Protein AF-A0A9E7HH62-F1 (afdb_monomer)

Structure (mmCIF, N/CA/C/O backbone):
data_AF-A0A9E7HH62-F1
#
_entry.id   AF-A0A9E7HH62-F1
#
loop_
_atom_site.group_PDB
_atom_site.id
_atom_site.type_symbol
_atom_site.label_atom_id
_atom_site.label_alt_id
_atom_site.label_comp_id
_atom_site.label_asym_id
_atom_site.label_entity_id
_atom_site.label_seq_id
_atom_site.pdbx_PDB_ins_code
_atom_site.Cartn_x
_atom_site.Cartn_y
_atom_site.Cartn_z
_atom_site.occupancy
_atom_site.B_iso_or_equiv
_atom_site.auth_seq_id
_atom_site.auth_comp_id
_atom_site.auth_asym_id
_atom_site.auth_atom_id
_atom_site.pdbx_PDB_model_num
ATOM 1 N N . MET A 1 1 ? 59.404 -15.801 27.222 1.00 37.69 1 MET A N 1
ATOM 2 C CA . MET A 1 1 ? 58.828 -15.739 28.586 1.00 37.69 1 MET A CA 1
ATOM 3 C C . MET A 1 1 ? 57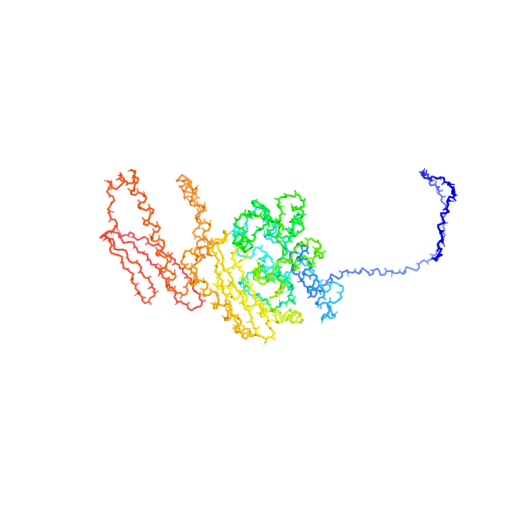.518 -16.522 28.550 1.00 37.69 1 MET A C 1
ATOM 5 O O . MET A 1 1 ? 56.653 -16.125 27.791 1.00 37.69 1 MET A O 1
ATOM 9 N N . ARG A 1 2 ? 57.553 -17.815 28.932 1.00 31.27 2 ARG A N 1
ATOM 10 C CA . ARG A 1 2 ? 56.889 -18.422 30.124 1.00 31.27 2 ARG A CA 1
ATOM 11 C C . ARG A 1 2 ? 55.372 -18.143 30.160 1.00 31.27 2 ARG A C 1
ATOM 13 O O . ARG A 1 2 ? 55.029 -16.974 30.182 1.00 31.27 2 ARG A O 1
ATOM 20 N N . THR A 1 3 ? 54.412 -19.075 30.198 1.00 31.67 3 THR A N 1
ATOM 21 C CA . THR A 1 3 ? 54.285 -20.548 30.411 1.00 31.67 3 THR A CA 1
ATOM 22 C C . THR A 1 3 ? 52.789 -20.877 30.119 1.00 31.67 3 THR A C 1
ATOM 24 O O . THR A 1 3 ? 51.959 -20.009 30.364 1.00 31.67 3 THR A O 1
ATOM 27 N N . ALA A 1 4 ? 52.386 -21.952 29.413 1.00 31.84 4 ALA A N 1
ATOM 28 C CA . ALA A 1 4 ? 51.993 -23.290 29.934 1.00 31.84 4 ALA A CA 1
ATOM 29 C C . ALA A 1 4 ? 51.036 -23.237 31.164 1.00 31.84 4 ALA A C 1
ATOM 31 O O . ALA A 1 4 ? 51.335 -22.480 32.076 1.00 31.84 4 ALA A O 1
ATOM 32 N N . THR A 1 5 ? 49.919 -23.971 31.339 1.00 33.66 5 THR A N 1
ATOM 33 C CA . THR A 1 5 ? 49.370 -25.234 30.781 1.00 33.66 5 THR A CA 1
ATOM 34 C C . THR A 1 5 ? 47.993 -25.558 31.440 1.00 33.66 5 THR A C 1
ATOM 36 O O . THR A 1 5 ? 47.662 -24.975 32.467 1.00 33.66 5 THR A O 1
ATOM 39 N N . HIS A 1 6 ? 47.287 -26.574 30.901 1.00 31.62 6 HIS A N 1
ATOM 40 C CA . HIS A 1 6 ? 46.388 -27.563 31.562 1.00 31.62 6 HIS A CA 1
ATOM 41 C C . HIS A 1 6 ? 44.848 -27.514 31.377 1.00 31.62 6 HIS A C 1
ATOM 43 O O . HIS A 1 6 ? 44.115 -26.841 32.089 1.00 31.62 6 HIS A O 1
ATOM 49 N N . HIS A 1 7 ? 44.377 -28.405 30.492 1.00 35.94 7 HIS A N 1
ATOM 50 C CA . HIS A 1 7 ? 43.210 -29.301 30.660 1.00 35.94 7 HIS A CA 1
ATOM 51 C C . HIS A 1 7 ? 43.545 -30.415 31.695 1.00 35.94 7 HIS A C 1
ATOM 53 O O . HIS A 1 7 ? 44.746 -30.675 31.848 1.00 35.94 7 HIS A O 1
ATOM 59 N N . PRO A 1 8 ? 42.586 -31.113 32.371 1.00 42.47 8 PRO A N 1
ATOM 60 C CA . PRO A 1 8 ? 41.749 -32.131 31.701 1.00 42.47 8 PRO A CA 1
ATOM 61 C C . PRO A 1 8 ? 40.367 -32.499 32.314 1.00 42.47 8 PRO A C 1
ATOM 63 O O . PRO A 1 8 ? 39.925 -32.006 33.345 1.00 42.47 8 PRO A O 1
ATOM 66 N N . LEU A 1 9 ? 39.721 -33.403 31.569 1.00 30.77 9 LEU A N 1
ATOM 67 C CA . LEU A 1 9 ? 38.531 -34.232 31.789 1.00 30.77 9 LEU A CA 1
ATOM 68 C C . LEU A 1 9 ? 38.428 -34.929 33.163 1.00 30.77 9 LEU A C 1
ATOM 70 O O . LEU A 1 9 ? 39.434 -35.387 33.699 1.00 30.77 9 LEU A O 1
ATOM 74 N N . ILE A 1 10 ? 37.187 -35.168 33.617 1.00 32.06 10 ILE A N 1
ATOM 75 C CA . ILE A 1 10 ? 36.815 -36.293 34.496 1.00 32.06 10 ILE A CA 1
ATOM 76 C C . ILE A 1 10 ? 35.624 -37.042 33.883 1.00 32.06 10 ILE A C 1
ATOM 78 O O . ILE A 1 10 ? 34.670 -36.452 33.378 1.00 32.06 10 ILE A O 1
ATOM 82 N N . THR A 1 11 ? 35.737 -38.363 33.930 1.00 28.80 11 THR A N 1
ATOM 83 C CA . THR A 1 11 ? 34.884 -39.418 33.390 1.00 28.80 11 THR A CA 1
ATOM 84 C C . THR A 1 11 ? 34.122 -40.166 34.503 1.00 28.80 11 THR A C 1
ATOM 86 O O . THR A 1 11 ? 34.724 -40.491 35.519 1.00 28.80 11 THR A O 1
ATOM 89 N N . ALA A 1 12 ? 32.859 -40.543 34.209 1.00 29.23 12 ALA A N 1
ATOM 90 C CA . ALA A 1 12 ? 32.172 -41.824 34.541 1.00 29.23 12 ALA A CA 1
ATOM 91 C C . ALA A 1 12 ? 31.815 -42.182 36.025 1.00 29.23 12 ALA A C 1
ATOM 93 O O . ALA A 1 12 ? 32.375 -41.582 36.934 1.00 29.23 12 ALA A O 1
ATOM 94 N N . PRO A 1 13 ? 31.040 -43.266 36.331 1.00 44.50 13 PRO A N 1
ATOM 95 C CA . PRO A 1 13 ? 29.797 -43.842 35.739 1.00 44.50 13 PRO A CA 1
ATOM 96 C C . PRO A 1 13 ? 28.746 -44.380 36.785 1.00 44.50 13 PRO A C 1
ATOM 98 O O . PRO A 1 13 ? 28.962 -44.285 37.988 1.00 44.50 13 PRO A O 1
ATOM 101 N N . CYS A 1 14 ? 27.689 -45.070 36.289 1.00 27.64 14 CYS A N 1
ATOM 102 C CA . CYS A 1 14 ? 26.850 -46.121 36.944 1.00 27.64 14 CYS A CA 1
ATOM 103 C C . CYS A 1 14 ? 25.764 -45.674 37.966 1.00 27.64 14 CYS A C 1
ATOM 105 O O . CYS A 1 14 ? 25.983 -44.749 38.725 1.00 27.64 14 CYS A O 1
ATOM 107 N N . ASN A 1 15 ? 24.568 -46.276 38.116 1.00 31.27 15 ASN A N 1
ATOM 108 C CA . ASN A 1 15 ? 23.971 -47.527 37.620 1.00 31.27 15 ASN A CA 1
ATOM 109 C C . ASN A 1 15 ? 22.418 -47.517 37.770 1.00 31.27 15 ASN A C 1
ATOM 111 O O . ASN A 1 15 ? 21.898 -47.041 38.771 1.00 31.27 15 ASN A O 1
ATOM 115 N N . LEU A 1 16 ? 21.724 -48.094 36.779 1.00 30.20 16 LEU A N 1
ATOM 116 C CA . LEU A 1 16 ? 20.619 -49.082 36.840 1.00 30.20 16 LEU A CA 1
ATOM 117 C C . LEU A 1 16 ? 19.604 -49.096 38.017 1.00 30.20 16 LEU A C 1
ATOM 119 O O . LEU A 1 16 ? 19.947 -49.504 39.121 1.00 30.20 16 LEU A O 1
ATOM 123 N N . TRP A 1 17 ? 18.306 -48.929 37.699 1.00 31.48 17 TRP A N 1
ATOM 124 C CA . TRP A 1 17 ? 17.251 -49.891 38.097 1.00 31.48 17 TRP A CA 1
ATOM 125 C C . TRP A 1 17 ? 16.020 -49.834 37.153 1.00 31.48 17 TRP A C 1
ATOM 127 O O . TRP A 1 17 ? 15.557 -48.73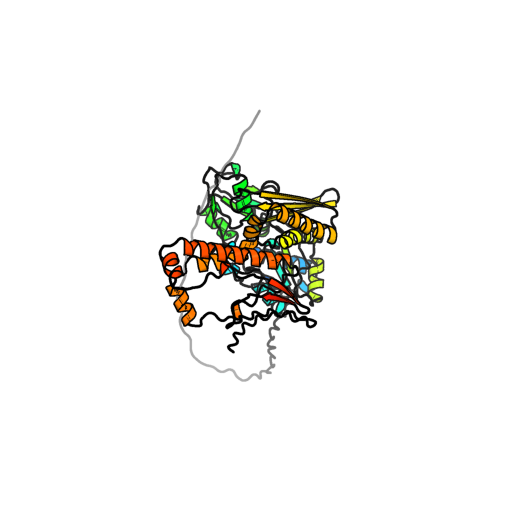5 36.838 1.00 31.48 17 TRP A O 1
ATOM 137 N N . PRO A 1 18 ? 15.484 -50.980 36.677 1.00 43.00 18 PRO A N 1
ATOM 138 C CA . PRO A 1 18 ? 14.358 -51.043 35.732 1.00 43.00 18 PRO A CA 1
ATOM 139 C C . PRO A 1 18 ? 12.974 -51.265 36.382 1.00 43.00 18 PRO A C 1
ATOM 141 O O . PRO A 1 18 ? 12.884 -52.028 37.334 1.00 43.00 18 PRO A O 1
ATOM 144 N N . GLY A 1 19 ? 11.928 -50.678 35.762 1.00 31.45 19 GLY A N 1
ATOM 145 C CA . GLY A 1 19 ? 10.508 -51.118 35.628 1.00 31.45 19 GLY A CA 1
ATOM 146 C C . GLY A 1 19 ? 9.694 -51.577 36.864 1.00 31.45 19 GLY A C 1
ATOM 147 O O . GLY A 1 19 ? 10.252 -51.693 37.944 1.00 31.45 19 GLY A O 1
ATOM 148 N N . PRO A 1 20 ? 8.379 -51.901 36.749 1.00 41.47 20 PRO A N 1
ATOM 149 C CA . PRO A 1 20 ? 7.507 -51.918 35.562 1.00 41.47 20 PRO A CA 1
ATOM 150 C C . PRO A 1 20 ? 6.090 -51.279 35.758 1.00 41.47 20 PRO A C 1
ATOM 152 O O . PRO A 1 20 ? 5.644 -50.984 36.862 1.00 41.47 20 PRO A O 1
ATOM 155 N N . ARG A 1 21 ? 5.341 -51.116 34.656 1.00 33.38 21 ARG A N 1
ATOM 156 C CA . ARG A 1 21 ? 3.852 -51.165 34.583 1.00 33.38 21 ARG A CA 1
ATOM 157 C C . ARG A 1 21 ? 3.467 -52.499 33.899 1.00 33.38 21 ARG A C 1
ATOM 159 O O . ARG A 1 21 ? 4.374 -53.096 33.319 1.00 33.38 21 ARG A O 1
ATOM 166 N N . PRO A 1 22 ? 2.184 -52.884 33.715 1.00 54.38 22 PRO A N 1
ATOM 167 C CA . PRO A 1 22 ? 0.919 -52.623 34.433 1.00 54.38 22 PRO A CA 1
ATOM 168 C C . PRO A 1 22 ? 0.221 -53.953 34.849 1.00 54.38 22 PRO A C 1
ATOM 170 O O . PRO A 1 22 ? 0.699 -55.018 34.480 1.00 54.38 22 PRO A O 1
ATOM 173 N N . THR A 1 23 ? -0.929 -53.929 35.547 1.00 31.91 23 THR A N 1
ATOM 174 C CA . THR A 1 23 ? -2.056 -54.884 35.330 1.00 31.91 23 THR A CA 1
ATOM 175 C C . THR A 1 23 ? -3.314 -54.566 36.164 1.00 31.91 23 THR A C 1
ATOM 177 O O . THR A 1 23 ? -3.246 -54.164 37.318 1.00 31.91 23 THR A O 1
ATOM 180 N N . SER A 1 24 ? -4.442 -54.732 35.469 1.00 32.62 24 SER A N 1
ATOM 181 C CA . SER A 1 24 ? -5.850 -55.027 35.807 1.00 32.62 24 SER A CA 1
ATOM 182 C C . SER A 1 24 ? -6.363 -55.255 37.248 1.00 32.62 24 SER A C 1
ATOM 184 O O . SER A 1 24 ? -5.720 -55.874 38.084 1.00 32.62 24 SER A O 1
ATOM 186 N N . SER A 1 25 ? -7.636 -54.851 37.409 1.00 34.97 25 SER A N 1
ATOM 187 C CA . SER A 1 25 ? -8.651 -55.045 38.473 1.00 34.97 25 SER A CA 1
ATOM 188 C C . SER A 1 25 ? -8.751 -56.455 39.099 1.00 34.97 25 SER A C 1
ATOM 190 O O . SER A 1 25 ? -8.323 -57.414 38.458 1.00 34.97 25 SER A O 1
ATOM 192 N N . PRO A 1 26 ? -9.396 -56.630 40.286 1.00 43.88 26 PRO A N 1
ATOM 193 C CA . PRO A 1 26 ? -10.859 -56.871 40.315 1.00 43.88 26 PRO A CA 1
ATOM 194 C C . PRO A 1 26 ? -11.655 -56.434 41.587 1.00 43.88 26 PRO A C 1
ATOM 196 O O . PRO A 1 26 ? -11.140 -56.369 42.693 1.00 43.88 26 PRO A O 1
ATOM 199 N N . VAL A 1 27 ? -12.955 -56.180 41.361 1.00 34.62 27 VAL A N 1
ATOM 200 C CA . VAL A 1 27 ? -14.178 -56.637 42.080 1.00 34.62 27 VAL A CA 1
ATOM 201 C C . VAL A 1 27 ? -14.345 -56.484 43.620 1.00 34.62 27 VAL A C 1
ATOM 203 O O . VAL A 1 27 ? -13.630 -57.061 44.426 1.00 34.62 27 VAL A O 1
ATOM 206 N N . LEU A 1 28 ? -15.434 -55.764 43.949 1.00 36.72 28 LEU A N 1
ATOM 207 C CA . LEU A 1 28 ? -16.327 -55.678 45.131 1.00 36.72 28 LEU A CA 1
ATOM 208 C C . LEU A 1 28 ? -16.175 -56.662 46.316 1.00 36.72 28 LEU A C 1
ATOM 210 O O . LEU A 1 28 ? -16.082 -57.870 46.109 1.00 36.72 28 LEU A O 1
ATOM 214 N N . PRO A 1 29 ? -16.531 -56.188 47.531 1.00 36.00 29 PRO A N 1
ATOM 215 C CA . PRO A 1 29 ? -17.323 -56.978 48.463 1.00 36.00 29 PRO A CA 1
ATOM 216 C C . PRO A 1 29 ? -18.706 -56.368 48.735 1.00 36.00 29 PRO A C 1
ATOM 218 O O . PRO A 1 29 ? -18.908 -55.166 48.909 1.00 36.00 29 PRO A O 1
ATOM 221 N N . SER A 1 30 ? -19.669 -57.277 48.781 1.00 36.09 30 SER A N 1
ATOM 222 C CA . SER A 1 30 ? -21.062 -57.115 49.163 1.00 36.09 30 SER A CA 1
ATOM 223 C C . SER A 1 30 ? -21.256 -56.734 50.635 1.00 36.09 30 SER A C 1
ATOM 225 O O . SER A 1 30 ? -20.647 -57.328 51.517 1.00 36.09 30 SER A O 1
ATOM 227 N N . GLY A 1 31 ? -22.275 -55.911 50.894 1.00 33.19 31 GLY A N 1
ATOM 228 C CA . GLY A 1 31 ? -23.327 -56.329 51.825 1.00 33.19 31 GLY A CA 1
ATOM 229 C C . GLY A 1 31 ? -23.253 -55.879 53.288 1.00 33.19 31 GLY A C 1
ATOM 230 O O . GLY A 1 31 ? -22.804 -56.605 54.163 1.00 33.19 31 GLY A O 1
ATOM 231 N N . SER A 1 32 ? -23.991 -54.797 53.550 1.00 37.34 32 SER A N 1
ATOM 232 C CA . SER A 1 32 ? -24.900 -54.612 54.696 1.00 37.34 32 SER A CA 1
ATOM 233 C C . SER A 1 32 ? -24.329 -54.296 56.091 1.00 37.34 32 SER A C 1
ATOM 235 O O . SER A 1 32 ? -23.827 -55.156 56.804 1.00 37.34 32 SER A O 1
ATOM 237 N N . ARG A 1 33 ? -24.614 -53.074 56.566 1.00 34.00 33 ARG A N 1
ATOM 238 C CA . ARG A 1 33 ? -25.453 -52.818 57.759 1.00 34.00 33 ARG A CA 1
ATOM 239 C C . ARG A 1 33 ? -25.761 -51.318 57.888 1.00 34.00 33 ARG A C 1
ATOM 241 O O . ARG A 1 33 ? -24.897 -50.469 57.717 1.00 34.00 33 ARG A O 1
ATOM 248 N N . ARG A 1 34 ? -27.040 -51.019 58.139 1.00 45.47 34 ARG A N 1
ATOM 249 C CA . ARG A 1 34 ? -27.646 -49.676 58.244 1.00 45.47 34 ARG A CA 1
ATOM 250 C C . ARG A 1 34 ? -27.060 -48.849 59.402 1.00 45.47 34 ARG A C 1
ATOM 252 O O . ARG A 1 34 ? -26.975 -49.399 60.501 1.00 45.47 34 ARG A O 1
ATOM 259 N N . PRO A 1 35 ? -26.874 -47.524 59.251 1.00 37.94 35 PRO A N 1
ATOM 260 C CA . PRO A 1 35 ? -26.879 -46.606 60.380 1.00 37.94 35 PRO A CA 1
ATOM 261 C C . PRO A 1 35 ? -28.232 -45.893 60.537 1.00 37.94 35 PRO A C 1
ATOM 263 O O . PRO A 1 35 ? -28.995 -45.687 59.591 1.00 37.94 35 PRO A O 1
ATOM 266 N N . ARG A 1 36 ? -28.532 -45.571 61.797 1.00 39.84 36 ARG A N 1
ATOM 267 C CA . ARG A 1 36 ? -29.724 -44.866 62.274 1.00 39.84 36 ARG A CA 1
ATOM 268 C C . ARG A 1 36 ? -29.667 -43.366 61.960 1.00 39.84 36 ARG A C 1
ATOM 270 O O . ARG A 1 36 ? -28.605 -42.778 61.810 1.00 39.84 36 ARG A O 1
ATOM 277 N N . ARG A 1 37 ? -30.876 -42.799 61.921 1.00 44.44 37 ARG A N 1
ATOM 278 C CA . ARG A 1 37 ? -31.271 -41.399 61.718 1.00 44.44 37 ARG A CA 1
ATOM 279 C C . ARG A 1 37 ? -30.392 -40.383 62.464 1.00 44.44 37 ARG A C 1
ATOM 281 O O . ARG A 1 37 ? -30.353 -40.395 63.689 1.00 44.44 37 ARG A O 1
ATOM 288 N N . GLY A 1 38 ? -29.829 -39.442 61.708 1.00 36.56 38 GLY A N 1
ATOM 289 C CA . GLY A 1 38 ? -29.442 -38.108 62.163 1.00 36.56 38 GLY A CA 1
ATOM 290 C C . GLY A 1 38 ? -30.105 -37.085 61.241 1.00 36.56 38 GLY A C 1
ATOM 291 O O . GLY A 1 38 ? -30.023 -37.218 60.022 1.00 36.56 38 GLY A O 1
ATOM 292 N N . ALA A 1 39 ? -30.837 -36.131 61.815 1.00 46.59 39 ALA A N 1
ATOM 293 C CA . ALA A 1 39 ? -31.530 -35.081 61.080 1.00 46.59 39 ALA A CA 1
ATOM 294 C C . ALA A 1 39 ? -30.510 -34.178 60.368 1.00 46.59 39 ALA A C 1
ATOM 296 O O . ALA A 1 39 ? -29.745 -33.473 61.024 1.00 46.59 39 ALA A O 1
ATOM 297 N N . LEU A 1 40 ? -30.493 -34.209 59.032 1.00 34.28 40 LEU A N 1
ATOM 298 C CA . LEU A 1 40 ? -29.715 -33.273 58.228 1.00 34.28 40 LEU A CA 1
ATOM 299 C C . LEU A 1 40 ? -30.588 -32.054 57.924 1.00 34.28 40 LEU A C 1
ATOM 301 O O . LEU A 1 40 ? -31.584 -32.146 57.208 1.00 34.28 40 LEU A O 1
ATOM 305 N N . VAL A 1 41 ? -30.197 -30.910 58.475 1.00 39.62 41 VAL A N 1
ATOM 306 C CA . VAL A 1 41 ? -30.658 -29.594 58.035 1.00 39.62 41 VAL A CA 1
ATOM 307 C C . VAL A 1 41 ? -30.245 -29.439 56.572 1.00 39.62 41 VAL A C 1
ATOM 309 O O . VAL A 1 41 ? -29.058 -29.327 56.264 1.00 39.62 41 VAL A O 1
ATOM 312 N N . VAL A 1 42 ? -31.215 -29.466 55.659 1.00 35.53 42 VAL A N 1
ATOM 313 C CA . VAL A 1 42 ? -30.977 -29.192 54.240 1.00 35.53 42 VAL A CA 1
ATOM 314 C C . VAL A 1 42 ? -30.725 -27.693 54.106 1.00 35.53 42 VAL A C 1
ATOM 316 O O . VAL A 1 42 ? -31.654 -26.893 54.023 1.00 35.53 42 VAL A O 1
ATOM 319 N N . ARG A 1 43 ? -29.452 -27.290 54.114 1.00 41.22 43 ARG A N 1
ATOM 320 C CA . ARG A 1 43 ? -29.062 -26.000 53.543 1.00 41.22 43 ARG A CA 1
ATOM 321 C C . ARG A 1 43 ? -29.319 -26.094 52.044 1.00 41.22 43 ARG A C 1
ATOM 323 O O . ARG A 1 43 ? -28.623 -26.828 51.348 1.00 41.22 43 ARG A O 1
ATOM 330 N N . ALA A 1 44 ? -30.330 -25.372 51.571 1.00 38.59 44 ALA A N 1
ATOM 331 C CA . ALA A 1 44 ? -30.516 -25.114 50.154 1.00 38.59 44 ALA A CA 1
ATOM 332 C C . ALA A 1 44 ? -29.264 -24.387 49.642 1.00 38.59 44 ALA A C 1
ATOM 334 O O . ALA A 1 44 ? -29.069 -23.198 49.896 1.00 38.59 44 ALA A O 1
ATOM 335 N N . ALA A 1 45 ? -28.374 -25.126 48.985 1.00 39.44 45 ALA A N 1
ATOM 336 C CA . ALA A 1 45 ? -27.320 -24.540 48.185 1.00 39.44 45 ALA A CA 1
ATOM 337 C C . ALA A 1 45 ? -27.998 -23.954 46.946 1.00 39.44 45 ALA A C 1
ATOM 339 O O . ALA A 1 45 ? -28.384 -24.681 46.033 1.00 39.44 45 ALA A O 1
ATOM 340 N N . VAL A 1 46 ? -28.201 -22.639 46.956 1.00 35.28 46 VAL A N 1
ATOM 341 C CA . VAL A 1 46 ? -28.514 -21.891 45.742 1.00 35.28 46 VAL A CA 1
ATOM 342 C C . VAL A 1 46 ? -27.271 -21.989 44.866 1.00 35.28 46 VAL A C 1
ATOM 344 O O . VAL A 1 46 ? -26.276 -21.303 45.097 1.00 35.28 46 VAL A O 1
ATOM 347 N N . VAL A 1 47 ? -27.300 -22.907 43.903 1.00 40.31 47 VAL A N 1
ATOM 348 C CA . VAL A 1 47 ? -26.363 -22.897 42.786 1.00 40.31 47 VAL A CA 1
ATOM 349 C C . VAL A 1 47 ? -26.756 -21.686 41.955 1.00 40.31 47 VAL A C 1
ATOM 351 O O . VAL A 1 47 ? -27.756 -21.702 41.244 1.00 40.31 47 VAL A O 1
ATOM 354 N N . VAL A 1 48 ? -26.012 -20.597 42.124 1.00 40.84 48 VAL A N 1
ATOM 355 C CA . VAL A 1 48 ? -26.058 -19.482 41.186 1.00 40.84 48 VAL A CA 1
ATOM 356 C C . VAL A 1 48 ? -25.410 -20.011 39.913 1.00 40.84 48 VAL A C 1
ATOM 358 O O . VAL A 1 48 ? -24.185 -20.080 39.824 1.00 40.84 48 VAL A O 1
ATOM 361 N N . GLU A 1 49 ? -26.223 -20.449 38.953 1.00 44.97 49 GLU A N 1
ATOM 362 C CA . GLU A 1 49 ? -25.774 -20.546 37.569 1.00 44.97 49 GLU A CA 1
ATOM 363 C C . GLU A 1 49 ? -25.321 -19.141 37.174 1.00 44.97 49 GLU A C 1
ATOM 365 O O . GLU A 1 49 ? -26.126 -18.228 36.986 1.00 44.97 49 GLU A O 1
ATOM 370 N N . GLN A 1 50 ? -24.005 -18.931 37.145 1.00 42.06 50 GLN A N 1
ATOM 371 C CA . GLN A 1 50 ? -23.439 -17.770 36.488 1.00 42.06 50 GLN A CA 1
ATOM 372 C C . GLN A 1 50 ? -23.769 -17.924 35.008 1.00 42.06 50 GLN A C 1
ATOM 374 O O . GLN A 1 50 ? -23.060 -18.612 34.275 1.00 42.06 50 GLN A O 1
ATOM 379 N N . GLU A 1 51 ? -24.861 -17.295 34.575 1.00 41.69 51 GLU A N 1
ATOM 380 C CA . GLU A 1 51 ? -25.040 -16.935 33.178 1.00 41.69 51 GLU A CA 1
ATOM 381 C C . GLU A 1 51 ? -23.738 -16.267 32.739 1.00 41.69 51 GLU A C 1
ATOM 383 O O . GLU A 1 51 ? -23.374 -15.189 33.225 1.00 41.69 51 GLU A O 1
ATOM 388 N N . ALA A 1 52 ? -22.988 -16.943 31.872 1.00 43.25 52 ALA A N 1
ATOM 389 C CA . ALA A 1 52 ? -21.847 -16.356 31.206 1.00 43.25 52 ALA A CA 1
ATOM 390 C C . ALA A 1 52 ? -22.392 -15.204 30.359 1.00 43.25 52 ALA A C 1
ATOM 392 O O . ALA A 1 52 ? -22.796 -15.402 29.216 1.00 43.25 52 ALA A O 1
ATOM 393 N N . LYS A 1 53 ? -22.473 -14.003 30.947 1.00 47.91 53 LYS A N 1
ATOM 394 C CA . LYS A 1 53 ? -22.742 -12.768 30.217 1.00 47.91 53 LYS A CA 1
ATOM 395 C C . LYS A 1 53 ? -21.739 -12.737 29.080 1.00 47.91 53 LYS A C 1
ATOM 397 O O . LYS A 1 53 ? -20.547 -12.560 29.324 1.00 47.91 53 LYS A O 1
ATOM 402 N N . THR A 1 54 ? -22.217 -12.938 27.857 1.00 52.28 54 THR A N 1
ATOM 403 C CA . THR A 1 54 ? -21.421 -12.762 26.650 1.00 52.28 54 THR A CA 1
ATOM 404 C C . THR A 1 54 ? -20.889 -11.337 26.709 1.00 52.28 54 THR A C 1
ATOM 406 O O . THR A 1 54 ? -21.653 -10.382 26.565 1.00 52.28 54 THR A O 1
ATOM 409 N N . LYS A 1 55 ? -19.611 -11.179 27.066 1.00 64.62 55 LYS A N 1
ATOM 410 C CA . LYS A 1 55 ? -18.987 -9.867 27.224 1.00 64.62 55 LYS A CA 1
ATOM 411 C C . LYS A 1 55 ? -19.038 -9.208 25.847 1.00 64.62 55 LYS A C 1
ATOM 413 O O . LYS A 1 55 ? -18.404 -9.684 24.913 1.00 64.62 55 LYS A O 1
ATOM 418 N N . ILE A 1 56 ? -19.879 -8.186 25.698 1.00 79.19 56 ILE A N 1
ATOM 419 C CA . ILE A 1 56 ? -20.006 -7.444 24.442 1.00 79.19 56 ILE A CA 1
ATOM 420 C C . ILE A 1 56 ? -18.699 -6.671 24.265 1.00 79.19 56 ILE A C 1
ATOM 422 O O . ILE A 1 56 ? -18.365 -5.833 25.103 1.00 79.19 56 ILE A O 1
ATOM 426 N N . SER A 1 57 ? -17.958 -6.967 23.198 1.00 85.75 57 SER A N 1
ATOM 427 C CA . SER A 1 57 ? -16.742 -6.235 22.844 1.00 85.75 57 SER A CA 1
ATOM 428 C C . SER A 1 57 ? -17.066 -4.762 22.597 1.00 85.75 57 SER A C 1
ATOM 430 O O . SER A 1 57 ? -18.034 -4.446 21.902 1.00 85.75 57 SER A O 1
ATOM 432 N N . LEU A 1 58 ? -16.240 -3.859 23.121 1.00 92.06 58 LEU A N 1
ATOM 433 C CA . LEU A 1 58 ? -16.367 -2.416 22.910 1.00 92.06 58 LEU A CA 1
ATOM 434 C C . LEU A 1 58 ? -15.968 -2.000 21.490 1.00 92.06 58 LEU A C 1
ATOM 436 O O . LEU A 1 58 ? -16.520 -1.021 20.981 1.00 92.06 58 LEU A O 1
ATOM 440 N N . VAL A 1 59 ? -15.027 -2.729 20.877 1.00 97.75 59 VAL A N 1
ATOM 441 C CA . VAL A 1 59 ? -14.535 -2.505 19.511 1.00 97.75 59 VAL A CA 1
ATOM 442 C C . VAL A 1 59 ? -14.344 -3.840 18.791 1.00 97.75 59 VAL A C 1
ATOM 444 O O . VAL A 1 59 ? -13.600 -4.699 19.257 1.00 97.75 59 VAL A O 1
ATOM 447 N N . ARG A 1 60 ? -14.955 -3.999 17.615 1.00 98.56 60 ARG A N 1
ATOM 448 C CA . ARG A 1 60 ? -14.716 -5.130 16.703 1.00 98.56 60 ARG A CA 1
ATOM 449 C C . ARG A 1 60 ? -13.855 -4.686 15.526 1.00 98.56 60 ARG A C 1
ATOM 451 O O . ARG A 1 60 ? -14.275 -3.846 14.729 1.00 98.56 60 ARG A O 1
ATOM 458 N N . ILE A 1 61 ? -12.664 -5.259 15.398 1.00 98.75 61 ILE A N 1
ATOM 459 C CA . ILE A 1 61 ? -11.698 -4.955 14.339 1.00 98.75 61 ILE A CA 1
ATOM 460 C C . ILE A 1 61 ? -11.848 -5.967 13.207 1.00 98.75 61 ILE A C 1
ATOM 462 O O . ILE A 1 61 ? -11.467 -7.127 13.346 1.00 98.75 61 ILE A O 1
ATOM 466 N N . GLY A 1 62 ? -12.354 -5.527 12.059 1.00 98.56 62 GLY A N 1
ATOM 467 C CA . GLY A 1 62 ? -12.363 -6.326 10.840 1.00 98.56 62 GLY A CA 1
ATOM 468 C C . GLY A 1 62 ? -11.001 -6.362 10.164 1.00 98.56 62 GLY A C 1
ATOM 469 O O . GLY A 1 62 ? -10.382 -5.323 9.924 1.00 98.56 62 GLY A O 1
ATOM 470 N N . THR A 1 63 ? -10.544 -7.561 9.814 1.00 98.38 63 THR A N 1
ATOM 471 C CA . THR A 1 63 ? -9.281 -7.765 9.095 1.00 98.38 63 THR A CA 1
ATOM 472 C C . THR A 1 63 ? -9.331 -9.013 8.217 1.00 98.38 63 THR A C 1
ATOM 474 O O . THR A 1 63 ? -10.177 -9.892 8.387 1.00 98.38 63 THR A O 1
ATOM 477 N N . ARG A 1 64 ? -8.395 -9.126 7.273 1.00 96.56 64 ARG A N 1
ATOM 478 C CA . ARG A 1 64 ? -8.176 -10.373 6.525 1.00 96.56 64 ARG A CA 1
ATOM 479 C C . ARG A 1 64 ? -7.506 -11.425 7.411 1.00 96.56 64 ARG A C 1
ATOM 481 O O . ARG A 1 64 ? -6.748 -11.107 8.317 1.00 96.56 64 ARG A O 1
ATOM 488 N N . GLY A 1 65 ? -7.687 -12.700 7.066 1.00 94.56 65 GLY A N 1
ATOM 489 C CA . GLY A 1 65 ? -7.116 -13.829 7.818 1.00 94.56 65 GLY A CA 1
ATOM 490 C C . GLY A 1 65 ? -5.650 -14.166 7.517 1.00 94.56 65 GLY A C 1
ATOM 491 O O . GLY A 1 65 ? -5.138 -15.162 8.018 1.00 94.56 65 GLY A O 1
ATOM 492 N N . SER A 1 66 ? -4.963 -13.401 6.662 1.00 94.75 66 SER A N 1
ATOM 493 C CA . SER A 1 66 ? -3.544 -13.660 6.379 1.00 94.75 66 SER A CA 1
ATOM 494 C C . SER A 1 66 ? -2.664 -13.266 7.576 1.00 94.75 66 SER A C 1
ATOM 496 O O . SER A 1 66 ? -2.983 -12.267 8.222 1.00 94.75 66 SER A O 1
ATOM 498 N N . PRO A 1 67 ? -1.521 -13.936 7.822 1.00 97.00 67 PRO A N 1
ATOM 499 C CA . PRO A 1 67 ? -0.644 -13.598 8.947 1.00 97.00 67 PRO A CA 1
ATOM 500 C C . PRO A 1 67 ? -0.245 -12.118 9.007 1.00 97.00 67 PRO A C 1
ATOM 502 O O . PRO A 1 67 ? -0.236 -11.526 10.079 1.00 97.00 67 PRO A O 1
ATOM 505 N N . LEU A 1 68 ? 0.020 -11.490 7.854 1.00 97.56 68 LEU A N 1
ATOM 506 C CA . LEU A 1 68 ? 0.359 -10.065 7.805 1.00 97.56 68 LEU A CA 1
ATOM 507 C C . LEU A 1 68 ? -0.829 -9.177 8.194 1.00 97.56 68 LEU A C 1
ATOM 509 O O . LEU A 1 68 ? -0.651 -8.214 8.927 1.00 97.56 68 LEU A O 1
ATOM 513 N N . ALA A 1 69 ? -2.034 -9.493 7.722 1.00 97.38 69 ALA A N 1
ATOM 514 C CA . ALA A 1 69 ? -3.230 -8.720 8.057 1.00 97.38 69 ALA A CA 1
ATOM 515 C C . ALA A 1 69 ? -3.601 -8.848 9.546 1.00 97.38 69 ALA A C 1
ATOM 517 O O . ALA A 1 69 ? -4.013 -7.869 10.166 1.00 97.38 69 ALA A O 1
ATOM 518 N N . LEU A 1 70 ? -3.379 -10.026 10.138 1.00 98.44 70 LEU A N 1
ATOM 519 C CA . LEU A 1 70 ? -3.505 -10.228 11.581 1.00 98.44 70 LEU A CA 1
ATOM 520 C C . LEU A 1 70 ? -2.450 -9.434 12.355 1.00 98.44 70 LEU A C 1
ATOM 522 O O . LEU A 1 70 ? -2.804 -8.757 13.311 1.00 98.44 70 LEU A O 1
ATOM 526 N N . ALA A 1 71 ? -1.188 -9.430 11.913 1.00 98.62 71 ALA A N 1
ATOM 527 C CA . ALA A 1 71 ? -0.147 -8.607 12.532 1.00 98.62 71 ALA A CA 1
ATOM 528 C C . ALA A 1 71 ? -0.515 -7.111 12.529 1.00 98.62 71 ALA A C 1
ATOM 530 O O . ALA A 1 71 ? -0.324 -6.429 13.527 1.00 98.62 71 ALA A O 1
ATOM 531 N N . GLN A 1 72 ? -1.117 -6.609 11.444 1.00 98.75 72 GLN A N 1
ATOM 532 C CA . GLN A 1 72 ? -1.601 -5.223 11.357 1.00 98.75 72 GLN A CA 1
ATOM 533 C C . GLN A 1 72 ? -2.790 -4.950 12.291 1.00 98.75 72 GLN A C 1
ATOM 535 O O . GLN A 1 72 ? -2.876 -3.878 12.894 1.00 98.75 72 GLN A O 1
ATOM 540 N N . ALA A 1 73 ? -3.705 -5.914 12.427 1.00 98.69 73 ALA A N 1
ATOM 541 C CA . ALA A 1 73 ? -4.831 -5.812 13.350 1.00 98.69 73 ALA A CA 1
ATOM 542 C C . ALA A 1 73 ? -4.366 -5.832 14.814 1.00 98.69 73 ALA A C 1
ATOM 544 O O . ALA A 1 73 ? -4.859 -5.039 15.611 1.00 98.69 73 ALA A O 1
ATOM 545 N N . TYR A 1 74 ? -3.375 -6.662 15.151 1.00 98.62 74 TYR A N 1
ATOM 546 C CA . TYR A 1 74 ? -2.756 -6.674 16.475 1.00 98.62 74 TYR A CA 1
ATOM 547 C C . TYR A 1 74 ? -1.969 -5.392 16.758 1.00 98.62 74 TYR A C 1
ATOM 549 O O . TYR A 1 74 ? -2.162 -4.806 17.813 1.00 98.62 74 TYR A O 1
ATOM 557 N N . GLU A 1 75 ? -1.196 -4.875 15.797 1.00 98.69 75 GLU A N 1
ATOM 558 C CA . GLU A 1 75 ? -0.530 -3.567 15.927 1.00 98.69 75 GLU A CA 1
ATOM 559 C C . GLU A 1 75 ? -1.544 -2.444 16.224 1.00 98.69 75 GLU A C 1
ATOM 561 O O . GLU A 1 75 ? -1.305 -1.578 17.065 1.00 98.69 75 GLU A O 1
ATOM 566 N N . THR A 1 76 ? -2.708 -2.484 15.568 1.00 98.69 76 THR A N 1
ATOM 567 C CA . THR A 1 76 ? -3.811 -1.542 15.813 1.00 98.69 76 THR A CA 1
ATOM 568 C C . THR A 1 76 ? -4.427 -1.728 17.201 1.00 98.69 76 THR A C 1
ATOM 570 O O . THR A 1 76 ? -4.597 -0.751 17.931 1.00 98.69 76 THR A O 1
ATOM 573 N N . ARG A 1 77 ? -4.738 -2.974 17.582 1.00 98.50 77 ARG A N 1
ATOM 574 C CA . ARG A 1 77 ? -5.284 -3.333 18.898 1.00 98.50 77 ARG A CA 1
ATOM 575 C C . ARG A 1 77 ? -4.371 -2.845 20.018 1.00 98.50 77 ARG A C 1
ATOM 577 O O . ARG A 1 77 ? -4.839 -2.172 20.926 1.00 98.50 77 ARG A O 1
ATOM 584 N N . ASP A 1 78 ? -3.082 -3.147 19.934 1.00 98.31 78 ASP A N 1
ATOM 585 C CA . ASP A 1 78 ? -2.122 -2.843 20.994 1.00 98.31 78 ASP A CA 1
ATOM 586 C C . ASP A 1 78 ? -1.996 -1.324 21.199 1.00 98.31 78 ASP A C 1
ATOM 588 O O . ASP A 1 78 ? -1.947 -0.845 22.330 1.00 98.31 78 ASP A O 1
ATOM 592 N N . LYS A 1 79 ? -2.047 -0.538 20.113 1.00 98.38 79 LYS A N 1
ATOM 593 C CA . LYS A 1 79 ? -2.085 0.932 20.188 1.00 98.38 79 LYS A CA 1
ATOM 594 C C . LYS A 1 79 ? -3.391 1.472 20.777 1.00 98.38 79 LYS A C 1
ATOM 596 O O . LYS A 1 79 ? -3.346 2.458 21.513 1.00 98.38 79 LYS A O 1
ATOM 601 N N . LEU A 1 80 ? -4.534 0.851 20.470 1.00 98.38 80 LEU A N 1
ATOM 602 C CA . LEU A 1 80 ? -5.821 1.204 21.080 1.00 98.38 80 LEU A CA 1
ATOM 603 C C . LEU A 1 80 ? -5.804 0.937 22.588 1.00 98.38 80 LEU A C 1
ATOM 605 O O . LEU A 1 80 ? -6.134 1.837 23.350 1.00 98.38 80 LEU A O 1
ATOM 609 N N . MET A 1 81 ? -5.349 -0.246 23.012 1.00 97.75 81 MET A N 1
ATOM 610 C CA . MET A 1 81 ? -5.218 -0.613 24.430 1.00 97.75 81 MET A CA 1
ATOM 611 C C . MET A 1 81 ? -4.274 0.329 25.184 1.00 97.75 81 MET A C 1
ATOM 613 O O . MET A 1 81 ? -4.535 0.686 26.327 1.00 97.75 81 MET A O 1
ATOM 617 N N . ALA A 1 82 ? -3.183 0.754 24.541 1.00 97.69 82 ALA A N 1
ATOM 618 C CA . ALA A 1 82 ? -2.241 1.699 25.134 1.00 97.69 82 ALA A CA 1
ATOM 619 C C . ALA A 1 82 ? -2.799 3.130 25.242 1.00 97.69 82 ALA A C 1
ATOM 621 O O . ALA A 1 82 ? -2.365 3.883 26.110 1.00 97.69 82 ALA A O 1
ATOM 622 N N . SER A 1 83 ? -3.732 3.515 24.364 1.00 97.25 83 SER A N 1
ATOM 623 C CA . SER A 1 83 ? -4.311 4.868 24.336 1.00 97.25 83 SER A CA 1
ATOM 624 C C . SER A 1 83 ? -5.575 5.004 25.189 1.00 97.25 83 SER A C 1
ATOM 626 O O . SER A 1 83 ? -5.872 6.103 25.648 1.00 97.25 83 SER A O 1
ATOM 628 N N . HIS A 1 84 ? -6.314 3.909 25.393 1.00 96.81 84 HIS A N 1
ATOM 629 C CA . HIS A 1 84 ? -7.636 3.897 26.026 1.00 96.81 84 HIS A CA 1
ATOM 630 C C . HIS A 1 84 ? -7.712 2.739 27.023 1.00 96.81 84 HIS A C 1
ATOM 632 O O . HIS A 1 84 ? -7.774 1.571 26.632 1.00 96.81 84 HIS A O 1
ATOM 638 N N . SER A 1 85 ? -7.669 3.050 28.320 1.00 95.62 85 SER A N 1
ATOM 639 C CA . SER A 1 85 ? -7.518 2.043 29.378 1.00 95.62 85 SER A CA 1
ATOM 640 C C . SER A 1 85 ? -8.698 1.076 29.465 1.00 95.62 85 SER A C 1
ATOM 642 O O . SER A 1 85 ? -8.503 -0.093 29.783 1.00 95.62 85 SER A O 1
ATOM 644 N N . GLU A 1 86 ? -9.909 1.508 29.114 1.00 94.88 86 GLU A N 1
ATOM 645 C CA . GLU A 1 86 ? -11.088 0.644 29.070 1.00 94.88 86 GLU A CA 1
ATOM 646 C C . GLU A 1 86 ? -11.019 -0.416 27.960 1.00 94.88 86 GLU A C 1
ATOM 648 O O . GLU A 1 86 ? -11.709 -1.434 28.035 1.00 94.88 86 GLU A O 1
ATOM 653 N N . LEU A 1 87 ? -10.183 -0.198 26.937 1.00 96.44 87 LEU A N 1
ATOM 654 C CA . LEU A 1 87 ? -9.952 -1.163 25.864 1.00 96.44 87 LEU A CA 1
ATOM 655 C C . LEU A 1 87 ? -8.890 -2.210 26.225 1.00 96.44 87 LEU A C 1
ATOM 657 O O . LEU A 1 87 ? -8.759 -3.196 25.503 1.00 96.44 87 LEU A O 1
ATOM 661 N N . ALA A 1 88 ? -8.148 -2.021 27.324 1.00 94.81 88 ALA A N 1
ATOM 662 C CA . ALA A 1 88 ? -7.144 -2.973 27.800 1.00 94.81 88 ALA A CA 1
ATOM 663 C C . ALA A 1 88 ? -7.752 -4.189 28.527 1.00 94.81 88 ALA A C 1
ATOM 665 O O . ALA A 1 88 ? -7.074 -5.199 28.709 1.00 94.81 88 ALA A O 1
ATOM 666 N N . GLU A 1 89 ? -9.022 -4.104 28.927 1.00 94.25 89 GLU A N 1
ATOM 667 C CA . GLU A 1 89 ? -9.751 -5.192 29.573 1.00 94.25 89 GLU A CA 1
ATOM 668 C C . GLU A 1 89 ? -9.932 -6.398 28.637 1.00 94.25 89 GLU A C 1
ATOM 670 O O . GLU A 1 89 ? -10.300 -6.256 27.470 1.00 94.25 89 GLU A O 1
ATOM 675 N N . GLU A 1 90 ? -9.758 -7.612 29.167 1.00 91.38 90 GLU A N 1
ATOM 676 C CA . GLU A 1 90 ? -9.874 -8.854 28.387 1.00 91.38 90 GLU A CA 1
ATOM 677 C C . GLU A 1 90 ? -11.238 -8.939 27.677 1.00 91.38 90 GLU A C 1
ATOM 679 O O . GLU A 1 90 ? -12.285 -8.846 28.320 1.00 91.38 90 GLU A O 1
ATOM 684 N N . GLY A 1 91 ? -11.257 -9.102 26.353 1.00 92.56 91 GLY A N 1
ATOM 685 C CA . GLY A 1 91 ? -12.489 -9.134 25.553 1.00 92.56 91 GLY A CA 1
ATOM 686 C C . GLY A 1 91 ? -13.115 -7.767 25.232 1.00 92.56 91 GLY A C 1
ATOM 687 O O . GLY A 1 91 ? -14.190 -7.726 24.636 1.00 92.56 91 GLY A O 1
ATOM 688 N N . ALA A 1 92 ? -12.480 -6.641 25.586 1.00 95.75 92 ALA A N 1
ATOM 689 C CA . ALA A 1 92 ? -12.931 -5.313 25.157 1.00 95.75 92 ALA A CA 1
ATOM 690 C C . ALA A 1 92 ? -12.723 -5.075 23.651 1.00 95.75 92 ALA A C 1
ATOM 692 O O . ALA A 1 92 ? -13.521 -4.371 23.029 1.00 95.75 92 ALA A O 1
ATOM 693 N N . ILE A 1 93 ? -11.697 -5.686 23.054 1.00 97.94 93 ILE A N 1
ATOM 694 C CA . ILE A 1 93 ? -11.459 -5.675 21.608 1.00 97.94 93 ILE A CA 1
ATOM 695 C C . ILE A 1 93 ? -11.607 -7.093 21.054 1.00 97.94 93 ILE A C 1
ATOM 697 O O . ILE A 1 93 ? -10.963 -8.018 21.546 1.00 97.94 93 ILE A O 1
ATOM 701 N N . ASP A 1 94 ? -12.398 -7.243 19.993 1.00 97.81 94 ASP A N 1
ATOM 702 C CA . ASP A 1 94 ? -12.539 -8.489 19.235 1.00 97.81 94 ASP A CA 1
ATOM 703 C C . ASP A 1 94 ? -11.919 -8.355 17.833 1.00 97.81 94 ASP A C 1
ATOM 705 O O . ASP A 1 94 ? -12.071 -7.324 17.173 1.00 97.81 94 ASP A O 1
ATOM 709 N N . ILE A 1 95 ? -11.214 -9.390 17.366 1.00 98.25 95 ILE A N 1
ATOM 710 C CA . ILE A 1 95 ? -10.623 -9.439 16.020 1.00 98.25 95 ILE A CA 1
ATOM 711 C C . ILE A 1 95 ? -11.501 -10.316 15.131 1.00 98.25 95 ILE A C 1
ATOM 713 O O . ILE A 1 95 ? -11.484 -11.544 15.209 1.00 98.25 95 ILE A O 1
ATOM 717 N N . VAL A 1 96 ? -12.217 -9.680 14.210 1.00 98.25 96 VAL A N 1
ATOM 718 C CA . VAL A 1 96 ? -13.150 -10.343 13.302 1.00 98.25 96 VAL A CA 1
ATOM 719 C C . VAL A 1 96 ? -12.458 -10.622 11.970 1.00 98.25 96 VAL A C 1
ATOM 721 O O . VAL A 1 96 ? -12.243 -9.731 11.144 1.00 98.25 96 VAL A O 1
ATOM 724 N N . ILE A 1 97 ? -12.111 -11.890 11.744 1.00 97.94 97 ILE A N 1
ATOM 725 C CA . ILE A 1 97 ? -11.509 -12.338 10.485 1.00 97.94 97 ILE A CA 1
ATOM 726 C C . ILE A 1 97 ? -12.577 -12.423 9.394 1.00 97.94 97 ILE A C 1
ATOM 728 O O . ILE A 1 97 ? -13.553 -13.164 9.507 1.00 97.94 97 ILE A O 1
ATOM 732 N N . ILE A 1 98 ? -12.343 -11.724 8.286 1.00 96.12 98 ILE A N 1
ATOM 733 C CA . ILE A 1 98 ? -13.227 -11.693 7.122 1.00 96.12 98 ILE A CA 1
ATOM 734 C C . ILE A 1 98 ? -12.472 -12.244 5.913 1.00 96.12 98 ILE A C 1
ATOM 736 O O . ILE A 1 98 ? -11.388 -11.779 5.553 1.00 96.12 98 ILE A O 1
ATOM 740 N N . LYS A 1 99 ? -13.046 -13.268 5.275 1.00 91.62 99 LYS A N 1
ATOM 741 C CA . LYS A 1 99 ? -12.477 -13.893 4.078 1.00 91.62 99 LYS A CA 1
ATOM 742 C C . LYS A 1 99 ? -12.916 -13.128 2.833 1.00 91.62 99 LYS A C 1
ATOM 744 O O . LYS A 1 99 ? -14.102 -13.120 2.511 1.00 91.62 99 LYS A O 1
ATOM 749 N N . THR A 1 100 ? -11.960 -12.549 2.114 1.00 86.69 100 THR A N 1
ATOM 750 C CA . THR A 1 100 ? -12.242 -11.718 0.932 1.00 86.69 100 THR A CA 1
ATOM 751 C C . THR A 1 100 ? -12.233 -12.532 -0.358 1.00 86.69 100 THR A C 1
ATOM 753 O O . THR A 1 100 ? -11.678 -13.636 -0.408 1.00 86.69 100 THR A O 1
ATOM 756 N N . THR A 1 101 ? -12.826 -12.006 -1.430 1.00 79.69 101 THR A N 1
ATOM 757 C CA . THR A 1 101 ? -12.754 -12.637 -2.761 1.00 79.69 101 THR A CA 1
ATOM 758 C C . THR A 1 101 ? -11.304 -12.802 -3.231 1.00 79.69 101 THR A C 1
ATOM 760 O O . THR A 1 101 ? -10.949 -13.854 -3.767 1.00 79.69 101 THR A O 1
ATOM 763 N N . GLY A 1 102 ? -10.430 -11.832 -2.945 1.00 75.31 102 GLY A N 1
ATOM 764 C CA . GLY A 1 102 ? -9.000 -11.918 -3.252 1.00 75.31 102 GLY A CA 1
ATOM 765 C C . GLY A 1 102 ? -8.255 -13.041 -2.516 1.00 75.31 102 GLY A C 1
ATOM 766 O O . GLY A 1 102 ? -7.206 -13.477 -2.982 1.00 75.31 102 GLY A O 1
ATOM 767 N N . ASP A 1 103 ? -8.796 -13.546 -1.402 1.00 77.31 103 ASP A N 1
ATOM 768 C CA . ASP A 1 103 ? -8.256 -14.721 -0.701 1.00 77.31 103 ASP A CA 1
ATOM 769 C C . ASP A 1 103 ? -8.751 -16.048 -1.299 1.00 77.31 103 ASP A C 1
ATOM 771 O O . ASP A 1 103 ? -8.153 -17.096 -1.056 1.00 77.31 103 ASP A O 1
ATOM 775 N N . LYS A 1 104 ? -9.863 -16.025 -2.047 1.00 75.62 104 LYS A N 1
ATOM 776 C CA . LYS A 1 104 ? -10.471 -17.213 -2.669 1.00 75.62 104 LYS A CA 1
ATOM 777 C C . LYS A 1 104 ? -9.901 -17.490 -4.062 1.00 75.62 104 LYS A C 1
ATOM 779 O O . LYS A 1 104 ? -9.747 -18.653 -4.417 1.00 75.62 104 LYS A O 1
ATOM 784 N N . VAL A 1 105 ? -9.586 -16.444 -4.829 1.00 71.62 105 VAL A N 1
ATOM 785 C CA . VAL A 1 105 ? -9.138 -16.547 -6.229 1.00 71.62 105 VAL A CA 1
ATOM 786 C C . VAL A 1 105 ? -7.625 -16.331 -6.315 1.00 71.62 105 VAL A C 1
ATOM 788 O O . VAL A 1 105 ? -7.140 -15.199 -6.363 1.00 71.62 105 VAL A O 1
ATOM 791 N N . LEU A 1 106 ? -6.862 -17.427 -6.300 1.00 69.38 106 LEU A N 1
ATOM 792 C CA . LEU A 1 106 ? -5.388 -17.411 -6.322 1.00 69.38 106 LEU A CA 1
ATOM 793 C C . LEU A 1 106 ? -4.785 -17.910 -7.645 1.00 69.38 106 LEU A C 1
ATOM 795 O O . LEU A 1 106 ? -3.585 -17.746 -7.867 1.00 69.38 106 LEU A O 1
ATOM 799 N N . ASP A 1 107 ? -5.608 -18.498 -8.506 1.00 64.88 107 ASP A N 1
ATOM 800 C CA . ASP A 1 107 ? -5.262 -19.214 -9.735 1.00 64.88 107 ASP A CA 1
ATOM 801 C C . ASP A 1 107 ? -5.189 -18.322 -10.988 1.00 64.88 107 ASP A C 1
ATOM 803 O O . ASP A 1 107 ? -4.695 -18.763 -12.022 1.00 64.88 107 ASP A O 1
ATOM 807 N N . GLN A 1 108 ? -5.603 -17.053 -10.900 1.00 63.41 108 GLN A N 1
ATOM 808 C CA . GLN A 1 108 ? -5.588 -16.100 -12.021 1.00 63.41 108 GLN A CA 1
ATOM 809 C C . GLN A 1 108 ? -4.809 -14.812 -11.691 1.00 63.41 108 GLN A C 1
ATOM 811 O O . GLN A 1 108 ? -4.770 -14.415 -10.520 1.00 63.41 108 GLN A O 1
ATOM 816 N N . PRO A 1 109 ? -4.174 -14.131 -12.673 1.00 63.59 109 PRO A N 1
ATOM 817 C CA . PRO A 1 109 ? -3.534 -12.822 -12.491 1.00 63.59 109 PRO A CA 1
ATOM 818 C C . PRO A 1 109 ? -4.489 -11.725 -11.983 1.00 63.59 109 PRO A C 1
ATOM 820 O O . PRO A 1 109 ? -5.680 -11.730 -12.239 1.00 63.59 109 PRO A O 1
ATOM 823 N N . LEU A 1 110 ? -3.960 -10.734 -11.255 1.00 63.28 110 LEU A N 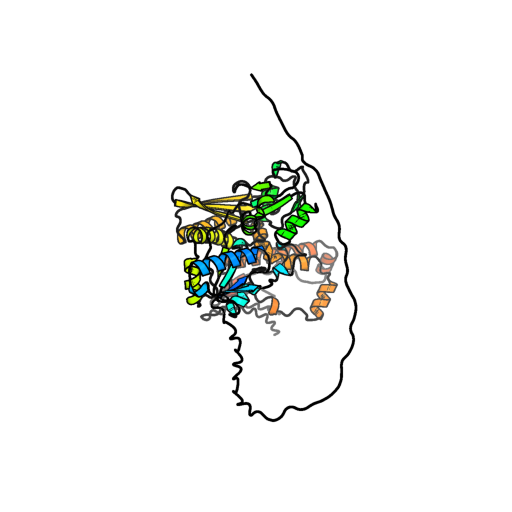1
ATOM 824 C CA . LEU A 1 110 ? -4.748 -9.704 -10.543 1.00 63.28 110 LEU A CA 1
ATOM 825 C C . LEU A 1 110 ? -5.371 -8.773 -11.572 1.00 63.28 110 LEU A C 1
ATOM 827 O O . LEU A 1 110 ? -6.505 -8.357 -11.384 1.00 63.28 110 LEU A O 1
ATOM 831 N N . ALA A 1 111 ? -4.620 -8.479 -12.638 1.00 61.00 111 ALA A N 1
ATOM 832 C CA . ALA A 1 111 ? -5.082 -7.735 -13.802 1.00 61.00 111 ALA A CA 1
ATOM 833 C C . ALA A 1 111 ? -6.342 -8.357 -14.427 1.00 61.00 111 ALA A C 1
ATOM 835 O O . ALA A 1 111 ? -7.217 -7.614 -14.862 1.00 61.00 111 ALA A O 1
ATOM 836 N N . ASP A 1 112 ? -6.463 -9.686 -14.372 1.00 57.12 112 ASP A N 1
ATOM 837 C CA . ASP A 1 112 ? -7.520 -10.442 -15.050 1.00 57.12 112 ASP A CA 1
ATOM 838 C C . ASP A 1 112 ? -8.761 -10.638 -14.163 1.00 57.12 112 ASP A C 1
ATOM 840 O O . ASP A 1 112 ? -9.869 -10.840 -14.659 1.00 57.12 112 ASP A O 1
ATOM 844 N N . ILE A 1 113 ? -8.610 -10.523 -12.839 1.00 60.75 113 ILE A N 1
ATOM 845 C CA . ILE A 1 113 ? -9.734 -10.580 -11.900 1.00 60.75 113 ILE A CA 1
ATOM 846 C C . ILE A 1 113 ? -10.468 -9.232 -11.945 1.00 60.75 113 ILE A C 1
ATOM 848 O O . ILE A 1 113 ? -9.984 -8.230 -11.416 1.00 60.75 113 ILE A O 1
ATOM 852 N N . GLY A 1 114 ? -11.638 -9.194 -12.588 1.00 54.94 114 GLY A N 1
ATOM 853 C CA . GLY A 1 114 ? -12.507 -8.014 -12.659 1.00 54.94 114 GLY A CA 1
ATOM 854 C C . GLY A 1 114 ? -13.019 -7.538 -11.288 1.00 54.94 114 GLY A C 1
ATOM 855 O O . GLY A 1 114 ? -13.131 -8.314 -10.344 1.00 54.94 114 GLY A O 1
ATOM 856 N N . GLY A 1 115 ? -13.361 -6.247 -11.190 1.00 58.25 115 GLY A N 1
ATOM 857 C CA . GLY A 1 115 ? -13.877 -5.615 -9.964 1.00 58.25 115 GLY A CA 1
ATOM 858 C C . GLY A 1 115 ? -12.834 -4.800 -9.185 1.00 58.25 115 GLY A C 1
ATOM 859 O O . GLY A 1 115 ? -11.665 -5.170 -9.090 1.00 58.25 115 GLY A O 1
ATOM 860 N N . LYS A 1 116 ? -13.247 -3.644 -8.645 1.00 60.56 116 LYS A N 1
ATOM 861 C CA . LYS A 1 116 ? -12.436 -2.825 -7.723 1.00 60.56 116 LYS A CA 1
ATOM 862 C C . LYS A 1 116 ? -12.642 -3.341 -6.287 1.00 60.56 116 LYS A C 1
ATOM 864 O O . LYS A 1 116 ? -13.750 -3.737 -5.944 1.00 60.56 116 LYS A O 1
ATOM 869 N N . GLY A 1 117 ? -11.590 -3.333 -5.460 1.00 68.06 117 GLY A N 1
ATOM 870 C CA . GLY A 1 117 ? -11.694 -3.670 -4.029 1.00 68.06 117 GLY A CA 1
ATOM 871 C C . GLY A 1 117 ? -11.663 -5.163 -3.677 1.00 68.06 117 GLY A C 1
ATOM 872 O O . GLY A 1 117 ? -12.289 -5.562 -2.704 1.00 68.06 117 GLY A O 1
ATOM 873 N N . LEU A 1 118 ? -10.918 -5.996 -4.419 1.00 76.69 118 LEU A N 1
ATOM 874 C CA . LEU A 1 118 ? -10.848 -7.458 -4.195 1.00 76.69 118 LEU A CA 1
ATOM 875 C C . LEU A 1 118 ? -10.477 -7.889 -2.766 1.00 76.69 118 LEU A C 1
ATOM 877 O O . LEU A 1 118 ? -10.802 -9.005 -2.368 1.00 76.69 118 LEU A O 1
ATOM 881 N N . PHE A 1 119 ? -9.778 -7.028 -2.026 1.00 81.00 119 PHE A N 1
ATOM 882 C CA . PHE A 1 119 ? -9.335 -7.280 -0.653 1.00 81.00 119 PHE A CA 1
ATOM 883 C C . PHE A 1 119 ? -10.071 -6.434 0.395 1.00 81.00 119 PHE A C 1
ATOM 885 O O . PHE A 1 119 ? -9.759 -6.563 1.578 1.00 81.00 119 PHE A O 1
ATOM 892 N N . THR A 1 120 ? -10.994 -5.556 -0.010 1.00 88.50 120 THR A N 1
ATOM 893 C CA . THR A 1 120 ? -11.702 -4.650 0.914 1.00 88.50 120 THR A CA 1
ATOM 894 C C . THR A 1 120 ? -13.207 -4.848 0.900 1.00 88.50 120 THR A C 1
ATOM 896 O O . THR A 1 120 ? -13.814 -4.708 1.951 1.00 88.50 120 THR A O 1
ATOM 899 N N . LYS A 1 121 ? -13.805 -5.264 -0.224 1.00 90.44 121 LYS A N 1
ATOM 900 C CA . LYS A 1 121 ? -15.261 -5.298 -0.413 1.00 90.44 121 LYS A CA 1
ATOM 901 C C . LYS A 1 121 ? -16.021 -5.971 0.737 1.00 90.44 121 LYS A C 1
ATOM 903 O O . LYS A 1 121 ? -16.911 -5.355 1.308 1.00 90.44 121 LYS A O 1
ATOM 908 N N . GLU A 1 122 ? -15.671 -7.203 1.104 1.00 94.25 122 GLU A N 1
ATOM 909 C CA . GLU A 1 122 ? -16.389 -7.931 2.163 1.00 94.25 122 GLU A CA 1
ATOM 910 C C . GLU A 1 122 ? -16.179 -7.320 3.561 1.00 94.25 122 GLU A C 1
ATOM 912 O O . GLU A 1 122 ? -17.006 -7.507 4.457 1.00 94.25 122 GLU A O 1
ATOM 917 N N . ILE A 1 123 ? -15.071 -6.600 3.758 1.00 96.44 123 ILE A N 1
ATOM 918 C CA . ILE A 1 123 ? -14.774 -5.868 4.994 1.00 96.44 123 ILE A CA 1
ATOM 919 C C . ILE A 1 123 ? -15.581 -4.567 5.029 1.00 96.44 123 ILE A C 1
ATOM 921 O O . ILE A 1 123 ? -16.182 -4.254 6.052 1.00 96.44 123 ILE A O 1
ATOM 925 N N . ASP A 1 124 ? -15.661 -3.860 3.904 1.00 94.56 124 ASP A N 1
ATOM 926 C CA . ASP A 1 124 ? -16.468 -2.653 3.751 1.00 94.56 124 ASP A CA 1
ATOM 927 C C . ASP A 1 124 ? -17.960 -2.957 3.991 1.00 94.56 124 ASP A C 1
ATOM 929 O O . ASP A 1 124 ? -18.637 -2.239 4.727 1.00 94.56 124 ASP A O 1
ATOM 933 N N . GLU A 1 125 ? -18.466 -4.068 3.443 1.00 95.62 125 GLU A N 1
ATOM 934 C CA . GLU A 1 125 ? -19.823 -4.572 3.701 1.00 95.62 125 GLU A CA 1
ATOM 935 C C . GLU A 1 125 ? -20.030 -4.882 5.191 1.00 95.62 125 GLU A C 1
ATOM 937 O O . GLU A 1 125 ? -21.027 -4.468 5.778 1.00 95.62 125 GLU A O 1
ATOM 942 N N . ALA A 1 126 ? -19.062 -5.536 5.843 1.00 97.69 126 ALA A N 1
ATOM 943 C CA . ALA A 1 126 ? -19.135 -5.818 7.278 1.00 97.69 126 ALA A CA 1
ATOM 944 C C . ALA A 1 126 ? -19.176 -4.554 8.138 1.00 97.69 126 ALA A C 1
ATOM 946 O O . ALA A 1 126 ? -19.858 -4.526 9.166 1.00 97.69 126 ALA A O 1
ATOM 947 N N . LEU A 1 127 ? -18.438 -3.522 7.728 1.00 97.81 127 LEU A N 1
ATOM 948 C CA . LEU A 1 127 ? -18.397 -2.239 8.411 1.00 97.81 127 LEU A CA 1
ATOM 949 C C . LEU A 1 127 ? -19.735 -1.507 8.281 1.00 97.81 127 LEU A C 1
ATOM 951 O O . LEU A 1 127 ? -20.253 -0.995 9.275 1.00 97.81 127 LEU A O 1
ATOM 955 N N . LEU A 1 128 ? -20.320 -1.497 7.083 1.0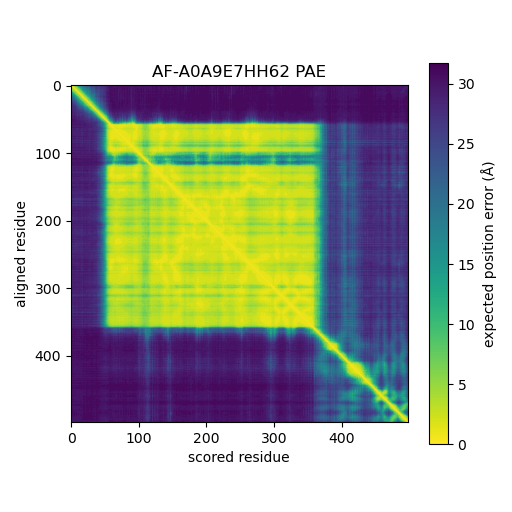0 97.19 128 LEU A N 1
ATOM 956 C CA . LEU A 1 128 ? -21.617 -0.871 6.812 1.00 97.19 128 LEU A CA 1
ATOM 957 C C . LEU A 1 128 ? -22.784 -1.608 7.484 1.00 97.19 128 LEU A C 1
ATOM 959 O O . LEU A 1 128 ? -23.707 -0.967 7.977 1.00 97.19 128 LEU A O 1
ATOM 963 N N . GLU A 1 129 ? -22.723 -2.937 7.561 1.00 97.44 129 GLU A N 1
ATOM 964 C CA . GLU A 1 129 ? -23.725 -3.781 8.231 1.00 97.44 129 GLU A CA 1
ATOM 965 C C . GLU A 1 129 ? -23.588 -3.792 9.762 1.00 97.44 129 GLU A C 1
ATOM 967 O O . GLU A 1 129 ? -24.376 -4.437 10.452 1.00 97.44 129 GLU A O 1
ATOM 972 N N . GLY A 1 130 ? -22.576 -3.119 10.321 1.00 96.81 130 GLY A N 1
ATOM 973 C CA . GLY A 1 130 ? -22.349 -3.093 11.765 1.00 96.81 130 GLY A CA 1
ATOM 974 C C . GLY A 1 130 ? -21.870 -4.426 12.345 1.00 96.81 130 GLY A C 1
ATOM 975 O O . GLY A 1 130 ? -21.989 -4.641 13.553 1.00 96.81 130 GLY A O 1
ATOM 976 N N . ARG A 1 131 ? -21.323 -5.330 11.519 1.00 97.62 131 ARG A N 1
ATOM 977 C CA . ARG A 1 131 ? -20.679 -6.580 11.970 1.00 97.62 131 ARG A CA 1
ATOM 978 C C . ARG A 1 131 ? -19.297 -6.334 12.575 1.00 97.62 131 ARG A C 1
ATOM 980 O O . ARG A 1 131 ? -18.878 -7.089 13.446 1.00 97.62 131 ARG A O 1
ATOM 987 N N . ILE A 1 132 ? -18.628 -5.276 12.133 1.00 98.56 132 ILE A N 1
ATOM 988 C CA . ILE A 1 132 ? -17.379 -4.747 12.695 1.00 98.56 132 ILE A CA 1
ATOM 989 C C . ILE A 1 132 ? -17.537 -3.249 12.950 1.00 98.56 132 ILE A C 1
ATOM 991 O O . ILE A 1 132 ? -18.439 -2.622 12.395 1.00 98.56 132 ILE A O 1
ATOM 995 N N . ASP A 1 133 ? -16.665 -2.668 13.764 1.00 98.62 133 ASP A N 1
ATOM 996 C CA . ASP A 1 133 ? -16.707 -1.245 14.120 1.00 98.62 133 ASP A CA 1
ATOM 997 C C . ASP A 1 133 ? -15.608 -0.442 13.426 1.00 98.62 133 ASP A C 1
ATOM 999 O O . ASP A 1 133 ? -15.846 0.679 12.974 1.00 98.62 133 ASP A O 1
ATOM 1003 N N . ILE A 1 134 ? -14.433 -1.054 13.262 1.00 98.75 134 ILE A N 1
ATOM 1004 C CA . ILE A 1 134 ? -13.334 -0.515 12.463 1.00 98.75 134 ILE A CA 1
ATOM 1005 C C . ILE A 1 134 ? -12.773 -1.587 11.530 1.00 98.75 134 ILE A C 1
ATOM 1007 O O . ILE A 1 134 ? -12.845 -2.779 11.823 1.00 98.75 134 ILE A O 1
ATOM 1011 N N . ALA A 1 135 ? -12.189 -1.163 10.416 1.00 98.62 135 ALA A N 1
ATOM 1012 C CA . ALA A 1 135 ? -11.556 -2.030 9.433 1.00 98.62 135 ALA A CA 1
ATOM 1013 C C . ALA A 1 135 ? -10.079 -1.662 9.261 1.00 98.62 135 ALA A C 1
ATOM 1015 O O . ALA A 1 135 ? -9.750 -0.494 9.052 1.00 98.62 135 ALA A O 1
ATOM 1016 N N . VAL A 1 136 ? -9.188 -2.651 9.354 1.00 98.69 136 VAL A N 1
ATOM 1017 C CA . VAL A 1 136 ? -7.732 -2.453 9.270 1.00 98.69 136 VAL A CA 1
ATOM 1018 C C . VAL A 1 136 ? -7.206 -2.969 7.938 1.00 98.69 136 VAL A C 1
ATOM 1020 O O . VAL A 1 136 ? -7.408 -4.129 7.571 1.00 98.69 136 VAL A O 1
ATOM 1023 N N . HIS A 1 137 ? -6.476 -2.112 7.224 1.00 97.81 137 HIS A N 1
ATOM 1024 C CA . HIS A 1 137 ? -5.971 -2.408 5.889 1.00 97.81 137 HIS A CA 1
ATOM 1025 C C . HIS A 1 137 ? -4.503 -2.019 5.714 1.00 97.81 137 HIS A C 1
ATOM 1027 O O . HIS A 1 137 ? -4.027 -1.012 6.234 1.00 97.81 137 HIS A O 1
ATOM 1033 N N . SER A 1 138 ? -3.800 -2.759 4.857 1.00 97.69 138 SER A N 1
ATOM 1034 C CA . SER A 1 138 ? -2.624 -2.220 4.170 1.00 97.69 138 SER A CA 1
ATOM 1035 C C . SER A 1 138 ? -3.082 -1.141 3.186 1.00 97.69 138 SER A C 1
ATOM 1037 O O . SER A 1 138 ? -3.850 -1.444 2.275 1.00 97.69 138 SER A O 1
ATOM 1039 N N . MET A 1 139 ? -2.603 0.101 3.313 1.00 97.94 139 MET A N 1
ATOM 1040 C CA . MET A 1 139 ? -3.158 1.213 2.523 1.00 97.94 139 MET A CA 1
ATOM 1041 C C . MET A 1 139 ? -3.012 1.057 1.009 1.00 97.94 139 MET A C 1
ATOM 1043 O O . MET A 1 139 ? -3.870 1.523 0.264 1.00 97.94 139 MET A O 1
ATOM 1047 N N . LYS A 1 140 ? -1.964 0.371 0.543 1.00 95.25 140 LYS A N 1
ATOM 1048 C CA . LYS A 1 140 ? -1.769 0.081 -0.888 1.00 95.25 140 LYS A CA 1
ATOM 1049 C C . LYS A 1 140 ? -2.870 -0.799 -1.504 1.00 95.25 140 LYS A C 1
ATOM 1051 O O . LYS A 1 140 ? -2.991 -0.848 -2.725 1.00 95.25 140 LYS A O 1
ATOM 1056 N N . ASP A 1 141 ? -3.623 -1.520 -0.673 1.00 92.12 141 ASP A N 1
ATOM 1057 C CA . ASP A 1 141 ? -4.702 -2.414 -1.103 1.00 92.12 141 ASP A CA 1
ATOM 1058 C C . ASP A 1 141 ? -6.078 -1.727 -1.027 1.00 92.12 141 ASP A C 1
ATOM 1060 O O . ASP A 1 141 ? -7.059 -2.262 -1.546 1.00 92.12 141 ASP A O 1
ATOM 1064 N N . VAL A 1 142 ? -6.154 -0.535 -0.418 1.00 94.12 142 VAL A N 1
ATOM 1065 C CA . VAL A 1 142 ? -7.388 0.248 -0.303 1.00 94.12 142 VAL A CA 1
ATOM 1066 C C . VAL A 1 142 ? -7.649 0.992 -1.616 1.00 94.12 142 VAL A C 1
ATOM 1068 O O . VAL A 1 142 ? -6.804 1.791 -2.039 1.00 94.12 142 VAL A O 1
ATOM 1071 N N . PRO A 1 143 ? -8.816 0.803 -2.261 1.00 90.00 143 PRO A N 1
ATOM 1072 C CA . PRO A 1 143 ? -9.176 1.543 -3.467 1.00 90.00 143 PRO A CA 1
ATOM 1073 C C . PRO A 1 143 ? -9.110 3.065 -3.276 1.00 90.00 143 PRO A C 1
ATOM 1075 O O . PRO A 1 143 ? -9.209 3.586 -2.164 1.00 90.00 143 PRO A O 1
ATOM 1078 N N . THR A 1 144 ? -8.943 3.807 -4.370 1.00 87.94 144 THR A N 1
ATOM 1079 C CA . THR A 1 144 ? -8.958 5.281 -4.348 1.00 87.94 144 THR A CA 1
ATOM 1080 C C . THR A 1 144 ? -10.315 5.825 -3.897 1.00 87.94 144 THR A C 1
ATOM 1082 O O . THR A 1 144 ? -10.366 6.769 -3.116 1.00 87.94 144 THR A O 1
ATOM 1085 N N . TYR A 1 145 ? -11.402 5.163 -4.298 1.00 85.75 145 TYR A N 1
ATOM 1086 C CA . TYR A 1 145 ? -12.761 5.458 -3.851 1.00 85.75 145 TYR A CA 1
ATOM 1087 C C . TYR A 1 145 ? -13.144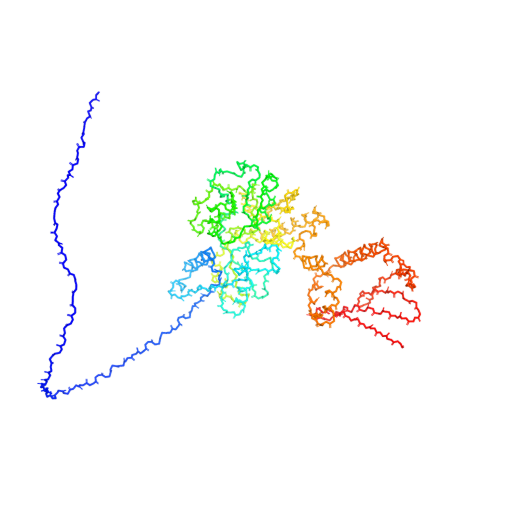 4.634 -2.617 1.00 85.75 145 TYR A C 1
ATOM 1089 O O . TYR A 1 145 ? -12.985 3.413 -2.620 1.00 85.75 145 TYR A O 1
ATOM 1097 N N . LEU A 1 146 ? -13.703 5.295 -1.604 1.00 89.06 146 LEU A N 1
ATOM 1098 C CA . LEU A 1 146 ? -14.270 4.646 -0.422 1.00 89.06 146 LEU A CA 1
ATOM 1099 C C . LEU A 1 146 ? -15.788 4.470 -0.587 1.00 89.06 146 LEU A C 1
ATOM 1101 O O . LEU A 1 146 ? -16.443 5.381 -1.103 1.00 89.06 146 LEU A O 1
ATOM 1105 N N . PRO A 1 147 ? -16.373 3.341 -0.151 1.00 91.06 147 PRO A N 1
ATOM 1106 C CA . PRO A 1 147 ? -17.820 3.153 -0.152 1.00 91.06 147 PRO A CA 1
ATOM 1107 C C . PRO A 1 147 ? -18.548 4.250 0.632 1.00 91.06 147 PRO A C 1
ATOM 1109 O O . PRO A 1 147 ? -18.102 4.675 1.701 1.00 91.06 147 PRO A O 1
ATOM 1112 N N . ALA A 1 148 ? -19.693 4.702 0.114 1.00 94.31 148 ALA A N 1
ATOM 1113 C CA . ALA A 1 148 ? -20.519 5.693 0.797 1.00 94.31 148 ALA A CA 1
ATOM 1114 C C . ALA A 1 148 ? -20.908 5.205 2.203 1.00 94.31 148 ALA A C 1
ATOM 1116 O O . ALA A 1 148 ? -21.294 4.052 2.373 1.00 94.31 148 ALA A O 1
ATOM 1117 N N . GLY A 1 149 ? -20.811 6.089 3.198 1.00 96.19 149 GLY A N 1
ATOM 1118 C CA . GLY A 1 149 ? -21.031 5.741 4.606 1.00 96.19 149 GLY A CA 1
ATOM 1119 C C . GLY A 1 149 ? -19.779 5.253 5.343 1.00 96.19 149 GLY A C 1
ATOM 1120 O O . GLY A 1 149 ? -19.855 4.992 6.540 1.00 96.19 149 GLY A O 1
ATOM 1121 N N . THR A 1 150 ? -18.626 5.164 4.671 1.00 97.50 150 THR A N 1
ATOM 1122 C CA . THR A 1 150 ? -17.327 4.865 5.295 1.00 97.50 150 THR A CA 1
ATOM 1123 C C . THR A 1 150 ? -16.368 6.048 5.177 1.00 97.50 150 THR A C 1
ATOM 1125 O O . THR A 1 150 ? -16.460 6.854 4.249 1.00 97.50 150 THR A O 1
ATOM 1128 N N . ILE A 1 151 ? -15.438 6.147 6.122 1.00 97.38 151 ILE A N 1
ATOM 1129 C CA . ILE A 1 151 ? -14.322 7.095 6.116 1.00 97.38 151 ILE A CA 1
ATOM 1130 C C . ILE A 1 151 ? -13.030 6.366 6.484 1.00 97.38 151 ILE A C 1
ATOM 1132 O O . ILE A 1 151 ? -13.063 5.355 7.180 1.00 97.38 151 ILE A O 1
ATOM 1136 N N . LEU A 1 152 ? -11.886 6.899 6.049 1.00 97.25 152 LEU A N 1
ATOM 1137 C CA . LEU A 1 152 ? -10.550 6.402 6.400 1.00 97.25 152 LEU A CA 1
ATOM 1138 C C . LEU A 1 152 ? -9.743 7.539 7.046 1.00 97.25 152 LEU A C 1
ATOM 1140 O O . LEU A 1 152 ? -8.909 8.156 6.382 1.00 97.25 152 LEU A O 1
ATOM 1144 N N . PRO A 1 153 ? -10.051 7.901 8.305 1.00 97.31 153 PRO A N 1
ATOM 1145 C CA . PRO A 1 153 ? -9.484 9.089 8.936 1.00 97.31 153 PRO A CA 1
ATOM 1146 C C . PRO A 1 153 ? -8.098 8.851 9.545 1.00 97.31 153 PRO A C 1
ATOM 1148 O O . PRO A 1 153 ? -7.422 9.816 9.884 1.00 97.31 153 PRO A O 1
ATOM 1151 N N . CYS A 1 154 ? -7.674 7.593 9.703 1.00 98.56 154 CYS A N 1
ATOM 1152 C CA . CYS A 1 154 ? -6.497 7.252 10.490 1.00 98.56 154 CYS A CA 1
ATOM 1153 C C . CYS A 1 154 ? -5.482 6.434 9.687 1.00 98.56 154 CYS A C 1
ATOM 1155 O O . CYS A 1 154 ? -5.808 5.397 9.097 1.00 98.56 154 CYS A O 1
ATOM 1157 N N . ASN A 1 155 ? -4.227 6.891 9.710 1.00 98.81 155 ASN A N 1
ATOM 1158 C CA . ASN A 1 155 ? -3.075 6.094 9.319 1.00 98.81 155 ASN A CA 1
ATOM 1159 C C . ASN A 1 155 ? -2.097 5.958 10.482 1.00 98.81 155 ASN A C 1
ATOM 1161 O O . ASN A 1 155 ? -1.717 6.956 11.084 1.00 98.81 155 ASN A O 1
ATOM 1165 N N . LEU A 1 156 ? -1.646 4.734 10.757 1.00 98.81 156 LEU A N 1
ATOM 1166 C CA . LEU A 1 156 ? -0.571 4.505 11.726 1.00 98.81 156 LEU A CA 1
ATOM 1167 C C . LEU A 1 156 ? 0.766 5.058 11.196 1.00 98.81 156 LEU A C 1
ATOM 1169 O O . LEU A 1 156 ? 0.901 5.219 9.975 1.00 98.81 156 LEU A O 1
ATOM 1173 N N . PRO A 1 157 ? 1.771 5.297 12.066 1.00 98.69 157 PRO A N 1
ATOM 1174 C CA . PRO A 1 157 ? 3.111 5.680 11.629 1.00 98.69 157 PRO A CA 1
ATOM 1175 C C . PRO A 1 157 ? 3.630 4.768 10.512 1.00 98.69 157 PRO A C 1
ATOM 1177 O O . PRO A 1 157 ? 3.600 3.539 10.621 1.00 98.69 157 PRO A O 1
ATOM 1180 N N . ARG A 1 158 ? 4.053 5.376 9.399 1.00 98.69 158 ARG A N 1
ATOM 1181 C CA . ARG A 1 158 ? 4.468 4.643 8.200 1.00 98.69 158 ARG A CA 1
ATOM 1182 C C . ARG A 1 158 ? 5.726 3.836 8.473 1.00 98.69 158 ARG A C 1
ATOM 1184 O O . ARG A 1 158 ? 6.716 4.366 8.963 1.00 98.69 158 ARG A O 1
ATOM 1191 N N . GLU A 1 159 ? 5.691 2.572 8.079 1.00 98.69 159 GLU A N 1
ATOM 1192 C CA . GLU A 1 159 ? 6.891 1.745 8.048 1.00 98.69 159 GLU A CA 1
ATOM 1193 C C . GLU A 1 159 ? 7.713 1.999 6.771 1.00 98.69 159 GLU A C 1
ATOM 1195 O O . GLU A 1 159 ? 7.231 2.635 5.831 1.00 98.69 159 GLU A O 1
ATOM 1200 N N . ASP A 1 160 ? 8.925 1.448 6.706 1.00 98.69 160 ASP A N 1
ATOM 1201 C CA . ASP A 1 160 ? 9.807 1.499 5.545 1.00 98.69 160 ASP A CA 1
ATOM 1202 C C . ASP A 1 160 ? 9.074 1.150 4.239 1.00 98.69 160 ASP A C 1
ATOM 1204 O O . ASP A 1 160 ? 8.499 0.069 4.056 1.00 98.69 160 ASP A O 1
ATOM 1208 N N . VAL A 1 161 ? 9.096 2.107 3.313 1.00 98.81 161 VAL A N 1
ATOM 1209 C CA . VAL A 1 161 ? 8.368 2.031 2.048 1.00 98.81 161 VAL A CA 1
ATOM 1210 C C . VAL A 1 161 ? 9.071 1.163 1.012 1.00 98.81 161 VAL A C 1
ATOM 1212 O O . VAL A 1 161 ? 8.448 0.818 0.009 1.00 98.81 161 VAL A O 1
ATOM 1215 N N . ARG A 1 162 ? 10.343 0.811 1.217 1.00 98.88 162 ARG A N 1
ATOM 1216 C CA . ARG A 1 162 ? 11.189 0.167 0.208 1.00 98.88 162 ARG A CA 1
ATOM 1217 C C . ARG A 1 162 ? 10.783 -1.275 -0.078 1.00 98.88 162 ARG A C 1
ATOM 1219 O O . ARG A 1 162 ? 10.160 -1.973 0.731 1.00 98.88 162 ARG A O 1
ATOM 1226 N N . ASP A 1 163 ? 11.150 -1.725 -1.271 1.00 98.88 163 ASP A N 1
ATOM 1227 C CA . ASP A 1 163 ? 11.070 -3.131 -1.648 1.00 98.88 163 ASP A CA 1
ATOM 1228 C C . ASP A 1 163 ? 12.362 -3.858 -1.255 1.00 98.88 163 ASP A C 1
ATOM 1230 O O . ASP A 1 163 ? 13.466 -3.338 -1.395 1.00 98.88 163 ASP A O 1
ATOM 1234 N N . ALA A 1 164 ? 12.211 -5.087 -0.778 1.00 98.75 164 ALA A N 1
ATOM 1235 C CA . ALA A 1 164 ? 13.288 -6.011 -0.482 1.00 98.75 164 ALA A CA 1
ATOM 1236 C C . ALA A 1 164 ? 13.454 -7.005 -1.636 1.00 98.75 164 ALA A C 1
ATOM 1238 O O . ALA A 1 164 ? 12.481 -7.637 -2.068 1.00 98.75 164 ALA A O 1
ATOM 1239 N N . PHE A 1 165 ? 14.692 -7.146 -2.097 1.00 98.75 165 PHE A N 1
ATOM 1240 C CA . PHE A 1 165 ? 15.147 -8.215 -2.969 1.00 98.75 165 PHE A CA 1
ATOM 1241 C C . PHE A 1 165 ? 15.454 -9.463 -2.146 1.00 98.75 165 PHE A C 1
ATOM 1243 O O . PHE A 1 165 ? 16.130 -9.389 -1.119 1.00 98.75 165 PHE A O 1
ATOM 1250 N N . ILE A 1 166 ? 14.920 -10.598 -2.595 1.00 98.69 166 ILE A N 1
ATOM 1251 C CA . ILE A 1 166 ? 15.036 -11.892 -1.927 1.00 98.69 166 ILE A CA 1
ATOM 1252 C C . ILE A 1 166 ? 15.497 -12.899 -2.973 1.00 98.69 166 ILE A C 1
ATOM 1254 O O . ILE A 1 166 ? 14.784 -13.173 -3.943 1.00 98.69 166 ILE A O 1
ATOM 1258 N N . CYS A 1 167 ? 16.694 -13.429 -2.771 1.00 98.31 167 CYS A N 1
ATOM 1259 C CA . CYS A 1 167 ? 17.355 -14.391 -3.635 1.00 98.31 167 CYS A CA 1
ATOM 1260 C C . CYS A 1 167 ? 18.299 -15.266 -2.807 1.00 98.31 167 CYS A C 1
ATOM 1262 O O . CYS A 1 167 ? 18.924 -14.795 -1.856 1.00 98.31 167 CYS A O 1
ATOM 1264 N N . LEU A 1 168 ? 18.409 -16.538 -3.187 1.00 97.06 168 LEU A N 1
ATOM 1265 C CA . LEU A 1 168 ? 19.253 -17.514 -2.495 1.00 97.06 168 LEU A CA 1
ATOM 1266 C C . LEU A 1 168 ? 20.684 -17.571 -3.049 1.00 97.06 168 LEU A C 1
ATOM 1268 O O . LEU A 1 168 ? 21.566 -18.110 -2.389 1.00 97.06 168 LEU A O 1
ATOM 1272 N N . THR A 1 169 ? 20.919 -17.051 -4.259 1.00 96.62 169 THR A N 1
ATOM 1273 C CA . THR A 1 169 ? 22.159 -17.309 -5.014 1.00 96.62 169 THR A CA 1
ATOM 1274 C C . THR A 1 169 ? 23.014 -16.076 -5.286 1.00 96.62 169 THR A C 1
ATOM 1276 O O . THR A 1 169 ? 24.224 -16.215 -5.428 1.00 96.62 169 THR A O 1
ATOM 1279 N N . VAL A 1 170 ? 22.424 -14.881 -5.381 1.00 97.81 170 VAL A N 1
ATOM 1280 C CA . VAL A 1 170 ? 23.142 -13.627 -5.685 1.00 97.81 170 VAL A CA 1
ATOM 1281 C C . VAL A 1 170 ? 22.690 -12.496 -4.769 1.00 97.81 170 VAL A C 1
ATOM 1283 O O . VAL A 1 170 ? 21.614 -12.587 -4.180 1.00 97.81 170 VAL A O 1
ATOM 1286 N N . LYS A 1 171 ? 23.486 -11.428 -4.642 1.00 97.56 171 LYS A N 1
ATOM 1287 C CA . LYS A 1 171 ? 23.245 -10.363 -3.652 1.00 97.56 171 LYS A CA 1
ATOM 1288 C C . LYS A 1 171 ? 22.424 -9.189 -4.176 1.00 97.56 171 LYS A C 1
ATOM 1290 O O . LYS A 1 171 ? 21.910 -8.407 -3.381 1.00 97.56 171 LYS A O 1
ATOM 1295 N N . SER A 1 172 ? 22.268 -9.062 -5.488 1.00 97.75 172 SER A N 1
ATOM 1296 C CA . SER A 1 172 ? 21.558 -7.942 -6.104 1.00 97.75 172 SER A CA 1
ATOM 1297 C C . SER A 1 172 ? 20.846 -8.350 -7.394 1.00 97.75 172 SER A C 1
ATOM 1299 O O . SER A 1 172 ? 21.154 -9.379 -7.996 1.00 97.75 172 SER A O 1
ATOM 1301 N N . LEU A 1 173 ? 19.902 -7.517 -7.849 1.00 96.81 173 LEU A N 1
ATOM 1302 C CA . LEU A 1 173 ? 19.252 -7.695 -9.154 1.00 96.81 173 LEU A CA 1
ATOM 1303 C C . LEU A 1 173 ? 20.264 -7.665 -10.311 1.00 96.81 173 LEU A C 1
ATOM 1305 O O . LEU A 1 173 ? 20.090 -8.395 -11.280 1.00 96.81 173 LEU A O 1
ATOM 1309 N N . ALA A 1 174 ? 21.319 -6.851 -10.198 1.00 97.00 174 ALA A N 1
ATOM 1310 C CA . ALA A 1 174 ? 22.347 -6.697 -11.229 1.00 97.00 174 ALA A CA 1
ATOM 1311 C C . ALA A 1 174 ? 23.233 -7.942 -11.402 1.00 97.00 174 ALA A C 1
ATOM 1313 O O . ALA A 1 174 ? 23.820 -8.132 -12.463 1.00 97.00 174 ALA A O 1
ATOM 1314 N N . GLU A 1 175 ? 23.326 -8.786 -10.374 1.00 98.00 175 GLU A N 1
ATOM 1315 C CA . GLU A 1 175 ? 24.100 -10.030 -10.405 1.00 98.00 175 GLU A CA 1
ATOM 1316 C C . GLU A 1 175 ? 23.317 -11.213 -10.992 1.00 98.00 175 GLU A C 1
ATOM 1318 O O . GLU A 1 175 ? 23.898 -12.275 -11.220 1.00 98.00 175 GLU A O 1
ATOM 1323 N N . LEU A 1 176 ? 22.008 -11.070 -11.235 1.00 97.88 176 LEU A N 1
ATOM 1324 C CA . LEU A 1 176 ? 21.218 -12.144 -11.832 1.00 97.88 176 LEU A CA 1
ATOM 1325 C C . LEU A 1 176 ? 21.662 -12.396 -13.284 1.00 97.88 176 LEU A C 1
ATOM 1327 O O . LEU A 1 176 ? 21.661 -11.464 -14.093 1.00 97.88 176 LEU A O 1
ATOM 1331 N N . PRO A 1 177 ? 21.974 -13.652 -13.661 1.00 97.81 177 PRO A N 1
ATOM 1332 C CA . PRO A 1 177 ? 22.273 -13.995 -15.045 1.00 97.81 177 PRO A CA 1
ATOM 1333 C C . PRO A 1 177 ? 21.129 -13.622 -15.993 1.00 97.81 177 PRO A C 1
ATOM 1335 O O . PRO A 1 177 ? 19.950 -13.690 -15.622 1.00 97.81 177 PRO A O 1
ATOM 1338 N N . ALA A 1 178 ? 21.461 -13.298 -17.244 1.00 97.75 178 ALA A N 1
ATOM 1339 C CA . ALA A 1 178 ? 20.456 -13.065 -18.277 1.00 97.75 178 ALA A CA 1
ATOM 1340 C C . ALA A 1 178 ? 19.493 -14.265 -18.374 1.00 97.75 178 ALA A C 1
ATOM 1342 O O . ALA A 1 178 ? 19.902 -15.422 -18.300 1.00 97.75 178 ALA A O 1
ATOM 1343 N N . GLY A 1 179 ? 18.199 -13.988 -18.521 1.00 97.69 179 GLY A N 1
ATOM 1344 C CA . GLY A 1 179 ? 17.147 -15.001 -18.553 1.00 97.69 179 GLY A CA 1
ATOM 1345 C C . GLY A 1 179 ? 16.666 -15.508 -17.190 1.00 97.69 179 GLY A C 1
ATOM 1346 O O . GLY A 1 179 ? 15.706 -16.283 -17.180 1.00 97.69 179 GLY A O 1
ATOM 1347 N N . SER A 1 180 ? 17.262 -15.075 -16.067 1.00 98.50 180 SER A N 1
ATOM 1348 C CA . SER A 1 180 ? 16.770 -15.421 -14.722 1.00 98.50 180 SER A CA 1
ATOM 1349 C C . SER A 1 180 ? 15.317 -14.994 -14.524 1.00 98.50 180 SER A C 1
ATOM 1351 O O . SER A 1 180 ? 14.885 -13.954 -15.028 1.00 98.50 180 SER A O 1
ATOM 1353 N N . VAL A 1 181 ? 14.569 -15.796 -13.768 1.00 98.44 181 VAL A N 1
ATOM 1354 C CA . VAL A 1 181 ? 13.138 -15.618 -13.529 1.00 98.44 181 VAL A CA 1
ATOM 1355 C C . VAL A 1 181 ? 12.905 -14.976 -12.164 1.00 98.44 181 VAL A C 1
ATOM 1357 O O . VAL A 1 181 ? 13.304 -15.501 -11.125 1.00 98.44 181 VAL A O 1
ATOM 1360 N N . ILE A 1 182 ? 12.212 -13.839 -12.168 1.00 98.56 182 ILE A N 1
ATOM 1361 C CA . ILE A 1 182 ? 11.778 -13.114 -10.977 1.00 98.56 182 ILE A CA 1
ATOM 1362 C C . ILE A 1 182 ? 10.271 -13.292 -10.791 1.00 98.56 182 ILE A C 1
ATOM 1364 O O . ILE A 1 182 ? 9.472 -12.999 -11.682 1.00 98.56 182 ILE A O 1
ATOM 1368 N N . GLY A 1 183 ? 9.867 -13.713 -9.596 1.00 98.06 183 GLY A N 1
ATOM 1369 C CA . GLY A 1 183 ? 8.468 -13.810 -9.205 1.00 98.06 183 GLY A CA 1
ATOM 1370 C C . GLY A 1 183 ? 7.901 -12.476 -8.717 1.00 98.06 183 GLY A C 1
ATOM 1371 O O . GLY A 1 183 ? 8.279 -11.973 -7.660 1.00 98.06 183 GLY A O 1
ATOM 1372 N N . THR A 1 184 ? 6.929 -11.904 -9.431 1.00 96.75 184 THR A N 1
ATOM 1373 C CA . THR A 1 184 ? 6.088 -10.814 -8.907 1.00 96.75 184 THR A CA 1
ATOM 1374 C C . THR A 1 184 ? 4.778 -10.696 -9.684 1.00 96.75 184 THR A C 1
ATOM 1376 O O . THR A 1 184 ? 4.755 -10.692 -10.905 1.00 96.75 184 THR A O 1
ATOM 1379 N N . ALA A 1 185 ? 3.659 -10.539 -8.973 1.00 92.31 185 ALA A N 1
ATOM 1380 C CA . ALA A 1 185 ? 2.359 -10.215 -9.575 1.00 92.31 185 ALA A CA 1
ATOM 1381 C C . ALA A 1 185 ? 2.098 -8.697 -9.718 1.00 92.31 185 ALA A C 1
ATOM 1383 O O . ALA A 1 185 ? 1.002 -8.292 -10.096 1.00 92.31 185 ALA A O 1
ATOM 1384 N N . SER A 1 186 ? 3.056 -7.847 -9.335 1.00 94.81 186 SER A N 1
ATOM 1385 C CA . SER A 1 186 ? 2.920 -6.388 -9.388 1.00 94.81 186 SER A CA 1
ATOM 1386 C C . SER A 1 186 ? 3.454 -5.849 -10.711 1.00 94.81 186 SER A C 1
ATOM 1388 O O . SER A 1 186 ? 4.667 -5.889 -10.926 1.00 94.81 186 SER A O 1
ATOM 1390 N N . LEU A 1 187 ? 2.574 -5.272 -11.539 1.00 94.50 187 LEU A N 1
ATOM 1391 C CA . LEU A 1 187 ? 2.989 -4.613 -12.784 1.00 94.50 187 LEU A CA 1
ATOM 1392 C C . LEU A 1 187 ? 3.941 -3.440 -12.526 1.00 94.50 187 LEU A C 1
ATOM 1394 O O . LEU A 1 187 ? 4.872 -3.253 -13.293 1.00 94.50 187 LEU A O 1
ATOM 1398 N N . ARG A 1 188 ? 3.776 -2.719 -11.408 1.00 97.88 188 ARG A N 1
ATOM 1399 C CA . ARG A 1 188 ? 4.706 -1.667 -10.964 1.00 97.88 188 ARG A CA 1
ATOM 1400 C C . ARG A 1 188 ? 6.141 -2.180 -10.810 1.00 97.88 188 ARG A C 1
ATOM 1402 O O . ARG A 1 188 ? 7.085 -1.504 -11.206 1.00 97.88 188 ARG A O 1
ATOM 1409 N N . ARG A 1 189 ? 6.313 -3.335 -10.158 1.00 98.38 189 ARG A N 1
ATOM 1410 C CA . ARG A 1 189 ? 7.640 -3.941 -9.962 1.00 98.38 189 ARG A CA 1
ATOM 1411 C C . ARG A 1 189 ? 8.170 -4.499 -11.267 1.00 98.38 189 ARG A C 1
ATOM 1413 O O . ARG A 1 189 ? 9.321 -4.261 -11.595 1.00 98.38 189 ARG A O 1
ATOM 1420 N N . GLN A 1 190 ? 7.320 -5.218 -11.997 1.00 98.06 190 GLN A N 1
ATOM 1421 C CA . GLN A 1 190 ? 7.665 -5.806 -13.285 1.00 98.06 190 GLN A CA 1
ATOM 1422 C C . GLN A 1 190 ? 8.215 -4.749 -14.244 1.00 98.06 190 GLN A C 1
ATOM 1424 O O . GLN A 1 190 ? 9.319 -4.917 -14.749 1.00 98.06 190 GLN A O 1
ATOM 1429 N N . SER A 1 191 ? 7.491 -3.647 -14.441 1.00 97.75 191 SER A N 1
ATOM 1430 C CA . SER A 1 191 ? 7.896 -2.597 -15.371 1.00 97.75 191 SER A CA 1
ATOM 1431 C C . SER A 1 191 ? 9.224 -1.951 -14.973 1.00 97.75 191 SER A C 1
ATOM 1433 O O . SER A 1 191 ? 10.076 -1.741 -15.826 1.00 97.75 191 SER A O 1
ATOM 1435 N N . GLN A 1 192 ? 9.442 -1.684 -13.681 1.00 98.62 192 GLN A N 1
ATOM 1436 C CA . GLN A 1 192 ? 10.695 -1.094 -13.193 1.00 98.62 192 GLN A CA 1
ATOM 1437 C C . GLN A 1 192 ? 11.885 -2.060 -13.273 1.00 98.62 192 GLN A C 1
ATOM 1439 O O . GLN A 1 192 ? 12.993 -1.631 -13.586 1.00 98.62 192 GLN A O 1
ATOM 1444 N N . ILE A 1 193 ? 11.664 -3.359 -13.031 1.00 98.56 193 ILE A N 1
ATOM 1445 C CA . ILE A 1 193 ? 12.690 -4.391 -13.237 1.00 98.56 193 ILE A CA 1
ATOM 1446 C C . ILE A 1 193 ? 13.071 -4.440 -14.714 1.00 98.56 193 ILE A C 1
ATOM 1448 O O . ILE A 1 193 ? 14.246 -4.308 -15.031 1.00 98.56 193 ILE A O 1
ATOM 1452 N N . LEU A 1 194 ? 12.092 -4.609 -15.607 1.00 98.25 194 LEU A N 1
ATOM 1453 C CA . LEU A 1 194 ? 12.340 -4.790 -17.039 1.00 98.25 194 LEU A CA 1
ATOM 1454 C C . LEU A 1 194 ? 12.916 -3.533 -17.699 1.00 98.25 194 LEU A C 1
ATOM 1456 O O . LEU A 1 194 ? 13.713 -3.651 -18.623 1.00 98.25 194 LEU A O 1
ATOM 1460 N N . TYR A 1 195 ? 12.590 -2.344 -17.182 1.00 98.00 195 TYR A N 1
ATOM 1461 C CA . TYR A 1 195 ? 13.196 -1.092 -17.632 1.00 98.00 195 TYR A CA 1
ATOM 1462 C C . TYR A 1 195 ? 14.714 -1.053 -17.399 1.00 98.00 195 TYR A C 1
ATOM 1464 O O . TYR A 1 195 ? 15.454 -0.593 -18.264 1.00 98.00 195 TYR A O 1
ATOM 1472 N N . ARG A 1 196 ? 15.203 -1.553 -16.252 1.00 97.56 196 ARG A N 1
ATOM 1473 C CA . ARG A 1 196 ? 16.650 -1.567 -15.952 1.00 97.56 196 ARG A CA 1
ATOM 1474 C C . ARG A 1 196 ? 17.369 -2.834 -16.380 1.00 97.56 196 ARG A C 1
ATOM 1476 O O . ARG A 1 196 ? 18.547 -2.783 -16.717 1.00 97.56 196 ARG A O 1
ATOM 1483 N N . TYR A 1 197 ? 16.674 -3.961 -16.338 1.00 98.00 197 TYR A N 1
ATOM 1484 C CA . TYR A 1 197 ? 17.229 -5.286 -16.572 1.00 98.00 197 TYR A CA 1
ATOM 1485 C C . TYR A 1 197 ? 16.379 -6.029 -17.614 1.00 98.00 197 TYR A C 1
ATOM 1487 O O . TYR A 1 197 ? 15.724 -7.022 -17.287 1.00 98.00 197 TYR A O 1
ATOM 1495 N N . PRO A 1 198 ? 16.377 -5.572 -18.881 1.00 97.56 198 PRO A N 1
ATOM 1496 C CA . PRO A 1 198 ? 15.512 -6.119 -19.933 1.00 97.56 198 PRO A CA 1
ATOM 1497 C C . PRO A 1 198 ? 15.829 -7.576 -20.299 1.00 97.56 198 PRO A C 1
ATOM 1499 O O . PRO A 1 198 ? 15.030 -8.240 -20.951 1.00 97.56 198 PRO A O 1
ATOM 1502 N N . SER A 1 199 ? 16.991 -8.094 -19.889 1.00 97.69 199 SER A N 1
ATOM 1503 C CA . SER A 1 199 ? 17.373 -9.496 -20.077 1.00 97.69 199 SER A CA 1
ATOM 1504 C C . SER A 1 199 ? 16.730 -10.451 -19.063 1.00 97.69 199 SER A C 1
ATOM 1506 O O . SER A 1 199 ? 16.802 -11.666 -19.256 1.00 97.69 199 SER A O 1
ATOM 1508 N N . LEU A 1 200 ? 16.125 -9.944 -17.984 1.00 98.38 200 LEU A N 1
ATOM 1509 C CA . LEU A 1 200 ? 15.456 -10.755 -16.966 1.00 98.38 200 LEU A CA 1
ATOM 1510 C C . LEU A 1 200 ? 14.026 -11.105 -17.387 1.00 98.38 200 LEU A C 1
ATOM 1512 O O . LEU A 1 200 ? 13.395 -10.416 -18.184 1.00 98.38 200 LEU A O 1
ATOM 1516 N N . LYS A 1 201 ? 13.491 -12.186 -16.818 1.00 98.12 201 LYS A N 1
ATOM 1517 C CA . LYS A 1 201 ? 12.106 -12.616 -17.025 1.00 98.12 201 LYS A CA 1
ATOM 1518 C C . LYS A 1 201 ? 11.304 -12.376 -15.759 1.00 98.12 201 LYS A C 1
ATOM 1520 O O . LYS A 1 201 ? 11.757 -12.704 -14.668 1.00 98.12 201 LYS A O 1
ATOM 1525 N N . VAL A 1 202 ? 10.090 -11.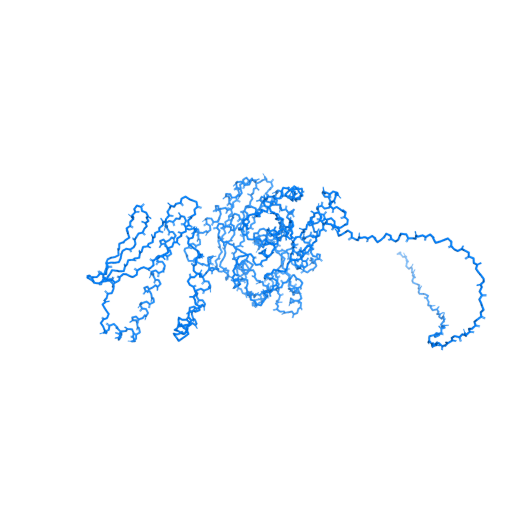856 -15.897 1.00 97.81 202 VAL A N 1
ATOM 1526 C CA . VAL A 1 202 ? 9.169 -11.670 -14.772 1.00 97.81 202 VAL A CA 1
ATOM 1527 C C . VAL A 1 202 ? 7.948 -12.556 -14.969 1.00 97.81 202 VAL A C 1
ATOM 1529 O O . VAL A 1 202 ? 7.345 -12.551 -16.040 1.00 97.81 202 VAL A O 1
ATOM 1532 N N . VAL A 1 203 ? 7.587 -13.317 -13.937 1.00 96.12 203 VAL A N 1
ATOM 1533 C CA . VAL A 1 203 ? 6.429 -14.222 -13.955 1.00 96.12 203 VAL A CA 1
ATOM 1534 C C . VAL A 1 203 ? 5.456 -13.894 -12.828 1.00 96.12 203 VAL A C 1
ATOM 1536 O O . VAL A 1 203 ? 5.848 -13.459 -11.739 1.00 96.12 203 VAL A O 1
ATOM 1539 N N . ASN A 1 204 ? 4.165 -14.123 -13.084 1.00 92.19 204 ASN A N 1
ATOM 1540 C CA . ASN A 1 204 ? 3.115 -13.929 -12.088 1.00 92.19 204 ASN A CA 1
ATOM 1541 C C . ASN A 1 204 ? 3.366 -14.841 -10.878 1.00 92.19 204 ASN A C 1
ATOM 1543 O O . ASN A 1 204 ? 3.455 -16.059 -11.005 1.00 92.19 204 ASN A O 1
ATOM 1547 N N . PHE A 1 205 ? 3.444 -14.236 -9.694 1.00 92.25 205 PHE A N 1
ATOM 1548 C CA . PHE A 1 205 ? 3.823 -14.921 -8.461 1.00 92.25 205 PHE A CA 1
ATOM 1549 C C . PHE A 1 205 ? 2.925 -14.478 -7.306 1.00 92.25 205 PHE A C 1
ATOM 1551 O O . PHE A 1 205 ? 2.927 -13.310 -6.894 1.00 92.25 205 PHE A O 1
ATOM 1558 N N . ARG A 1 206 ? 2.100 -15.412 -6.822 1.00 88.19 206 ARG A N 1
ATOM 1559 C CA . ARG A 1 206 ? 0.984 -15.170 -5.894 1.00 88.19 206 ARG A CA 1
ATOM 1560 C C . ARG A 1 206 ? 1.105 -15.968 -4.605 1.00 88.19 206 ARG A C 1
ATOM 1562 O O . ARG A 1 206 ? 1.971 -16.820 -4.456 1.00 88.19 206 ARG A O 1
ATOM 1569 N N . GLY A 1 207 ? 0.209 -15.650 -3.677 1.00 88.62 207 GLY A N 1
ATOM 1570 C CA . GLY A 1 207 ? 0.193 -16.167 -2.315 1.00 88.62 207 GLY A CA 1
ATOM 1571 C C . GLY A 1 207 ? 0.483 -15.070 -1.297 1.00 88.62 207 GLY A C 1
ATOM 1572 O O . GLY A 1 207 ? 0.856 -13.944 -1.659 1.00 88.62 207 GLY A O 1
ATOM 1573 N N . ASN A 1 208 ? 0.295 -15.403 -0.022 1.00 92.06 208 ASN A N 1
ATOM 1574 C CA . ASN A 1 208 ? 0.768 -14.579 1.087 1.00 92.06 208 ASN A CA 1
ATOM 1575 C C . ASN A 1 208 ? 2.314 -14.596 1.149 1.00 92.06 208 ASN A C 1
ATOM 1577 O O . ASN A 1 208 ? 2.972 -15.232 0.323 1.00 92.06 208 ASN A O 1
ATOM 1581 N N . VAL A 1 209 ? 2.897 -13.862 2.100 1.00 94.50 209 VAL A N 1
ATOM 1582 C CA . VAL A 1 209 ? 4.359 -13.737 2.240 1.00 94.50 209 VAL A CA 1
ATOM 1583 C C . VAL A 1 209 ? 5.025 -15.108 2.388 1.00 94.50 209 VAL A C 1
ATOM 1585 O O . VAL A 1 209 ? 5.937 -15.427 1.631 1.00 94.50 209 VAL A O 1
ATOM 1588 N N . GLN A 1 210 ? 4.518 -15.945 3.290 1.00 94.62 210 GLN A N 1
ATOM 1589 C CA . GLN A 1 210 ? 5.076 -17.263 3.581 1.00 94.62 210 GLN A CA 1
ATOM 1590 C C . GLN A 1 210 ? 5.000 -18.206 2.377 1.00 94.62 210 GLN A C 1
ATOM 1592 O O . GLN A 1 210 ? 5.983 -18.867 2.057 1.00 94.62 210 GLN A O 1
ATOM 1597 N N . THR A 1 211 ? 3.868 -18.242 1.665 1.00 94.44 211 THR A N 1
ATOM 1598 C CA . THR A 1 211 ? 3.722 -19.065 0.454 1.00 94.44 211 THR A CA 1
ATOM 1599 C C . THR A 1 211 ? 4.742 -18.663 -0.605 1.00 94.44 211 THR A C 1
ATOM 1601 O O . THR A 1 211 ? 5.357 -19.526 -1.216 1.00 94.44 211 THR A O 1
ATOM 1604 N N . ARG A 1 212 ? 4.967 -17.360 -0.803 1.00 96.69 212 ARG A N 1
ATOM 1605 C CA . ARG A 1 212 ? 5.951 -16.864 -1.775 1.00 96.69 212 ARG A CA 1
ATOM 1606 C C . ARG A 1 212 ? 7.383 -17.236 -1.396 1.00 96.69 212 ARG A C 1
ATOM 1608 O O . ARG A 1 212 ? 8.145 -17.632 -2.269 1.00 96.69 212 ARG A O 1
ATOM 1615 N N . LEU A 1 213 ? 7.737 -17.138 -0.115 1.00 97.31 213 LEU A N 1
ATOM 1616 C CA . LEU A 1 213 ? 9.054 -17.553 0.378 1.00 97.31 213 LEU A CA 1
ATOM 1617 C C . LEU A 1 213 ? 9.263 -19.064 0.228 1.00 97.31 213 LEU A C 1
ATOM 1619 O O . LEU A 1 213 ? 10.318 -19.493 -0.224 1.00 97.31 213 LEU A O 1
ATOM 1623 N N . LYS A 1 214 ? 8.235 -19.869 0.517 1.00 97.44 214 LYS A N 1
ATOM 1624 C CA . LYS A 1 214 ? 8.268 -21.316 0.279 1.00 97.44 214 LYS A CA 1
ATOM 1625 C C . LYS A 1 214 ? 8.540 -21.636 -1.196 1.00 97.44 214 LYS A C 1
ATOM 1627 O O . LYS A 1 214 ? 9.469 -22.376 -1.486 1.00 97.44 214 LYS A O 1
ATOM 1632 N N . LYS A 1 215 ? 7.790 -21.023 -2.113 1.00 97.44 215 LYS A N 1
ATOM 1633 C CA . LYS A 1 215 ? 7.954 -21.217 -3.562 1.00 97.44 215 LYS A CA 1
ATOM 1634 C C . LYS A 1 215 ? 9.331 -20.802 -4.084 1.00 97.44 215 LYS A C 1
ATOM 1636 O O . LYS A 1 215 ? 9.865 -21.439 -4.986 1.00 97.44 215 LYS A O 1
ATOM 1641 N N . LEU A 1 216 ? 9.909 -19.739 -3.517 1.00 98.00 216 LEU A N 1
ATOM 1642 C CA . LEU A 1 216 ? 11.291 -19.346 -3.798 1.00 98.00 216 LEU A CA 1
ATOM 1643 C C . LEU A 1 216 ? 12.272 -20.443 -3.354 1.00 98.00 216 LEU A C 1
ATOM 1645 O O . LEU A 1 216 ? 13.137 -20.827 -4.132 1.00 98.00 216 LEU A O 1
ATOM 1649 N N . ASN A 1 217 ? 12.114 -20.970 -2.136 1.00 97.06 217 ASN A N 1
ATOM 1650 C CA . ASN A 1 217 ? 12.958 -22.051 -1.613 1.00 97.06 217 ASN A CA 1
ATOM 1651 C C . ASN A 1 217 ? 12.817 -23.358 -2.406 1.00 97.06 217 ASN A C 1
ATOM 1653 O O . ASN A 1 217 ? 13.773 -24.119 -2.508 1.00 97.06 217 ASN A O 1
ATOM 1657 N N . GLU A 1 218 ? 11.646 -23.604 -2.991 1.00 97.44 218 GLU A N 1
ATOM 1658 C CA . GLU A 1 218 ? 11.382 -24.733 -3.892 1.00 97.44 218 GLU A CA 1
ATOM 1659 C C . GLU A 1 218 ? 11.926 -24.507 -5.316 1.00 97.44 218 GLU A C 1
ATOM 1661 O O . GLU A 1 218 ? 11.860 -25.408 -6.149 1.00 97.44 218 GLU A O 1
ATOM 1666 N N . GLY A 1 219 ? 12.483 -23.326 -5.607 1.00 96.62 219 GLY A N 1
ATOM 1667 C CA . GLY A 1 219 ? 13.099 -23.014 -6.894 1.00 96.62 219 GLY A CA 1
ATOM 1668 C C . GLY A 1 219 ? 12.113 -22.685 -8.018 1.00 96.62 219 GLY A C 1
ATOM 1669 O O . GLY A 1 219 ? 12.518 -22.708 -9.179 1.00 96.62 219 GLY A O 1
ATOM 1670 N N . GLU A 1 220 ? 10.846 -22.346 -7.721 1.00 97.31 220 GLU A N 1
ATOM 1671 C CA . GLU A 1 220 ? 9.881 -21.912 -8.755 1.00 97.31 220 GLU A CA 1
ATOM 1672 C C . GLU A 1 220 ? 10.370 -20.659 -9.512 1.00 97.31 220 GLU A C 1
ATOM 1674 O O . GLU A 1 220 ? 10.038 -20.456 -10.680 1.00 97.31 220 GLU A O 1
ATOM 1679 N N . VAL A 1 221 ? 11.146 -19.806 -8.836 1.00 98.31 221 VAL A N 1
ATOM 1680 C CA . VAL A 1 221 ? 11.773 -18.588 -9.368 1.00 98.31 221 VAL A CA 1
ATOM 1681 C C . VAL A 1 221 ? 13.158 -18.415 -8.738 1.00 98.31 221 VAL A C 1
ATOM 1683 O O . VAL A 1 221 ? 13.393 -18.901 -7.636 1.00 98.31 221 VAL A O 1
ATOM 1686 N N . GLN A 1 222 ? 14.076 -17.701 -9.394 1.00 98.31 222 GLN A N 1
ATOM 1687 C CA . GLN A 1 222 ? 15.411 -17.416 -8.843 1.00 98.31 222 GLN A CA 1
ATOM 1688 C C . GLN A 1 222 ? 15.389 -16.288 -7.804 1.00 98.31 222 GLN A C 1
ATOM 1690 O O . GLN A 1 222 ? 16.229 -16.251 -6.906 1.00 98.31 222 GLN A O 1
ATOM 1695 N N . ALA A 1 223 ? 14.444 -15.354 -7.922 1.00 98.62 223 ALA A N 1
ATOM 1696 C CA . ALA A 1 223 ? 14.276 -14.267 -6.965 1.00 98.62 223 ALA A CA 1
ATOM 1697 C C . ALA A 1 223 ? 12.823 -13.789 -6.883 1.00 98.62 223 ALA A C 1
ATOM 1699 O O . ALA A 1 223 ? 12.017 -14.007 -7.787 1.00 98.62 223 ALA A O 1
ATOM 1700 N N . THR A 1 224 ? 12.482 -13.081 -5.811 1.00 98.69 224 THR A N 1
ATOM 1701 C CA . THR A 1 224 ? 11.198 -12.381 -5.655 1.00 98.69 224 THR A CA 1
ATOM 1702 C C . THR A 1 224 ? 11.417 -11.026 -4.987 1.00 98.69 224 THR A C 1
ATOM 1704 O O . THR A 1 224 ? 12.448 -10.778 -4.363 1.00 98.69 224 THR A O 1
ATOM 1707 N N . LEU A 1 225 ? 10.419 -10.147 -5.093 1.00 98.56 225 LEU A N 1
ATOM 1708 C CA . LEU A 1 225 ? 10.374 -8.886 -4.355 1.00 98.56 225 LEU A CA 1
ATOM 1709 C C . LEU A 1 225 ? 9.219 -8.878 -3.349 1.00 98.56 225 LEU A C 1
ATOM 1711 O O . LEU A 1 225 ? 8.076 -9.214 -3.686 1.00 98.56 225 LEU A O 1
ATOM 1715 N N . LEU A 1 226 ? 9.475 -8.409 -2.131 1.00 98.31 226 LEU A N 1
ATOM 1716 C CA . LEU A 1 226 ? 8.460 -8.171 -1.097 1.00 98.31 226 LEU A CA 1
ATOM 1717 C C . LEU A 1 226 ? 8.616 -6.770 -0.504 1.00 98.31 226 LEU A C 1
ATOM 1719 O O . LEU A 1 226 ? 9.666 -6.162 -0.614 1.00 98.31 226 LEU A O 1
ATOM 1723 N N . ALA A 1 227 ? 7.546 -6.220 0.073 1.00 98.38 227 ALA A N 1
ATOM 1724 C CA . ALA A 1 227 ? 7.657 -4.931 0.760 1.00 98.38 227 ALA A CA 1
ATOM 1725 C C . ALA A 1 227 ? 8.382 -5.151 2.093 1.00 98.38 227 ALA A C 1
ATOM 1727 O O . ALA A 1 227 ? 7.974 -6.042 2.846 1.00 98.38 227 ALA A O 1
ATOM 1728 N N . LEU A 1 228 ? 9.398 -4.342 2.400 1.00 98.81 228 LEU A N 1
ATOM 1729 C CA . LEU A 1 228 ? 10.194 -4.502 3.619 1.00 98.81 228 LEU A CA 1
ATOM 1730 C C . LEU A 1 228 ? 9.328 -4.382 4.882 1.00 98.81 228 LEU A C 1
ATOM 1732 O O . LEU A 1 228 ? 9.426 -5.224 5.772 1.00 98.81 228 LEU A O 1
ATOM 1736 N N . ALA A 1 229 ? 8.380 -3.440 4.893 1.00 98.62 229 ALA A N 1
ATOM 1737 C CA . ALA A 1 229 ? 7.374 -3.299 5.948 1.00 98.62 229 ALA A CA 1
ATOM 1738 C C . ALA A 1 229 ? 6.617 -4.601 6.271 1.00 98.62 229 ALA A C 1
ATOM 1740 O O . ALA A 1 229 ? 6.264 -4.857 7.419 1.00 98.62 229 ALA A O 1
ATOM 1741 N N . GLY A 1 230 ? 6.325 -5.422 5.255 1.00 98.06 230 GLY A N 1
ATOM 1742 C CA . GLY A 1 230 ? 5.626 -6.693 5.449 1.00 98.06 230 GLY A CA 1
ATOM 1743 C C . GLY A 1 230 ? 6.503 -7.737 6.136 1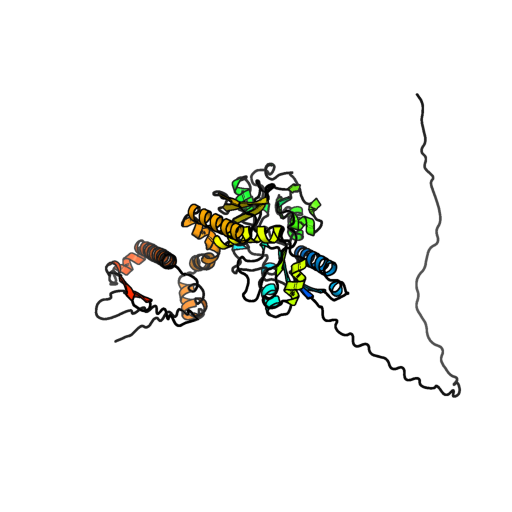.00 98.06 230 GLY A C 1
ATOM 1744 O O . GLY A 1 230 ? 6.018 -8.467 6.991 1.00 98.06 230 GLY A O 1
ATOM 1745 N N . LEU A 1 231 ? 7.792 -7.778 5.791 1.00 98.44 231 LEU A N 1
ATOM 1746 C CA . LEU A 1 231 ? 8.766 -8.673 6.418 1.00 98.44 231 LEU A CA 1
ATOM 1747 C C . LEU A 1 231 ? 9.066 -8.247 7.856 1.00 98.44 231 LEU A C 1
ATOM 1749 O O . LEU A 1 231 ? 9.094 -9.100 8.734 1.00 98.44 231 LEU A O 1
ATOM 1753 N N . LYS A 1 232 ? 9.209 -6.941 8.116 1.00 98.62 232 LYS A N 1
ATOM 1754 C CA . LYS A 1 232 ? 9.422 -6.400 9.469 1.00 98.62 232 LYS A CA 1
ATOM 1755 C C . LYS A 1 232 ? 8.261 -6.729 10.407 1.00 98.62 232 LYS A C 1
ATOM 1757 O O . LYS A 1 232 ? 8.494 -7.276 11.474 1.00 98.62 232 LYS A O 1
ATOM 1762 N N . ARG A 1 233 ? 7.012 -6.510 9.980 1.00 98.31 233 ARG A N 1
ATOM 1763 C CA . ARG A 1 233 ? 5.819 -6.855 10.784 1.00 98.31 233 ARG A CA 1
ATOM 1764 C C . ARG A 1 233 ? 5.660 -8.348 11.068 1.00 98.31 233 ARG A C 1
ATOM 1766 O O . ARG A 1 233 ? 4.991 -8.716 12.024 1.00 98.31 233 ARG A O 1
ATOM 1773 N N . LEU A 1 234 ? 6.235 -9.201 10.223 1.00 98.00 234 LEU A N 1
ATOM 1774 C CA . LEU A 1 234 ? 6.208 -10.652 10.395 1.00 98.00 234 LEU A CA 1
ATOM 1775 C C . LEU A 1 234 ? 7.458 -11.200 11.094 1.00 98.00 234 LEU A C 1
ATOM 1777 O O . LEU A 1 234 ? 7.525 -12.408 11.293 1.00 98.00 234 LEU A O 1
ATOM 1781 N N . ASN A 1 235 ? 8.428 -10.350 11.451 1.00 97.94 235 ASN A N 1
ATOM 1782 C CA . ASN A 1 235 ? 9.746 -10.762 11.942 1.00 97.94 235 ASN A CA 1
ATOM 1783 C C . ASN A 1 235 ? 10.445 -11.752 10.989 1.00 97.94 235 ASN A C 1
ATOM 1785 O O . ASN A 1 235 ? 10.939 -12.784 11.423 1.00 97.94 235 ASN A O 1
ATOM 1789 N N . MET A 1 236 ? 10.432 -11.443 9.686 1.00 98.19 236 MET A N 1
ATOM 1790 C CA . MET A 1 236 ? 10.994 -12.278 8.611 1.00 98.19 236 MET A CA 1
ATOM 1791 C C . MET A 1 236 ? 12.110 -11.569 7.821 1.00 98.19 236 MET A C 1
ATOM 1793 O O . MET A 1 236 ? 12.329 -11.850 6.636 1.00 98.19 236 MET A O 1
ATOM 1797 N N . THR A 1 237 ? 12.778 -10.579 8.421 1.00 98.12 237 THR A N 1
ATOM 1798 C CA . THR A 1 237 ? 13.806 -9.761 7.751 1.00 98.12 237 THR A CA 1
ATOM 1799 C C . THR A 1 237 ? 15.087 -10.520 7.426 1.00 98.12 237 THR A C 1
ATOM 1801 O O . THR A 1 237 ? 15.837 -10.082 6.563 1.00 98.12 237 THR A O 1
ATOM 1804 N N . GLU A 1 238 ? 15.324 -11.667 8.053 1.00 97.81 238 GLU A N 1
ATOM 1805 C CA . GLU A 1 238 ? 16.422 -12.586 7.743 1.00 97.81 238 GLU A CA 1
ATOM 1806 C C . GLU A 1 238 ? 16.367 -13.128 6.307 1.00 97.81 238 GLU A C 1
ATOM 1808 O O . GLU A 1 238 ? 17.384 -13.546 5.766 1.00 97.81 238 GLU A O 1
ATOM 1813 N N . ASN A 1 239 ? 15.196 -13.070 5.664 1.00 98.00 239 ASN A N 1
ATOM 1814 C CA . ASN A 1 239 ? 15.033 -13.442 4.259 1.00 98.00 239 ASN A CA 1
ATOM 1815 C C . ASN A 1 239 ? 15.484 -12.326 3.297 1.00 98.00 239 ASN A C 1
ATOM 1817 O O . ASN A 1 239 ? 15.530 -12.543 2.091 1.00 98.00 239 ASN A O 1
ATOM 1821 N N . VAL A 1 240 ? 15.759 -11.110 3.780 1.00 98.56 240 VAL A N 1
ATOM 1822 C CA . VAL A 1 240 ? 16.140 -9.984 2.917 1.00 98.56 240 VAL A CA 1
ATOM 1823 C C . VAL A 1 240 ? 17.579 -10.158 2.447 1.00 98.56 240 VAL A C 1
ATOM 1825 O O . VAL A 1 240 ? 18.509 -10.120 3.246 1.00 98.56 240 VAL A O 1
ATOM 1828 N N . THR A 1 241 ? 17.764 -10.264 1.135 1.00 98.50 241 THR A N 1
ATOM 1829 C CA . THR A 1 241 ? 19.091 -10.294 0.515 1.00 98.50 241 THR A CA 1
ATOM 1830 C C . THR A 1 241 ? 19.641 -8.882 0.329 1.00 98.50 241 THR A C 1
ATOM 1832 O O . THR A 1 241 ? 20.792 -8.611 0.661 1.00 98.50 241 THR A O 1
ATOM 1835 N N . ALA A 1 242 ? 18.809 -7.970 -0.180 1.00 98.50 242 ALA A N 1
ATOM 1836 C CA . ALA A 1 242 ? 19.140 -6.556 -0.328 1.00 98.50 242 ALA A CA 1
ATOM 1837 C C . ALA A 1 242 ? 17.883 -5.686 -0.235 1.00 98.50 242 ALA A C 1
ATOM 1839 O O . ALA A 1 242 ? 16.777 -6.123 -0.558 1.00 98.50 242 ALA A O 1
ATOM 1840 N N . ILE A 1 243 ? 18.050 -4.435 0.188 1.00 98.69 243 ILE A N 1
ATOM 1841 C CA . ILE A 1 243 ? 16.972 -3.442 0.207 1.00 98.69 243 ILE A CA 1
ATOM 1842 C C . ILE A 1 243 ? 17.171 -2.520 -0.991 1.00 98.69 243 ILE A C 1
ATOM 1844 O O . ILE A 1 243 ? 18.220 -1.893 -1.105 1.00 98.69 243 ILE A O 1
ATOM 1848 N N . LEU A 1 244 ? 16.168 -2.430 -1.863 1.00 98.62 244 LEU A N 1
ATOM 1849 C CA . LEU A 1 244 ? 16.216 -1.558 -3.033 1.00 98.62 244 LEU A CA 1
ATOM 1850 C C . LEU A 1 244 ? 15.962 -0.111 -2.602 1.00 98.62 244 LEU A C 1
ATOM 1852 O O . LEU A 1 244 ? 15.003 0.170 -1.876 1.00 98.62 244 LEU A O 1
ATOM 1856 N N . SER A 1 245 ? 16.810 0.812 -3.049 1.00 98.38 245 SER A N 1
ATOM 1857 C CA . SER A 1 245 ? 16.580 2.248 -2.864 1.00 98.38 245 SER A CA 1
ATOM 1858 C C . SER A 1 245 ? 15.284 2.701 -3.551 1.00 98.38 245 SER A C 1
ATOM 1860 O O . SER A 1 245 ? 14.742 2.014 -4.420 1.00 98.38 245 SER A O 1
ATOM 1862 N N . VAL A 1 246 ? 14.759 3.870 -3.173 1.00 97.94 246 VAL A N 1
ATOM 1863 C CA . VAL A 1 246 ? 13.559 4.431 -3.827 1.00 97.94 246 VAL A CA 1
ATOM 1864 C C . VAL A 1 246 ? 13.864 4.916 -5.247 1.00 97.94 246 VAL A C 1
ATOM 1866 O O . VAL A 1 246 ? 12.962 5.032 -6.073 1.00 97.94 246 VAL A O 1
ATOM 1869 N N . GLU A 1 247 ? 15.140 5.151 -5.546 1.00 95.88 247 GLU A N 1
ATOM 1870 C CA . GLU A 1 247 ? 15.682 5.360 -6.881 1.00 95.88 247 GLU A CA 1
ATOM 1871 C C . GLU A 1 247 ? 15.576 4.069 -7.678 1.00 95.88 247 GLU A C 1
ATOM 1873 O O . GLU A 1 247 ? 15.071 4.096 -8.794 1.00 95.88 247 GLU A O 1
ATOM 1878 N N . GLU A 1 248 ? 15.985 2.936 -7.103 1.00 96.62 248 GLU A N 1
ATOM 1879 C CA . GLU A 1 248 ? 15.923 1.635 -7.761 1.00 96.62 248 GLU A CA 1
ATOM 1880 C C . GLU A 1 248 ? 14.492 1.096 -7.909 1.00 96.62 248 GLU A C 1
ATOM 1882 O O . GLU A 1 248 ? 14.147 0.457 -8.901 1.00 96.62 248 GLU A O 1
ATOM 1887 N N . MET A 1 249 ? 13.627 1.310 -6.933 1.00 98.50 249 MET A N 1
ATOM 1888 C CA . MET A 1 249 ? 12.281 0.759 -6.968 1.00 98.50 249 MET A CA 1
ATOM 1889 C C . MET A 1 249 ? 11.331 1.721 -6.281 1.00 98.50 249 MET A C 1
ATOM 1891 O O . MET A 1 249 ? 11.080 1.619 -5.078 1.00 98.50 249 MET A O 1
ATOM 1895 N N . LEU A 1 250 ? 10.764 2.642 -7.062 1.00 98.75 250 LEU A N 1
ATOM 1896 C CA . LEU A 1 250 ? 9.786 3.585 -6.543 1.00 98.75 250 LEU A CA 1
ATOM 1897 C C . LEU A 1 250 ? 8.582 2.783 -6.013 1.00 98.75 250 LEU A C 1
ATOM 1899 O O . LEU A 1 250 ? 8.068 1.901 -6.728 1.00 98.75 250 LEU A O 1
ATOM 1903 N N . PRO A 1 251 ? 8.158 3.012 -4.758 1.00 98.75 251 PRO A N 1
ATOM 1904 C CA . PRO A 1 251 ? 7.231 2.127 -4.073 1.00 98.75 251 PRO A CA 1
ATOM 1905 C C . PRO A 1 251 ? 5.803 2.267 -4.600 1.00 98.75 251 PRO A C 1
ATOM 1907 O O . PRO A 1 251 ? 5.441 3.210 -5.305 1.00 98.75 251 PRO A O 1
ATOM 1910 N N . ALA A 1 252 ? 4.965 1.288 -4.257 1.00 98.44 252 ALA A N 1
ATOM 1911 C CA . ALA A 1 252 ? 3.535 1.426 -4.498 1.00 98.44 252 ALA A CA 1
ATOM 1912 C C . ALA A 1 252 ? 2.975 2.583 -3.662 1.00 98.44 252 ALA A C 1
ATOM 1914 O O . ALA A 1 252 ? 3.421 2.814 -2.536 1.00 98.44 252 ALA A O 1
ATOM 1915 N N . ILE A 1 253 ? 1.946 3.233 -4.201 1.00 98.50 253 ILE A N 1
ATOM 1916 C CA . ILE A 1 253 ? 1.157 4.239 -3.492 1.00 98.50 253 ILE A CA 1
ATOM 1917 C C . ILE A 1 253 ? 0.734 3.685 -2.133 1.00 98.50 253 ILE A C 1
ATOM 1919 O O . ILE A 1 253 ? 0.209 2.574 -2.038 1.00 98.50 253 ILE A O 1
ATOM 1923 N N . ALA A 1 254 ? 1.011 4.452 -1.084 1.00 98.44 254 ALA A N 1
ATOM 1924 C CA . ALA A 1 254 ? 0.725 4.132 0.304 1.00 98.44 254 ALA A CA 1
ATOM 1925 C C . ALA A 1 254 ? 1.389 2.847 0.851 1.00 98.44 254 ALA A C 1
ATOM 1927 O O . ALA A 1 254 ? 0.973 2.315 1.884 1.00 98.44 254 ALA A O 1
ATOM 1928 N N . GLN A 1 255 ? 2.448 2.335 0.208 1.00 98.75 255 GLN A N 1
ATOM 1929 C CA . GLN A 1 255 ? 3.229 1.216 0.748 1.00 98.75 255 GLN A CA 1
ATOM 1930 C C . GLN A 1 255 ? 3.813 1.579 2.125 1.00 98.75 255 GLN A C 1
ATOM 1932 O O . GLN A 1 255 ? 4.217 2.717 2.355 1.00 98.75 255 GLN A O 1
ATOM 1937 N N . GLY A 1 256 ? 3.816 0.615 3.050 1.00 98.44 256 GLY A N 1
ATOM 1938 C CA . GLY A 1 256 ? 4.299 0.787 4.427 1.00 98.44 256 GLY A CA 1
ATOM 1939 C C . GLY A 1 256 ? 3.239 1.276 5.422 1.00 98.44 256 GLY A C 1
ATOM 1940 O O . GLY A 1 256 ? 3.325 0.930 6.603 1.00 98.44 256 GLY A O 1
ATOM 1941 N N . ALA A 1 257 ? 2.201 1.983 4.961 1.00 98.81 257 ALA A N 1
ATOM 1942 C CA . ALA A 1 257 ? 1.146 2.531 5.816 1.00 98.81 257 ALA A CA 1
ATOM 1943 C C . ALA A 1 257 ? 0.022 1.517 6.106 1.00 98.81 257 ALA A C 1
ATOM 1945 O O . ALA A 1 257 ? -0.424 0.783 5.216 1.00 98.81 257 ALA A O 1
ATOM 1946 N N . ILE A 1 258 ? -0.461 1.524 7.350 1.00 98.88 258 ILE A N 1
ATOM 1947 C CA . ILE A 1 258 ? -1.724 0.891 7.755 1.00 98.88 258 ILE A CA 1
ATOM 1948 C C . ILE A 1 258 ? -2.803 1.972 7.776 1.00 98.88 258 ILE A C 1
ATOM 1950 O O . ILE A 1 258 ? -2.561 3.080 8.252 1.00 98.88 258 ILE A O 1
ATOM 1954 N N . GLY A 1 259 ? -3.977 1.659 7.239 1.00 98.69 259 GLY A N 1
ATOM 1955 C CA . GLY A 1 259 ? -5.162 2.507 7.294 1.00 98.69 259 GLY A CA 1
ATOM 1956 C C . GLY A 1 259 ? -6.248 1.877 8.134 1.00 98.69 259 GLY A C 1
ATOM 1957 O O . GLY A 1 259 ? -6.438 0.661 8.079 1.00 98.69 259 GLY A O 1
ATOM 1958 N N . ILE A 1 260 ? -6.953 2.721 8.878 1.00 98.75 260 ILE A N 1
ATOM 1959 C CA . ILE A 1 260 ? -8.078 2.319 9.708 1.00 98.75 260 ILE A CA 1
ATOM 1960 C C . ILE A 1 260 ? -9.309 3.077 9.223 1.00 98.75 260 ILE A C 1
ATOM 1962 O O . ILE A 1 260 ? -9.327 4.311 9.220 1.00 98.75 260 ILE A O 1
ATOM 1966 N N . ALA A 1 261 ? -10.312 2.325 8.782 1.00 98.44 261 ALA A N 1
ATOM 1967 C CA . ALA A 1 261 ? -11.595 2.853 8.350 1.00 98.44 261 ALA A CA 1
ATOM 1968 C C . ALA A 1 261 ? -12.672 2.620 9.413 1.00 98.44 261 ALA A C 1
ATOM 1970 O O . ALA A 1 261 ? -12.629 1.633 10.147 1.00 98.44 261 ALA A O 1
ATOM 1971 N N . CYS A 1 262 ? -13.648 3.519 9.474 1.00 98.50 262 CYS A N 1
ATOM 1972 C CA . CYS A 1 262 ? -14.854 3.379 10.287 1.00 98.50 262 CYS A CA 1
ATOM 1973 C C . CYS A 1 262 ? -16.072 3.923 9.521 1.00 98.50 262 CYS A C 1
ATOM 1975 O O . CYS A 1 262 ? -15.947 4.444 8.405 1.00 98.50 262 CYS A O 1
ATOM 1977 N N . ARG A 1 263 ? -17.272 3.771 10.088 1.00 98.56 263 ARG A N 1
ATOM 1978 C CA . ARG A 1 263 ? -18.480 4.384 9.523 1.00 98.56 263 ARG A CA 1
ATOM 1979 C C . ARG A 1 263 ? -18.433 5.902 9.692 1.00 98.56 263 ARG A C 1
ATOM 1981 O O . ARG A 1 263 ? -18.008 6.407 10.725 1.00 98.56 263 ARG A O 1
ATOM 1988 N N . SER A 1 264 ? -18.931 6.634 8.700 1.00 97.75 264 SER A N 1
ATOM 1989 C CA . SER A 1 264 ? -18.918 8.104 8.695 1.00 97.75 264 SER A CA 1
ATOM 1990 C C . SER A 1 264 ? -19.801 8.743 9.770 1.00 97.75 264 SER A C 1
ATOM 1992 O O . SER A 1 264 ? -19.661 9.929 10.031 1.00 97.75 264 SER A O 1
ATOM 1994 N N . ASN A 1 265 ? -20.744 7.988 10.337 1.00 97.06 265 ASN A N 1
ATOM 1995 C CA . ASN A 1 265 ? -21.665 8.423 11.389 1.00 97.06 265 ASN A CA 1
ATOM 1996 C C . ASN A 1 265 ? -21.348 7.794 12.760 1.00 97.06 265 ASN A C 1
ATOM 1998 O O . ASN A 1 265 ? -22.222 7.761 13.623 1.00 97.06 265 ASN A O 1
ATOM 2002 N N . ASP A 1 266 ? -20.147 7.239 12.939 1.00 97.94 266 ASP A N 1
ATOM 2003 C CA . ASP A 1 266 ? -19.722 6.590 14.180 1.00 97.94 266 ASP A CA 1
ATOM 2004 C C . ASP A 1 266 ? -18.659 7.430 14.899 1.00 97.94 266 ASP A C 1
ATOM 2006 O O . ASP A 1 266 ? -17.455 7.159 14.841 1.00 97.94 266 ASP A O 1
ATOM 2010 N N . ASP A 1 267 ? -19.130 8.474 15.584 1.00 97.62 267 ASP A N 1
ATOM 2011 C CA . ASP A 1 267 ? -18.285 9.423 16.318 1.00 97.62 267 ASP A CA 1
ATOM 2012 C C . ASP A 1 267 ? -17.479 8.739 17.430 1.00 97.62 267 ASP A C 1
ATOM 2014 O O . ASP A 1 267 ? -16.353 9.143 17.733 1.00 97.62 267 ASP A O 1
ATOM 2018 N N . LYS A 1 268 ? -18.020 7.660 18.012 1.00 96.81 268 LYS A N 1
ATOM 2019 C CA . LYS A 1 268 ? -17.334 6.861 19.032 1.00 96.81 268 LYS A CA 1
ATOM 2020 C C . LYS A 1 268 ? -16.083 6.210 18.441 1.00 96.81 268 LYS A C 1
ATOM 2022 O O . LYS A 1 268 ? -14.995 6.364 18.994 1.00 96.81 268 LYS A O 1
ATOM 2027 N N . MET A 1 269 ? -16.212 5.516 17.308 1.00 98.31 269 MET A N 1
ATOM 2028 C CA . MET A 1 269 ? -15.060 4.894 16.649 1.00 98.31 269 MET A CA 1
ATOM 2029 C C . MET A 1 269 ? -14.087 5.930 16.095 1.00 98.31 269 MET A C 1
ATOM 2031 O O . MET A 1 269 ? -12.879 5.748 16.235 1.00 98.31 269 MET A O 1
ATOM 2035 N N . ALA A 1 270 ? -14.591 7.027 15.521 1.00 97.88 270 ALA A N 1
ATOM 2036 C CA . ALA A 1 270 ? -13.752 8.130 15.057 1.00 97.88 270 ALA A CA 1
ATOM 2037 C C . ALA A 1 270 ? -12.897 8.716 16.196 1.00 97.88 270 ALA A C 1
ATOM 2039 O O . ALA A 1 270 ? -11.705 8.950 16.003 1.00 97.88 270 ALA A O 1
ATOM 2040 N N . THR A 1 271 ? -13.473 8.869 17.394 1.00 97.50 271 THR A N 1
ATOM 2041 C CA . THR A 1 271 ? -12.760 9.342 18.590 1.00 97.50 271 THR A CA 1
ATOM 2042 C C . THR A 1 271 ? -11.657 8.373 19.012 1.00 97.50 271 THR A C 1
ATOM 2044 O O . THR A 1 271 ? -10.526 8.799 19.243 1.00 97.50 271 THR A O 1
ATOM 2047 N N . TYR A 1 272 ? -11.939 7.067 19.054 1.00 97.94 272 TYR A N 1
ATOM 2048 C CA . TYR A 1 272 ? -10.930 6.074 19.432 1.00 97.94 272 TYR A CA 1
ATOM 2049 C C . TYR A 1 272 ? -9.733 6.045 18.483 1.00 97.94 272 TYR A C 1
ATOM 2051 O O . TYR A 1 272 ? -8.588 6.018 18.930 1.00 97.94 272 TYR A O 1
ATOM 2059 N N . ILE A 1 273 ? -9.978 6.053 17.171 1.00 98.00 273 ILE A N 1
ATOM 2060 C CA . ILE A 1 273 ? -8.899 5.930 16.181 1.00 98.00 273 ILE A CA 1
ATOM 2061 C C . ILE A 1 273 ? -8.171 7.253 15.923 1.00 98.00 273 ILE A C 1
ATOM 2063 O O . ILE A 1 273 ? -7.080 7.230 15.352 1.00 98.00 273 ILE A O 1
ATOM 2067 N N . ALA A 1 274 ? -8.721 8.394 16.358 1.00 97.81 274 ALA A N 1
ATOM 2068 C CA . ALA A 1 274 ? -8.055 9.691 16.256 1.00 97.81 274 ALA A CA 1
ATOM 2069 C C . ALA A 1 274 ? -6.724 9.716 17.026 1.00 97.81 274 ALA A C 1
ATOM 2071 O O . ALA A 1 274 ? -5.749 10.265 16.520 1.00 97.81 274 ALA A O 1
ATOM 2072 N N . SER A 1 275 ? -6.641 9.054 18.189 1.00 96.75 275 SER A N 1
ATOM 2073 C CA . SER A 1 275 ? -5.401 8.978 18.983 1.00 96.75 275 SER A CA 1
ATOM 2074 C C . SER A 1 275 ? -4.294 8.146 18.322 1.00 96.75 275 SER A C 1
ATOM 2076 O O . SER A 1 275 ? -3.134 8.230 18.715 1.00 96.75 275 SER A O 1
ATOM 2078 N N . LEU A 1 276 ? -4.643 7.326 17.328 1.00 98.38 276 LEU A N 1
ATOM 2079 C CA . LEU A 1 276 ? -3.715 6.462 16.596 1.00 98.38 276 LEU A CA 1
ATOM 2080 C C . LEU A 1 276 ? -3.166 7.121 15.328 1.00 98.38 276 LEU A C 1
ATOM 2082 O O . LEU A 1 276 ? -2.186 6.629 14.760 1.00 98.38 276 LEU A O 1
ATOM 2086 N N . ASN A 1 277 ? -3.817 8.186 14.858 1.00 98.69 277 ASN A N 1
ATOM 2087 C CA . ASN A 1 277 ? -3.485 8.806 13.590 1.00 98.69 277 ASN A CA 1
ATOM 2088 C C . ASN A 1 277 ? -2.118 9.494 13.654 1.00 98.69 277 ASN A C 1
ATOM 2090 O O . ASN A 1 277 ? -1.825 10.280 14.550 1.00 98.69 277 ASN A O 1
ATOM 2094 N N . HIS A 1 278 ? -1.304 9.232 12.641 1.00 98.62 278 HIS A N 1
ATOM 2095 C CA . HIS A 1 278 ? -0.035 9.890 12.416 1.00 98.62 278 HIS A CA 1
ATOM 2096 C C . HIS A 1 278 ? -0.156 10.811 11.202 1.00 98.62 278 HIS A C 1
ATOM 2098 O O . HIS A 1 278 ? -0.136 10.359 10.050 1.00 98.62 278 HIS A O 1
ATOM 2104 N N . ASP A 1 279 ? -0.284 12.114 11.459 1.00 97.31 279 ASP A N 1
ATOM 2105 C CA . ASP A 1 279 ? -0.600 13.097 10.420 1.00 97.31 279 ASP A CA 1
ATOM 2106 C C . ASP A 1 279 ? 0.436 13.158 9.304 1.00 97.31 279 ASP A C 1
ATOM 2108 O O . ASP A 1 279 ? 0.060 13.212 8.134 1.00 97.31 279 ASP A O 1
ATOM 2112 N N . ASP A 1 280 ? 1.724 13.038 9.625 1.00 98.00 280 ASP A N 1
ATOM 2113 C CA . ASP A 1 280 ? 2.777 13.016 8.609 1.00 98.00 280 ASP A CA 1
ATOM 2114 C C . ASP A 1 280 ? 2.561 11.880 7.602 1.00 98.00 280 ASP A C 1
ATOM 2116 O O . ASP A 1 280 ? 2.704 12.074 6.394 1.00 98.00 280 ASP A O 1
ATOM 2120 N N . THR A 1 281 ? 2.129 10.706 8.069 1.00 98.75 281 THR A N 1
ATOM 2121 C CA . THR A 1 281 ? 1.789 9.583 7.188 1.00 98.75 281 THR A CA 1
ATOM 2122 C C . THR A 1 281 ? 0.492 9.824 6.436 1.00 98.75 281 THR A C 1
ATOM 2124 O O . THR A 1 281 ? 0.452 9.600 5.226 1.00 98.75 281 THR A O 1
ATOM 2127 N N . ARG A 1 282 ? -0.556 10.287 7.122 1.00 98.38 282 ARG A N 1
ATOM 2128 C CA . ARG A 1 282 ? -1.869 10.533 6.518 1.00 98.38 282 ARG A CA 1
ATOM 2129 C C . ARG A 1 282 ? -1.783 11.550 5.378 1.00 98.38 282 ARG A C 1
ATOM 2131 O O . ARG A 1 282 ? -2.356 11.325 4.314 1.00 98.38 282 ARG A O 1
ATOM 2138 N N . LEU A 1 283 ? -1.026 12.631 5.568 1.00 98.62 283 LEU A N 1
ATOM 2139 C CA . LEU A 1 283 ? -0.780 13.658 4.555 1.00 98.62 283 LEU A CA 1
ATOM 2140 C C . LEU A 1 283 ? -0.017 13.092 3.351 1.00 98.62 283 LEU A C 1
ATOM 2142 O O . LEU A 1 283 ? -0.483 13.230 2.218 1.00 98.62 283 LEU A O 1
ATOM 2146 N N . ALA A 1 284 ? 1.102 12.389 3.575 1.00 98.81 284 ALA A N 1
ATOM 2147 C CA . ALA A 1 284 ? 1.861 11.742 2.499 1.00 98.81 284 ALA A CA 1
ATOM 2148 C C . ALA A 1 284 ? 0.992 10.768 1.688 1.00 98.81 284 ALA A C 1
ATOM 2150 O O . ALA A 1 284 ? 0.974 10.805 0.458 1.00 98.81 284 ALA A O 1
ATOM 2151 N N . VAL A 1 285 ? 0.212 9.931 2.374 1.00 98.69 285 VAL A N 1
ATOM 2152 C CA . VAL A 1 285 ? -0.700 8.977 1.738 1.00 98.69 285 VAL A CA 1
ATOM 2153 C C . VAL A 1 285 ? -1.811 9.695 0.964 1.00 98.69 285 VAL A C 1
ATOM 2155 O O . VAL A 1 285 ? -2.159 9.246 -0.126 1.00 98.69 285 VAL A O 1
ATOM 2158 N N . ALA A 1 286 ? -2.342 10.816 1.460 1.00 98.44 286 ALA A N 1
ATOM 2159 C CA . ALA A 1 286 ? -3.329 11.620 0.736 1.00 98.44 286 ALA A CA 1
ATOM 2160 C C . ALA A 1 286 ? -2.760 12.197 -0.574 1.00 98.44 286 ALA A C 1
ATOM 2162 O O . ALA A 1 286 ? -3.415 12.102 -1.612 1.00 98.44 286 ALA A O 1
ATOM 2163 N N . CYS A 1 287 ? -1.526 12.712 -0.547 1.00 98.75 287 CYS A N 1
ATOM 2164 C CA . CYS A 1 287 ? -0.791 13.184 -1.728 1.00 98.75 287 CYS A CA 1
ATOM 2165 C C . CYS A 1 287 ? -0.673 12.088 -2.798 1.00 98.75 287 CYS A C 1
ATOM 2167 O O . CYS A 1 287 ? -1.096 12.246 -3.946 1.00 98.75 287 CYS A O 1
ATOM 2169 N N . GLU A 1 288 ? -0.152 10.927 -2.395 1.00 98.81 288 GLU A N 1
ATOM 2170 C CA . GLU A 1 288 ? 0.070 9.788 -3.286 1.00 98.81 288 GLU A CA 1
ATOM 2171 C C . GLU A 1 288 ? -1.252 9.222 -3.831 1.00 98.81 288 GLU A C 1
ATOM 2173 O O . GLU A 1 288 ? -1.354 8.868 -5.008 1.00 98.81 288 GLU A O 1
ATOM 2178 N N . ARG A 1 289 ? -2.297 9.152 -2.998 1.00 98.31 289 ARG A N 1
ATOM 2179 C CA . ARG A 1 289 ? -3.625 8.682 -3.417 1.00 98.31 289 ARG A CA 1
ATOM 2180 C C . ARG A 1 289 ? -4.298 9.641 -4.389 1.00 98.31 289 ARG A C 1
ATOM 2182 O O . ARG A 1 289 ? -4.927 9.160 -5.325 1.00 98.31 289 ARG A O 1
ATOM 2189 N N . ALA A 1 290 ? -4.137 10.953 -4.218 1.00 98.25 290 ALA A N 1
ATOM 2190 C CA . ALA A 1 290 ? -4.665 11.950 -5.148 1.00 98.25 290 ALA A CA 1
ATOM 2191 C C . ALA A 1 290 ? -4.028 11.821 -6.545 1.00 98.25 290 ALA A C 1
ATOM 2193 O O . ALA A 1 290 ? -4.715 11.931 -7.566 1.00 98.25 290 ALA A O 1
ATOM 2194 N N . PHE A 1 291 ? -2.729 11.509 -6.593 1.00 98.44 291 PHE A N 1
ATOM 2195 C CA . PHE A 1 291 ? -2.042 11.138 -7.829 1.00 98.44 291 PHE A CA 1
ATOM 2196 C C . PHE A 1 291 ? -2.626 9.862 -8.452 1.00 98.44 291 PHE A C 1
ATOM 2198 O O . PHE A 1 291 ? -3.004 9.868 -9.624 1.00 98.44 291 PHE A O 1
ATOM 2205 N N . LEU A 1 292 ? -2.766 8.788 -7.668 1.00 96.75 292 LEU A N 1
ATOM 2206 C CA . LEU A 1 292 ? -3.305 7.515 -8.155 1.00 96.75 292 LEU A CA 1
ATOM 2207 C C . LEU A 1 292 ? -4.741 7.643 -8.676 1.00 96.75 292 LEU A C 1
ATOM 2209 O O . LEU A 1 292 ? -5.072 7.082 -9.717 1.00 96.75 292 LEU A O 1
ATOM 2213 N N . GLU A 1 293 ? -5.586 8.377 -7.954 1.00 95.31 293 GLU A N 1
ATOM 2214 C CA . GLU A 1 293 ? -6.982 8.624 -8.313 1.00 95.31 293 GLU A CA 1
ATOM 2215 C C . GLU A 1 293 ? -7.094 9.364 -9.644 1.00 95.31 293 GLU A C 1
ATOM 2217 O O . GLU A 1 293 ? -7.901 8.984 -10.489 1.00 95.31 293 GLU A O 1
ATOM 2222 N N . THR A 1 294 ? -6.236 10.362 -9.868 1.00 95.50 294 THR A N 1
ATOM 2223 C CA . THR A 1 294 ? -6.205 11.125 -11.124 1.00 95.50 294 THR A CA 1
ATOM 2224 C C . THR A 1 294 ? -5.918 10.231 -12.332 1.00 95.50 294 THR A C 1
ATOM 2226 O O . THR A 1 294 ? -6.419 10.494 -13.420 1.00 95.50 294 THR A O 1
ATOM 2229 N N . LEU A 1 295 ? -5.152 9.155 -12.141 1.00 92.50 295 LEU A N 1
ATOM 2230 C CA . LEU A 1 295 ? -4.807 8.188 -13.185 1.00 92.50 295 LEU A CA 1
ATOM 2231 C C . LEU A 1 295 ? -5.811 7.026 -13.322 1.00 92.50 295 LEU A C 1
ATOM 2233 O O . LEU A 1 295 ? -5.552 6.110 -14.099 1.00 92.50 295 LEU A O 1
ATOM 2237 N N . ASP A 1 296 ? -6.900 7.019 -12.543 1.00 88.25 296 ASP A N 1
ATOM 2238 C CA . ASP A 1 296 ? -7.773 5.850 -12.302 1.00 88.25 296 ASP A CA 1
ATOM 2239 C C . ASP A 1 296 ? -6.982 4.564 -11.981 1.00 88.25 296 ASP A C 1
ATOM 2241 O O . ASP A 1 296 ? -7.312 3.449 -12.394 1.00 88.25 296 ASP A O 1
ATOM 2245 N N . GLY A 1 297 ? -5.883 4.727 -11.241 1.00 87.38 297 GLY A N 1
ATOM 2246 C CA . GLY A 1 297 ? -4.946 3.657 -10.947 1.00 87.38 297 GLY A CA 1
ATOM 2247 C C . GLY A 1 297 ? -5.426 2.684 -9.870 1.00 87.38 297 GLY A C 1
ATOM 2248 O O . GLY A 1 297 ? -6.326 2.952 -9.073 1.00 87.38 297 GLY A O 1
ATOM 2249 N N . SER A 1 298 ? -4.785 1.517 -9.819 1.00 86.25 298 SER A N 1
ATOM 2250 C CA . SER A 1 298 ? -5.032 0.490 -8.801 1.00 86.25 298 SER A CA 1
ATOM 2251 C C . SER A 1 298 ? -3.787 -0.367 -8.544 1.00 86.25 298 SER A C 1
ATOM 2253 O O . SER A 1 298 ? -2.740 -0.180 -9.161 1.00 86.25 298 SER A O 1
ATOM 2255 N N . CYS A 1 299 ? -3.895 -1.387 -7.688 1.00 82.81 299 CYS A N 1
ATOM 2256 C CA . CYS A 1 299 ? -2.829 -2.378 -7.490 1.00 82.81 299 CYS A CA 1
ATOM 2257 C C . CYS A 1 299 ? -2.468 -3.176 -8.765 1.00 82.81 299 CYS A C 1
ATOM 2259 O O . CYS A 1 299 ? -1.473 -3.903 -8.782 1.00 82.81 299 CYS A O 1
ATOM 2261 N N . ARG A 1 300 ? -3.269 -3.033 -9.831 1.00 82.50 300 ARG A N 1
ATOM 2262 C CA . ARG A 1 300 ? -3.123 -3.703 -11.129 1.00 82.50 300 ARG A CA 1
ATOM 2263 C C . ARG A 1 300 ? -2.484 -2.827 -12.196 1.00 82.50 300 ARG A C 1
ATOM 2265 O O . ARG A 1 300 ? -2.271 -3.305 -13.298 1.00 82.50 300 ARG A O 1
ATOM 2272 N N . THR A 1 301 ? -2.195 -1.565 -11.901 1.00 89.12 301 THR A N 1
ATOM 2273 C CA . THR A 1 301 ? -1.599 -0.639 -12.868 1.00 89.12 301 THR A CA 1
ATOM 2274 C C . THR A 1 301 ? -0.099 -0.462 -12.597 1.00 89.12 301 THR A C 1
ATOM 2276 O O . THR A 1 301 ? 0.304 -0.463 -11.430 1.00 89.12 301 THR A O 1
ATOM 2279 N N . PRO A 1 302 ? 0.742 -0.299 -13.634 1.00 95.12 302 PRO A N 1
ATOM 2280 C CA . PRO A 1 302 ? 2.184 -0.041 -13.513 1.00 95.12 302 PRO A CA 1
ATOM 2281 C C . PRO A 1 302 ? 2.473 1.406 -13.067 1.00 95.12 302 PRO A C 1
ATOM 2283 O O . PRO A 1 302 ? 3.087 2.194 -13.783 1.00 95.12 302 PRO A O 1
ATOM 2286 N N . ILE A 1 303 ? 1.981 1.757 -11.878 1.00 97.56 303 ILE A N 1
ATOM 2287 C CA . ILE A 1 303 ? 2.048 3.096 -11.286 1.00 97.56 303 ILE A CA 1
ATOM 2288 C C . ILE A 1 303 ? 2.806 3.008 -9.964 1.00 97.56 303 ILE A C 1
ATOM 2290 O O . ILE A 1 303 ? 2.556 2.110 -9.153 1.00 97.56 303 ILE A O 1
ATOM 2294 N N . ALA A 1 304 ? 3.716 3.949 -9.739 1.00 98.56 304 ALA A N 1
ATOM 2295 C CA . ALA A 1 304 ? 4.410 4.117 -8.470 1.00 98.56 304 ALA A CA 1
ATOM 2296 C C . ALA A 1 304 ? 4.359 5.578 -8.027 1.00 98.56 304 ALA A C 1
ATOM 2298 O O . ALA A 1 304 ? 4.262 6.486 -8.854 1.00 98.56 304 ALA A O 1
ATOM 2299 N N . GLY A 1 305 ? 4.459 5.803 -6.723 1.00 98.38 305 GLY A N 1
ATOM 2300 C CA . GLY A 1 305 ? 4.550 7.151 -6.190 1.00 98.38 305 GLY A CA 1
ATOM 2301 C C . GLY A 1 305 ? 4.894 7.159 -4.713 1.00 98.38 305 GLY A C 1
ATOM 2302 O O . GLY A 1 305 ? 4.536 6.240 -3.975 1.00 98.38 305 GLY A O 1
ATOM 2303 N N . TYR A 1 306 ? 5.624 8.191 -4.309 1.00 98.88 306 TYR A N 1
ATOM 2304 C CA . TYR A 1 306 ? 6.118 8.350 -2.953 1.00 98.88 306 TYR A CA 1
ATOM 2305 C C . TYR A 1 306 ? 6.198 9.825 -2.576 1.00 98.88 306 TYR A C 1
ATOM 2307 O O . TYR A 1 306 ? 6.886 10.599 -3.245 1.00 98.88 306 TYR A O 1
ATOM 2315 N N . ALA A 1 307 ? 5.503 10.189 -1.503 1.00 98.75 307 ALA A N 1
ATOM 2316 C CA . ALA A 1 307 ? 5.565 11.487 -0.857 1.00 98.75 307 ALA A CA 1
ATOM 2317 C C . ALA A 1 307 ? 6.247 11.354 0.507 1.00 98.75 307 ALA A C 1
ATOM 2319 O O . ALA A 1 307 ? 5.944 10.443 1.282 1.00 98.75 307 ALA A O 1
ATOM 2320 N N . HIS A 1 308 ? 7.149 12.280 0.813 1.00 98.31 308 HIS A N 1
ATOM 2321 C CA . HIS A 1 308 ? 7.792 12.373 2.120 1.00 98.31 308 HIS A CA 1
ATOM 2322 C C . HIS A 1 308 ? 8.128 13.819 2.466 1.00 98.31 308 HIS A C 1
ATOM 2324 O O . HIS A 1 308 ? 8.130 14.691 1.595 1.00 98.31 308 HIS A O 1
ATOM 2330 N N . ARG A 1 309 ? 8.386 14.060 3.752 1.00 98.19 309 ARG A N 1
ATOM 2331 C CA . ARG A 1 309 ? 8.848 15.348 4.263 1.00 98.19 309 ARG A CA 1
ATOM 2332 C C . ARG A 1 309 ? 10.367 15.419 4.114 1.00 98.19 309 ARG A C 1
ATOM 2334 O O . ARG A 1 309 ? 11.053 14.503 4.567 1.00 98.19 309 ARG A O 1
ATOM 2341 N N . ASP A 1 310 ? 10.878 16.461 3.471 1.00 97.25 310 ASP A N 1
ATOM 2342 C CA . ASP A 1 310 ? 12.319 16.719 3.403 1.00 97.25 310 ASP A CA 1
ATOM 2343 C C . ASP A 1 310 ? 12.835 17.460 4.651 1.00 97.25 310 ASP A C 1
ATOM 2345 O O . ASP A 1 310 ? 12.071 17.795 5.560 1.00 97.25 310 ASP A O 1
ATOM 2349 N N . SER A 1 311 ? 14.148 17.704 4.709 1.00 96.44 311 SER A N 1
ATOM 2350 C CA . SER A 1 311 ? 14.804 18.399 5.827 1.00 96.44 311 SER A CA 1
ATOM 2351 C C . SER A 1 311 ? 14.312 19.830 6.041 1.00 96.44 311 SER A C 1
ATOM 2353 O O . SER A 1 311 ? 14.396 20.336 7.156 1.00 96.44 311 SER A O 1
ATOM 2355 N N . ASP A 1 312 ? 13.786 20.468 4.994 1.00 96.50 312 ASP A N 1
ATOM 2356 C CA . ASP A 1 312 ? 13.275 21.840 5.033 1.00 96.50 312 ASP A CA 1
ATOM 2357 C C . ASP A 1 312 ? 11.792 21.878 5.449 1.00 96.50 312 ASP A C 1
ATOM 2359 O O . ASP A 1 312 ? 11.173 22.940 5.485 1.00 96.50 312 ASP A O 1
ATOM 2363 N N . GLY A 1 313 ? 11.195 20.714 5.725 1.00 97.06 313 GLY A N 1
ATOM 2364 C CA . GLY A 1 313 ? 9.793 20.576 6.098 1.00 97.06 313 GLY A CA 1
ATOM 2365 C C . GLY A 1 313 ? 8.819 20.557 4.919 1.00 97.06 313 GLY A C 1
ATOM 2366 O O . GLY A 1 313 ? 7.611 20.539 5.162 1.00 97.06 313 GLY A O 1
ATOM 2367 N N . ASN A 1 314 ? 9.298 20.523 3.672 1.00 98.44 314 ASN A N 1
ATOM 2368 C CA . ASN A 1 314 ? 8.466 20.492 2.468 1.00 98.44 314 ASN A CA 1
ATOM 2369 C C . ASN A 1 314 ? 8.057 19.064 2.096 1.00 98.44 314 ASN A C 1
ATOM 2371 O O . ASN A 1 314 ? 8.751 18.094 2.395 1.00 98.44 314 ASN A O 1
ATOM 2375 N N . CYS A 1 315 ? 6.940 18.924 1.383 1.00 98.62 315 CYS A N 1
ATOM 2376 C CA . CYS A 1 315 ? 6.586 17.675 0.722 1.00 98.62 315 CYS A CA 1
ATOM 2377 C C . CYS A 1 315 ? 7.406 17.520 -0.557 1.00 98.62 315 CYS A C 1
ATOM 2379 O O . CYS A 1 315 ? 7.342 18.379 -1.435 1.00 98.62 315 CYS A O 1
ATOM 2381 N N . VAL A 1 316 ? 8.077 16.381 -0.709 1.00 98.69 316 VAL A N 1
ATOM 2382 C CA . VAL A 1 316 ? 8.674 15.922 -1.966 1.00 98.69 316 VAL A CA 1
ATOM 2383 C C . VAL A 1 316 ? 7.890 14.713 -2.464 1.00 98.69 316 VAL A C 1
ATOM 2385 O O . VAL A 1 316 ? 7.899 13.655 -1.834 1.00 98.69 316 VAL A O 1
ATOM 2388 N N . LEU A 1 317 ? 7.223 14.876 -3.606 1.00 98.81 317 LEU A N 1
ATOM 2389 C CA . LEU A 1 317 ? 6.488 13.828 -4.309 1.00 98.81 317 LEU A CA 1
ATOM 2390 C C . LEU A 1 317 ? 7.286 13.382 -5.538 1.00 98.81 317 LEU A C 1
ATOM 2392 O O . LEU A 1 317 ? 7.653 14.208 -6.372 1.00 98.81 317 LEU A O 1
ATOM 2396 N N . ARG A 1 318 ? 7.500 12.074 -5.684 1.00 98.75 318 ARG A N 1
ATOM 2397 C CA . ARG A 1 318 ? 7.983 11.434 -6.917 1.00 98.75 318 ARG A CA 1
ATOM 2398 C C . ARG A 1 318 ? 6.943 10.451 -7.415 1.00 98.75 318 ARG A C 1
ATOM 2400 O O . ARG A 1 318 ? 6.389 9.702 -6.614 1.00 98.75 318 ARG A O 1
ATOM 2407 N N . CYS A 1 319 ? 6.727 10.420 -8.721 1.00 98.50 319 CYS A N 1
ATOM 2408 C CA . CYS A 1 319 ? 5.709 9.602 -9.361 1.00 98.50 319 CYS A CA 1
ATOM 2409 C C . CYS A 1 319 ? 6.227 9.003 -10.665 1.00 98.50 319 CYS A C 1
ATOM 2411 O O . CYS A 1 319 ? 7.002 9.644 -11.376 1.00 98.50 319 CYS A O 1
ATOM 2413 N N . LEU A 1 320 ? 5.738 7.813 -11.016 1.00 97.81 320 LEU A N 1
ATOM 2414 C CA . LEU A 1 320 ? 5.956 7.243 -12.342 1.00 97.81 320 LEU A CA 1
ATOM 2415 C C . LEU A 1 320 ? 4.764 6.433 -12.846 1.00 97.81 320 LEU A C 1
ATOM 2417 O O . LEU A 1 320 ? 4.007 5.843 -12.070 1.00 97.81 320 LEU A O 1
ATOM 2421 N N . VAL A 1 321 ? 4.670 6.360 -14.169 1.00 97.19 321 VAL A N 1
ATOM 2422 C CA . VAL A 1 321 ? 3.816 5.448 -14.934 1.00 97.19 321 VAL A CA 1
ATOM 2423 C C . VAL A 1 321 ? 4.691 4.747 -15.965 1.00 97.19 321 VAL A C 1
ATOM 2425 O O . VAL A 1 321 ? 5.491 5.398 -16.631 1.00 97.19 321 VAL A O 1
ATOM 2428 N N . ALA A 1 322 ? 4.533 3.438 -16.133 1.00 95.62 322 ALA A N 1
ATOM 2429 C CA . ALA A 1 322 ? 5.328 2.673 -17.089 1.00 95.62 322 ALA A CA 1
ATOM 2430 C C . ALA A 1 322 ? 4.475 1.753 -17.968 1.00 95.62 322 ALA A C 1
ATOM 2432 O O . ALA A 1 322 ? 3.351 1.405 -17.615 1.00 95.62 322 ALA A O 1
ATOM 2433 N N . SER A 1 323 ? 5.005 1.317 -19.106 1.00 93.38 323 SER A N 1
ATOM 2434 C CA . SER A 1 323 ? 4.459 0.165 -19.820 1.00 93.38 323 SER A CA 1
ATOM 2435 C C . SER A 1 323 ? 4.785 -1.130 -19.053 1.00 93.38 323 SER A C 1
ATOM 2437 O O . SER A 1 323 ? 5.842 -1.220 -18.423 1.00 93.38 323 SER A O 1
ATOM 2439 N N . PRO A 1 324 ? 3.912 -2.159 -19.062 1.00 90.94 324 PRO A N 1
ATOM 2440 C CA . PRO A 1 324 ? 4.163 -3.402 -18.320 1.00 90.94 324 PRO A CA 1
ATOM 2441 C C . PRO A 1 324 ? 5.439 -4.154 -18.727 1.00 90.94 324 PRO A C 1
ATOM 2443 O O . PRO A 1 324 ? 5.983 -4.906 -17.923 1.00 90.94 324 PRO A O 1
ATOM 2446 N N . ASP A 1 325 ? 5.902 -3.970 -19.962 1.00 93.50 325 ASP A N 1
ATOM 2447 C CA . ASP A 1 325 ? 7.147 -4.532 -20.502 1.00 93.50 325 ASP A CA 1
ATOM 2448 C C . ASP A 1 325 ? 8.396 -3.706 -20.137 1.00 93.50 325 ASP A C 1
ATOM 2450 O O . ASP A 1 325 ? 9.508 -4.106 -20.460 1.00 93.50 325 ASP A O 1
ATOM 2454 N N . GLY A 1 326 ? 8.227 -2.557 -19.473 1.00 94.56 326 GLY A N 1
ATOM 2455 C CA . GLY A 1 326 ? 9.313 -1.667 -19.075 1.00 94.56 326 GLY A CA 1
ATOM 2456 C C . GLY A 1 326 ? 9.935 -0.853 -20.212 1.00 94.56 326 GLY A C 1
ATOM 2457 O O . GLY A 1 326 ? 10.866 -0.105 -19.949 1.00 94.56 326 GLY A O 1
ATOM 2458 N N . THR A 1 327 ? 9.447 -0.936 -21.454 1.00 95.56 327 THR A N 1
ATOM 2459 C CA . THR A 1 327 ? 10.050 -0.219 -22.600 1.00 95.56 327 THR A CA 1
ATOM 2460 C C . THR A 1 327 ? 9.824 1.293 -22.568 1.00 95.56 327 THR A C 1
ATOM 2462 O O . THR A 1 327 ? 10.580 2.049 -23.178 1.00 95.56 327 THR A O 1
ATOM 2465 N N . ARG A 1 328 ? 8.802 1.757 -21.841 1.00 94.69 328 ARG A N 1
ATOM 2466 C CA . ARG A 1 328 ? 8.499 3.177 -21.659 1.00 94.69 328 ARG A CA 1
ATOM 2467 C C . ARG A 1 328 ? 8.212 3.475 -20.194 1.00 94.69 328 ARG A C 1
ATOM 2469 O O . ARG A 1 328 ? 7.323 2.872 -19.599 1.00 94.69 328 ARG A O 1
ATOM 2476 N N . VAL A 1 329 ? 8.909 4.465 -19.644 1.00 96.00 329 VAL A N 1
ATOM 2477 C CA . VAL A 1 329 ? 8.690 4.985 -18.289 1.00 96.00 329 VAL A CA 1
ATOM 2478 C C . VAL A 1 329 ? 8.535 6.499 -18.368 1.00 96.00 329 VAL A C 1
ATOM 2480 O O . VAL A 1 329 ? 9.323 7.181 -19.019 1.00 96.00 329 VAL A O 1
ATOM 2483 N N . LEU A 1 330 ? 7.487 7.023 -17.739 1.00 97.38 330 LEU A N 1
ATOM 2484 C CA . LEU A 1 330 ? 7.236 8.449 -17.585 1.00 97.38 330 LEU A CA 1
ATOM 2485 C C . LEU A 1 330 ? 7.311 8.790 -16.104 1.00 97.38 330 LEU A C 1
ATOM 2487 O O . LEU A 1 330 ? 6.537 8.257 -15.311 1.00 97.38 330 LEU A O 1
ATOM 2491 N N . GLU A 1 331 ? 8.216 9.694 -15.750 1.00 97.75 331 GLU A N 1
ATOM 2492 C CA . GLU A 1 331 ? 8.416 10.150 -14.377 1.00 97.75 331 GLU A CA 1
ATOM 2493 C C . GLU A 1 331 ? 8.046 11.625 -14.229 1.00 97.75 331 GLU A C 1
ATOM 2495 O O . GLU A 1 331 ? 8.112 12.412 -15.181 1.00 97.75 331 GLU A O 1
ATOM 2500 N N . THR A 1 332 ? 7.653 12.002 -13.016 1.00 98.38 332 THR A N 1
ATOM 2501 C CA . THR A 1 332 ? 7.468 13.397 -12.622 1.00 98.38 332 THR A CA 1
ATOM 2502 C C . THR A 1 332 ? 7.727 13.575 -11.125 1.00 98.38 332 THR A C 1
ATOM 2504 O O . THR A 1 332 ? 7.671 12.615 -10.348 1.00 98.38 332 THR A O 1
ATOM 2507 N N . SER A 1 333 ? 8.013 14.805 -10.708 1.00 98.44 333 SER A N 1
ATOM 2508 C CA . SER A 1 333 ? 8.204 15.167 -9.307 1.00 98.44 333 SER A CA 1
ATOM 2509 C C . SER A 1 333 ? 7.586 16.526 -8.981 1.00 98.44 333 SER A C 1
ATOM 2511 O O . SER A 1 333 ? 7.385 17.371 -9.856 1.00 98.44 333 SER A O 1
ATOM 2513 N N . ARG A 1 334 ? 7.251 16.733 -7.707 1.00 98.69 334 ARG A N 1
ATOM 2514 C CA . ARG A 1 334 ? 6.773 18.008 -7.156 1.00 98.69 334 ARG A CA 1
ATOM 2515 C C . ARG A 1 334 ? 7.434 18.261 -5.805 1.00 98.69 334 ARG A C 1
ATOM 2517 O O . ARG A 1 334 ? 7.645 17.319 -5.042 1.00 98.69 334 ARG A O 1
ATOM 2524 N N . LYS A 1 335 ? 7.699 19.530 -5.496 1.00 98.62 335 LYS A N 1
ATOM 2525 C CA . LYS A 1 335 ? 8.067 20.004 -4.156 1.00 98.62 335 LYS A CA 1
ATOM 2526 C C . LYS A 1 335 ? 7.122 21.140 -3.769 1.00 98.62 335 LYS A C 1
ATOM 2528 O O . LYS A 1 335 ? 6.836 21.988 -4.610 1.00 98.62 335 LYS A O 1
ATOM 2533 N N . GLY A 1 336 ? 6.622 21.137 -2.540 1.00 98.19 336 GLY A N 1
ATOM 2534 C CA . GLY A 1 336 ? 5.672 22.143 -2.064 1.00 98.19 336 GLY A CA 1
ATOM 2535 C C . GLY A 1 336 ? 5.411 22.046 -0.566 1.00 98.19 336 GLY A C 1
ATOM 2536 O O . GLY A 1 336 ? 6.053 21.258 0.129 1.00 98.19 336 GLY A O 1
ATOM 2537 N N . LEU A 1 337 ? 4.471 22.848 -0.068 1.00 98.19 337 LEU A N 1
ATOM 2538 C CA . LEU A 1 337 ? 4.131 22.872 1.353 1.00 98.19 337 LEU A CA 1
ATOM 2539 C C . LEU A 1 337 ? 3.620 21.507 1.822 1.00 98.19 337 LEU A C 1
ATOM 2541 O O . LEU A 1 337 ? 2.862 20.828 1.129 1.00 98.19 337 LEU A O 1
ATOM 2545 N N . TYR A 1 338 ? 4.017 21.111 3.031 1.00 98.00 338 TYR A N 1
ATOM 2546 C CA . TYR A 1 338 ? 3.529 19.886 3.664 1.00 98.00 338 TYR A CA 1
ATOM 2547 C C . TYR A 1 338 ? 2.191 20.138 4.375 1.00 98.00 338 TYR A C 1
ATOM 2549 O O . TYR A 1 338 ? 2.075 20.035 5.597 1.00 98.00 338 TYR A O 1
ATOM 2557 N N . ALA A 1 339 ? 1.190 20.531 3.593 1.00 97.94 339 ALA A N 1
ATOM 2558 C CA . ALA A 1 339 ? -0.170 20.817 4.030 1.00 97.94 339 ALA A CA 1
ATOM 2559 C C . ALA A 1 339 ? -1.166 20.060 3.142 1.00 97.94 339 ALA A C 1
ATOM 2561 O O . ALA A 1 339 ? -0.895 19.808 1.970 1.00 97.94 339 ALA A O 1
ATOM 2562 N N . LEU A 1 340 ? -2.311 19.659 3.705 1.00 97.75 340 LEU A N 1
ATOM 2563 C CA . LEU A 1 340 ? -3.236 18.725 3.050 1.00 97.75 340 LEU A CA 1
ATOM 2564 C C . LEU A 1 340 ? -3.668 19.188 1.652 1.00 97.75 340 LEU A C 1
ATOM 2566 O O . LEU A 1 340 ? -3.578 18.406 0.705 1.00 97.75 340 LEU A O 1
ATOM 2570 N N . ASP A 1 341 ? -4.116 20.437 1.526 1.00 98.12 341 ASP A N 1
ATOM 2571 C CA . ASP A 1 341 ? -4.656 20.962 0.270 1.00 98.12 341 ASP A CA 1
ATOM 2572 C C . ASP A 1 341 ? -3.571 21.087 -0.806 1.00 98.12 341 ASP A C 1
ATOM 2574 O O . ASP A 1 341 ? -3.772 20.622 -1.932 1.00 98.12 341 ASP A O 1
ATOM 2578 N N . ASP A 1 342 ? -2.394 21.613 -0.449 1.00 98.38 342 ASP A N 1
ATOM 2579 C CA . ASP A 1 342 ? -1.228 21.697 -1.334 1.00 98.38 342 ASP A CA 1
ATOM 2580 C C . ASP A 1 342 ? -0.782 20.315 -1.814 1.00 98.38 342 ASP A C 1
ATOM 2582 O O . ASP A 1 342 ? -0.583 20.092 -3.006 1.00 98.38 342 ASP A O 1
ATOM 2586 N N . MET A 1 343 ? -0.685 19.348 -0.902 1.00 98.62 343 MET A N 1
ATOM 2587 C CA . MET A 1 343 ? -0.243 17.991 -1.213 1.00 98.62 343 MET A CA 1
ATOM 2588 C C . MET A 1 343 ? -1.246 17.246 -2.105 1.00 98.62 343 MET A C 1
ATOM 2590 O O . MET A 1 343 ? -0.858 16.578 -3.065 1.00 98.62 343 MET A O 1
ATOM 2594 N N . VAL A 1 344 ? -2.550 17.386 -1.851 1.00 98.62 344 VAL A N 1
ATOM 2595 C CA . VAL A 1 344 ? -3.589 16.823 -2.728 1.00 98.62 344 VAL A CA 1
ATOM 2596 C C . VAL A 1 344 ? -3.555 17.487 -4.108 1.00 98.62 344 VAL A C 1
ATOM 2598 O O . VAL A 1 344 ? -3.680 16.793 -5.123 1.00 98.62 344 VAL A O 1
ATOM 2601 N N . ALA A 1 345 ? -3.361 18.807 -4.175 1.00 98.69 345 ALA A N 1
ATOM 2602 C CA . ALA A 1 345 ? -3.222 19.531 -5.435 1.00 98.69 345 ALA A CA 1
ATOM 2603 C C . ALA A 1 345 ? -1.972 19.087 -6.215 1.00 98.69 345 ALA A C 1
ATOM 2605 O O . ALA A 1 345 ? -2.082 18.799 -7.407 1.00 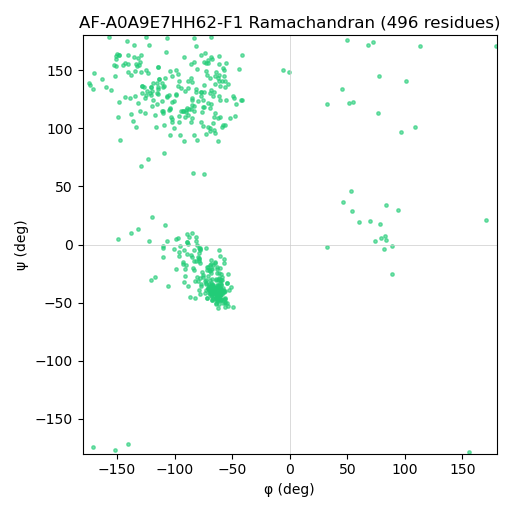98.69 345 ALA A O 1
ATOM 2606 N N . MET A 1 346 ? -0.825 18.934 -5.543 1.00 98.44 346 MET A N 1
ATOM 2607 C CA . MET A 1 346 ? 0.420 18.409 -6.116 1.00 98.44 346 MET A CA 1
ATOM 2608 C C . MET A 1 346 ? 0.227 17.011 -6.708 1.00 98.44 346 MET A C 1
ATOM 2610 O O . MET A 1 346 ? 0.646 16.762 -7.839 1.00 98.44 346 MET A O 1
ATOM 2614 N N . GLY A 1 347 ? -0.430 16.106 -5.975 1.00 98.62 347 GLY A N 1
ATOM 2615 C CA . GLY A 1 347 ? -0.730 14.758 -6.458 1.00 98.62 347 GLY A CA 1
ATOM 2616 C C . GLY A 1 347 ? -1.585 14.775 -7.728 1.00 98.62 347 GLY A C 1
ATOM 2617 O O . GLY A 1 347 ? -1.249 14.125 -8.720 1.00 98.62 347 GLY A O 1
ATOM 2618 N N . LYS A 1 348 ? -2.659 15.575 -7.735 1.00 98.56 348 LYS A N 1
ATOM 2619 C CA . LYS A 1 348 ? -3.534 15.738 -8.909 1.00 98.56 348 LYS A CA 1
ATOM 2620 C C . LYS A 1 348 ? -2.800 16.334 -10.105 1.00 98.56 348 LYS A C 1
ATOM 2622 O O . LYS A 1 348 ? -2.984 15.873 -11.230 1.00 98.56 348 LYS A O 1
ATOM 2627 N N . ASP A 1 349 ? -1.981 17.353 -9.879 1.00 98.69 349 ASP A N 1
ATOM 2628 C CA . ASP A 1 349 ? -1.213 18.013 -10.931 1.00 98.69 349 ASP A CA 1
ATOM 2629 C C . ASP A 1 349 ? -0.194 17.061 -11.579 1.00 98.69 349 ASP A C 1
ATOM 2631 O O . ASP A 1 349 ? -0.169 16.915 -12.802 1.00 98.69 349 ASP A O 1
ATOM 2635 N N . ALA A 1 350 ? 0.554 16.308 -10.765 1.00 98.50 350 ALA A N 1
ATOM 2636 C CA . ALA A 1 350 ? 1.458 15.264 -11.245 1.00 98.50 350 ALA A CA 1
ATOM 2637 C C . ALA A 1 350 ? 0.724 14.208 -12.095 1.00 98.50 350 ALA A C 1
ATOM 2639 O O . ALA A 1 350 ? 1.221 13.782 -13.139 1.00 98.50 350 ALA A O 1
ATOM 2640 N N . GLY A 1 351 ? -0.485 13.807 -11.685 1.00 97.31 351 GLY A N 1
ATOM 2641 C CA . GLY A 1 351 ? -1.308 12.853 -12.432 1.00 97.31 351 GLY A CA 1
ATOM 2642 C C . GLY A 1 351 ? -1.736 13.397 -13.796 1.00 97.31 351 GLY A C 1
ATOM 2643 O O . GLY A 1 351 ? -1.592 12.715 -14.811 1.00 97.31 351 GLY A O 1
ATOM 2644 N N . LYS A 1 352 ? -2.202 14.651 -13.845 1.00 96.88 352 LYS A N 1
ATOM 2645 C CA . LYS A 1 352 ? -2.601 15.326 -15.093 1.00 96.88 352 LYS A CA 1
ATOM 2646 C C . LYS A 1 352 ? -1.437 15.471 -16.069 1.00 96.88 352 LYS A C 1
ATOM 2648 O O . LYS A 1 352 ? -1.615 15.240 -17.265 1.00 96.88 352 LYS A O 1
ATOM 2653 N N . GLU A 1 353 ? -0.250 15.815 -15.573 1.00 97.19 353 GLU A N 1
ATOM 2654 C CA . GLU A 1 353 ? 0.954 15.899 -16.400 1.00 97.19 353 GLU A CA 1
ATOM 2655 C C . GLU A 1 353 ? 1.277 14.548 -17.051 1.00 97.19 353 GLU A C 1
ATOM 2657 O O . GLU A 1 353 ? 1.505 14.484 -18.262 1.00 97.19 353 GLU A O 1
ATOM 2662 N N . LEU A 1 354 ? 1.256 13.455 -16.277 1.00 95.25 354 LEU A N 1
ATOM 2663 C CA . LEU A 1 354 ? 1.544 12.127 -16.819 1.00 95.25 354 LEU A CA 1
ATOM 2664 C C . LEU A 1 354 ? 0.473 11.649 -17.808 1.00 95.25 354 LEU A C 1
ATOM 2666 O O . LEU A 1 354 ? 0.839 11.045 -18.814 1.00 95.25 354 LEU A O 1
ATOM 2670 N N . LEU A 1 355 ? -0.813 11.962 -17.598 1.00 91.62 355 LEU A N 1
ATOM 2671 C CA . LEU A 1 355 ? -1.869 11.687 -18.588 1.00 91.62 355 LEU A CA 1
ATOM 2672 C C . LEU A 1 355 ? -1.622 12.420 -19.908 1.00 91.62 355 LEU A C 1
ATOM 2674 O O . LEU A 1 355 ? -1.777 11.837 -20.982 1.00 91.62 355 LEU A O 1
ATOM 2678 N N . SER A 1 356 ? -1.210 13.687 -19.832 1.00 91.75 356 SER A N 1
ATOM 2679 C CA . SER A 1 356 ? -0.869 14.483 -21.014 1.00 91.75 356 SER A CA 1
ATOM 2680 C C . SER A 1 356 ? 0.322 13.876 -21.768 1.00 91.75 356 SER A C 1
ATOM 2682 O O . SER A 1 356 ? 0.251 13.653 -22.977 1.00 91.75 356 SER A O 1
ATOM 2684 N N . LYS A 1 357 ? 1.390 13.499 -21.047 1.00 90.50 357 LYS A N 1
ATOM 2685 C CA . LYS A 1 357 ? 2.600 12.876 -21.618 1.00 90.50 357 LYS A CA 1
ATOM 2686 C C . LYS A 1 357 ? 2.369 11.463 -22.170 1.00 90.50 357 LYS A C 1
ATOM 2688 O O . LYS A 1 357 ? 3.031 11.056 -23.128 1.00 90.50 357 LYS A O 1
ATOM 2693 N N . ALA A 1 358 ? 1.466 10.692 -21.567 1.00 84.62 358 ALA A N 1
ATOM 2694 C CA . ALA A 1 358 ? 1.139 9.336 -22.001 1.00 84.62 358 ALA A CA 1
ATOM 2695 C C . ALA A 1 358 ? 0.527 9.328 -23.414 1.00 84.62 358 ALA A C 1
ATOM 2697 O O . ALA A 1 358 ? 0.853 8.454 -24.227 1.00 84.62 358 ALA A O 1
ATOM 2698 N N . GLY A 1 359 ? -0.288 10.338 -23.728 1.00 71.19 359 GLY A N 1
ATOM 2699 C CA . GLY A 1 359 ? -1.020 10.447 -24.986 1.00 71.19 359 GLY A CA 1
ATOM 2700 C C . GLY A 1 359 ? -2.192 9.453 -25.094 1.00 71.19 359 GLY A C 1
ATOM 2701 O O . GLY A 1 359 ? -2.369 8.582 -24.235 1.00 71.19 359 GLY A O 1
ATOM 2702 N N . PRO A 1 360 ? -3.006 9.537 -26.166 1.00 56.06 360 PRO A N 1
ATOM 2703 C CA . PRO A 1 360 ? -4.267 8.791 -26.290 1.00 56.06 360 PRO A CA 1
ATOM 2704 C C . PRO A 1 360 ? -4.100 7.263 -26.237 1.00 56.06 360 PRO A C 1
ATOM 2706 O O . PRO A 1 360 ? -4.938 6.556 -25.681 1.00 56.06 360 PRO A O 1
ATOM 2709 N N . VAL A 1 361 ? -2.989 6.751 -26.777 1.00 46.19 361 VAL A N 1
ATOM 2710 C CA . VAL A 1 361 ? -2.722 5.309 -26.889 1.00 46.19 361 VAL A CA 1
ATOM 2711 C C . VAL A 1 361 ? -2.358 4.692 -25.534 1.00 46.19 361 VAL A C 1
ATOM 2713 O O . VAL A 1 361 ? -2.880 3.634 -25.194 1.00 46.19 361 VAL A O 1
ATOM 2716 N N . CYS A 1 362 ? -1.545 5.356 -24.702 1.00 46.59 362 CYS A N 1
ATOM 2717 C CA . CYS A 1 362 ? -1.253 4.862 -23.348 1.00 46.59 362 CYS A CA 1
ATOM 2718 C C . CYS A 1 362 ? -2.415 5.085 -22.372 1.00 46.59 362 CYS A C 1
ATOM 2720 O O . CYS A 1 362 ? -2.568 4.284 -21.449 1.00 46.59 362 CYS A O 1
ATOM 2722 N N . ASN A 1 363 ? -3.273 6.090 -22.598 1.00 45.12 363 ASN A N 1
ATOM 2723 C CA . ASN A 1 363 ? -4.521 6.216 -21.842 1.00 45.12 363 ASN A CA 1
ATOM 2724 C C . ASN A 1 363 ? -5.378 4.954 -22.006 1.00 45.12 363 ASN A C 1
ATOM 2726 O O . ASN A 1 363 ? -5.888 4.446 -21.019 1.00 45.12 363 ASN A O 1
ATOM 2730 N N . SER A 1 364 ? -5.438 4.341 -23.192 1.00 36.94 364 SER A N 1
ATOM 2731 C CA . SER A 1 364 ? -6.157 3.067 -23.349 1.00 36.94 364 SER A CA 1
ATOM 2732 C C . SER A 1 364 ? -5.577 1.915 -22.510 1.00 36.94 364 SER A C 1
ATOM 2734 O O . SER A 1 364 ? -6.342 1.083 -22.042 1.00 36.94 364 SER A O 1
ATOM 2736 N N . VAL A 1 365 ? -4.260 1.888 -22.245 1.00 39.19 365 VAL A N 1
ATOM 2737 C CA . VAL A 1 365 ? -3.578 0.849 -21.440 1.00 39.19 365 VAL A CA 1
ATOM 2738 C C . VAL A 1 365 ? -3.771 1.078 -19.939 1.00 39.19 365 VAL A C 1
ATOM 2740 O O . VAL A 1 365 ? -4.021 0.122 -19.205 1.00 39.19 365 VAL A O 1
ATOM 2743 N N . LEU A 1 366 ? -3.732 2.336 -19.486 1.00 41.19 366 LEU A N 1
ATOM 2744 C CA . LEU A 1 366 ? -4.103 2.714 -18.115 1.00 41.19 366 LEU A CA 1
ATOM 2745 C C . LEU A 1 366 ? -5.582 2.404 -17.824 1.00 41.19 366 LEU A C 1
ATOM 2747 O O . LEU A 1 366 ? -5.916 1.942 -16.737 1.00 41.19 366 LEU A O 1
ATOM 2751 N N . TRP A 1 367 ? -6.447 2.566 -18.828 1.00 35.97 367 TRP A N 1
ATOM 2752 C CA . TRP A 1 367 ? -7.888 2.320 -18.744 1.00 35.97 367 TRP A CA 1
ATOM 2753 C C . TRP A 1 367 ? -8.304 0.891 -19.149 1.00 35.97 367 TRP A C 1
ATOM 2755 O O . TRP A 1 367 ? -9.467 0.512 -18.990 1.00 35.97 367 TRP A O 1
ATOM 2765 N N . SER A 1 368 ? -7.367 0.053 -19.617 1.00 33.66 368 SER A N 1
ATOM 2766 C CA . SER A 1 368 ? -7.654 -1.278 -20.185 1.00 33.66 368 SER A CA 1
ATOM 2767 C C . SER A 1 368 ? -8.232 -2.266 -19.166 1.00 33.66 368 SER A C 1
ATOM 2769 O O . SER A 1 368 ? -8.895 -3.230 -19.543 1.00 33.66 368 SER A O 1
ATOM 2771 N N . SER A 1 369 ? -8.121 -1.981 -17.861 1.00 34.81 369 SER A N 1
ATOM 2772 C CA . SER A 1 369 ? -8.824 -2.754 -16.822 1.00 34.81 369 SER A CA 1
ATOM 2773 C C . SER A 1 369 ? -10.354 -2.789 -17.013 1.00 34.81 369 SER A C 1
ATOM 2775 O O . SER A 1 369 ? -11.012 -3.636 -16.412 1.00 34.81 369 SER A O 1
ATOM 2777 N N . TYR A 1 370 ? -10.925 -1.903 -17.842 1.00 30.38 370 TYR A N 1
ATOM 2778 C CA . TYR A 1 370 ? -12.346 -1.907 -18.210 1.00 30.38 370 TYR A CA 1
ATOM 2779 C C . TYR A 1 370 ? -12.665 -2.565 -19.562 1.00 30.38 370 TYR A C 1
ATOM 2781 O O . TYR A 1 370 ? -13.800 -2.991 -19.760 1.00 30.38 370 TYR A O 1
ATOM 2789 N N . MET A 1 371 ? -11.704 -2.693 -20.485 1.00 26.64 371 MET A N 1
ATOM 2790 C CA . MET A 1 371 ? -11.952 -3.226 -21.839 1.00 26.64 371 MET A CA 1
ATOM 2791 C C . MET A 1 371 ? -11.639 -4.719 -22.004 1.00 26.64 371 MET A C 1
ATOM 2793 O O . MET A 1 371 ? -11.973 -5.311 -23.031 1.00 26.64 371 MET A O 1
ATOM 2797 N N . PHE A 1 372 ? -11.059 -5.375 -20.996 1.00 26.27 372 PHE A N 1
ATOM 2798 C CA . PHE A 1 372 ? -10.731 -6.801 -21.106 1.00 26.27 372 PHE A CA 1
ATOM 2799 C C . PHE A 1 372 ? -11.949 -7.742 -21.147 1.00 26.27 372 PHE A C 1
ATOM 2801 O O . PHE A 1 372 ? -11.810 -8.886 -21.573 1.00 26.27 372 PHE A O 1
ATOM 2808 N N . TRP A 1 373 ? -13.156 -7.265 -20.816 1.00 24.23 373 TRP A N 1
ATOM 2809 C CA . TRP A 1 373 ? -14.386 -8.043 -21.015 1.00 24.23 373 TRP A CA 1
ATOM 2810 C C . TRP A 1 373 ? -14.955 -7.967 -22.437 1.00 24.23 373 TRP A C 1
ATOM 2812 O O . TRP A 1 373 ? -15.667 -8.883 -22.839 1.00 24.23 373 TRP A O 1
ATOM 2822 N N . SER A 1 374 ? -14.629 -6.942 -23.229 1.00 30.27 374 SER A N 1
ATOM 2823 C CA . SER A 1 374 ? -15.099 -6.862 -24.617 1.00 30.27 374 SER A CA 1
ATOM 2824 C C . SER A 1 374 ? -14.162 -7.601 -25.572 1.00 30.27 374 SER A C 1
ATOM 2826 O O . SER A 1 374 ? -14.623 -8.406 -26.372 1.00 30.27 374 SER A O 1
ATOM 2828 N N . ALA A 1 375 ? -12.842 -7.438 -25.464 1.00 26.33 375 ALA A N 1
ATOM 2829 C CA . ALA A 1 375 ? -11.931 -8.021 -26.455 1.00 26.33 375 ALA A CA 1
ATOM 2830 C C . ALA A 1 375 ? -11.775 -9.556 -26.354 1.00 26.33 375 ALA A C 1
ATOM 2832 O O . ALA A 1 375 ? -11.623 -10.224 -27.378 1.00 26.33 375 ALA A O 1
ATOM 2833 N N . ALA A 1 376 ? -11.827 -10.137 -25.148 1.00 26.11 376 ALA A N 1
ATOM 2834 C CA . ALA A 1 376 ? -11.658 -11.585 -24.962 1.00 26.11 376 ALA A CA 1
ATOM 2835 C C . ALA A 1 376 ? -12.939 -12.389 -25.262 1.00 26.11 376 ALA A C 1
ATOM 2837 O O . ALA A 1 376 ? -12.850 -13.533 -25.703 1.00 26.11 376 ALA A O 1
ATOM 2838 N N . PHE A 1 377 ? -14.118 -11.782 -25.083 1.00 28.62 377 PHE A N 1
ATOM 2839 C CA . PHE A 1 377 ? -15.404 -12.399 -25.429 1.00 28.62 377 PHE A CA 1
ATOM 2840 C C . PHE A 1 377 ? -15.691 -12.310 -26.939 1.00 28.62 377 PHE A C 1
ATOM 2842 O O . PHE A 1 377 ? -16.284 -13.217 -27.514 1.00 28.62 377 PHE A O 1
ATOM 2849 N N . ILE A 1 378 ? -15.204 -11.254 -27.602 1.00 31.78 378 ILE A N 1
ATOM 2850 C CA . ILE A 1 378 ? -15.438 -11.010 -29.033 1.00 31.78 378 ILE A CA 1
ATOM 2851 C C . ILE A 1 378 ? -14.479 -11.812 -29.929 1.00 31.78 378 ILE A C 1
ATOM 2853 O O . ILE A 1 378 ? -14.878 -12.252 -31.000 1.00 31.78 378 ILE A O 1
ATOM 2857 N N . ASN A 1 379 ? -13.245 -12.094 -29.495 1.00 28.17 379 ASN A N 1
ATOM 2858 C CA . ASN A 1 379 ? -12.265 -12.792 -30.344 1.00 28.17 379 ASN A CA 1
ATOM 2859 C C . ASN A 1 379 ? -12.428 -14.326 -30.421 1.00 28.17 379 ASN A C 1
ATOM 2861 O O . ASN A 1 379 ? -11.641 -14.982 -31.103 1.00 28.17 379 ASN A O 1
ATOM 2865 N N . LYS A 1 380 ? -13.410 -14.923 -29.728 1.00 28.06 380 LYS A N 1
ATOM 2866 C CA . LYS A 1 380 ? -13.622 -16.386 -29.716 1.00 28.06 380 LYS A CA 1
ATOM 2867 C C . LYS A 1 380 ? -15.080 -16.847 -29.817 1.00 28.06 380 LYS A C 1
ATOM 2869 O O . LYS A 1 380 ? -15.336 -18.036 -29.643 1.00 28.06 380 LYS A O 1
ATOM 2874 N N . MET A 1 381 ? -16.026 -15.955 -30.104 1.00 34.81 381 MET A N 1
ATOM 2875 C CA . MET A 1 381 ? -17.399 -16.365 -30.409 1.00 34.81 381 MET A CA 1
ATOM 2876 C C . MET A 1 381 ? -17.519 -16.637 -31.902 1.00 34.81 381 MET A C 1
ATOM 2878 O O . MET A 1 381 ? -17.435 -15.717 -32.711 1.00 34.81 381 MET A O 1
ATOM 2882 N N . ASP A 1 382 ? -17.704 -17.905 -32.266 1.00 37.72 382 ASP A N 1
ATOM 2883 C CA . ASP A 1 382 ? -18.141 -18.227 -33.618 1.00 37.72 382 ASP A CA 1
ATOM 2884 C C . ASP A 1 382 ? -19.586 -17.745 -33.852 1.00 37.72 382 ASP A C 1
ATOM 2886 O O . ASP A 1 382 ? -20.371 -17.496 -32.926 1.00 37.72 382 ASP A O 1
ATOM 2890 N N . GLU A 1 383 ? -19.929 -17.596 -35.128 1.00 35.91 383 GLU A N 1
ATOM 2891 C CA . GLU A 1 383 ? -21.218 -17.083 -35.600 1.00 35.91 383 GLU A CA 1
ATOM 2892 C C . GLU A 1 383 ? -22.408 -17.934 -35.099 1.00 35.91 383 GLU A C 1
ATOM 2894 O O . GLU A 1 383 ? -23.507 -17.422 -34.872 1.00 35.91 383 GLU A O 1
ATOM 2899 N N . GLN A 1 384 ? -22.185 -19.231 -34.851 1.00 34.31 384 GLN A N 1
ATOM 2900 C CA . GLN A 1 384 ? -23.212 -20.171 -34.389 1.00 34.31 384 GLN A CA 1
ATOM 2901 C C . GLN A 1 384 ? -23.518 -20.006 -32.894 1.00 34.31 384 GLN A C 1
ATOM 2903 O O . GLN A 1 384 ? -24.680 -20.076 -32.481 1.00 34.31 384 GLN A O 1
ATOM 2908 N N . THR A 1 385 ? -22.506 -19.701 -32.085 1.00 39.31 385 THR A N 1
ATOM 2909 C CA . THR A 1 385 ? -22.625 -19.456 -30.644 1.00 39.31 385 THR A CA 1
ATOM 2910 C C . THR A 1 385 ? -23.345 -18.133 -30.370 1.00 39.31 385 THR A C 1
ATOM 2912 O O . THR A 1 385 ? -24.206 -18.062 -29.488 1.00 39.31 385 THR A O 1
ATOM 2915 N N . ALA A 1 386 ? -23.071 -17.098 -31.175 1.00 36.84 386 ALA A N 1
ATOM 2916 C CA . ALA A 1 386 ? -23.776 -15.815 -31.118 1.00 36.84 386 ALA A CA 1
ATOM 2917 C C . ALA A 1 386 ? -25.274 -15.958 -31.436 1.00 36.84 386 ALA A C 1
ATOM 2919 O O . ALA A 1 386 ? -26.122 -15.433 -30.708 1.00 36.84 386 ALA A O 1
ATOM 2920 N N . ALA A 1 387 ? -25.614 -16.742 -32.463 1.00 34.53 387 ALA A N 1
ATOM 2921 C CA . ALA A 1 387 ? -27.000 -17.004 -32.840 1.00 34.53 387 ALA A CA 1
ATOM 2922 C C . ALA A 1 387 ? -27.768 -17.826 -31.783 1.00 34.53 387 ALA A C 1
ATOM 2924 O O . ALA A 1 387 ? -28.960 -17.593 -31.560 1.00 34.53 387 ALA A O 1
ATOM 2925 N N . LEU A 1 388 ? -27.099 -18.764 -31.100 1.00 33.16 388 LEU A N 1
ATOM 2926 C CA . LEU A 1 388 ? -27.703 -19.593 -30.052 1.00 33.16 388 LEU A CA 1
ATOM 2927 C C . LEU A 1 388 ? -27.972 -18.800 -28.760 1.00 33.16 388 LEU A C 1
ATOM 2929 O O . LEU A 1 388 ? -29.020 -18.969 -28.131 1.00 33.16 388 LEU A O 1
ATOM 2933 N N . LEU A 1 389 ? -27.063 -17.897 -28.381 1.00 34.28 389 LEU A N 1
ATOM 2934 C CA . LEU A 1 389 ? -27.220 -17.023 -27.211 1.00 34.28 389 LEU A CA 1
ATOM 2935 C C . LEU A 1 389 ? -28.311 -15.961 -27.417 1.00 34.28 389 LEU A C 1
ATOM 2937 O O . LEU A 1 389 ? -29.045 -15.652 -26.477 1.00 34.28 389 LEU A O 1
ATOM 2941 N N . TRP A 1 390 ? -28.480 -15.474 -28.650 1.00 32.31 390 TRP A N 1
ATOM 2942 C CA . TRP A 1 390 ? -29.572 -14.570 -29.022 1.00 32.31 390 TRP A CA 1
ATOM 2943 C C . TRP A 1 390 ? -30.940 -15.268 -29.001 1.00 32.31 390 TRP A C 1
ATOM 2945 O O . TRP A 1 390 ? -31.905 -14.738 -28.456 1.00 32.31 390 TRP A O 1
ATOM 2955 N N . LYS A 1 391 ? -31.028 -16.502 -29.519 1.00 31.44 391 LYS A N 1
ATOM 2956 C CA . LYS A 1 391 ? -32.280 -17.284 -29.527 1.00 31.44 391 LYS A CA 1
ATOM 2957 C C . LYS A 1 391 ? -32.729 -17.774 -28.147 1.00 31.44 391 LYS A C 1
ATOM 2959 O O . LYS A 1 391 ? -33.907 -18.063 -27.973 1.00 31.44 391 LYS A O 1
ATOM 2964 N N . THR A 1 392 ? -31.825 -17.883 -27.170 1.00 29.56 392 THR A N 1
ATOM 2965 C CA . THR A 1 392 ? -32.132 -18.435 -25.834 1.00 29.56 392 THR A CA 1
ATOM 2966 C C . THR A 1 392 ? -32.433 -17.383 -24.762 1.00 29.56 392 THR A C 1
ATOM 2968 O O . THR A 1 392 ? -32.646 -17.748 -23.608 1.00 29.56 392 THR A O 1
ATOM 2971 N N . ASN A 1 393 ? -32.503 -16.092 -25.118 1.00 31.16 393 ASN A N 1
ATOM 2972 C CA . ASN A 1 393 ? -32.895 -14.992 -24.222 1.00 31.16 393 ASN A CA 1
ATOM 2973 C C . ASN A 1 393 ? -32.071 -14.899 -22.912 1.00 31.16 393 ASN A C 1
ATOM 2975 O O . ASN A 1 393 ? -32.557 -14.429 -21.885 1.00 31.16 393 ASN A O 1
ATOM 2979 N N . LYS A 1 394 ? -30.806 -15.345 -22.932 1.00 27.89 394 LYS A N 1
ATOM 2980 C CA . LYS A 1 394 ? -29.913 -15.359 -21.755 1.00 27.89 394 LYS A CA 1
ATOM 2981 C C . LYS A 1 394 ? -29.121 -14.063 -21.532 1.00 27.89 394 LYS A C 1
ATOM 2983 O O . LYS A 1 394 ? -28.295 -14.009 -20.625 1.00 27.89 394 LYS A O 1
ATOM 2988 N N . ILE A 1 395 ? -29.384 -13.011 -22.307 1.00 28.25 395 ILE A N 1
ATOM 2989 C CA . ILE A 1 395 ? -28.832 -11.670 -22.077 1.00 28.25 395 ILE A CA 1
ATOM 2990 C C . ILE A 1 395 ? -30.004 -10.733 -21.778 1.00 28.25 395 ILE A C 1
ATOM 2992 O O . ILE A 1 395 ? -30.714 -10.310 -22.686 1.00 28.25 395 ILE A O 1
ATOM 2996 N N . SER A 1 396 ? -30.229 -10.408 -20.502 1.00 26.56 396 SER A N 1
ATOM 2997 C CA . SER A 1 396 ? -31.158 -9.339 -20.137 1.00 26.56 396 SER A CA 1
ATOM 2998 C C . SER A 1 396 ? -30.465 -7.980 -20.275 1.00 26.56 396 SER A C 1
ATOM 3000 O O . SER A 1 396 ? -29.350 -7.763 -19.800 1.00 26.56 396 SER A O 1
ATOM 3002 N N . VAL A 1 397 ? -31.161 -7.027 -20.897 1.00 28.44 397 VAL A N 1
ATOM 3003 C CA . VAL A 1 397 ? -30.722 -5.637 -21.153 1.00 28.44 397 VAL A CA 1
ATOM 3004 C C . VAL A 1 397 ? -30.440 -4.846 -19.852 1.00 28.44 397 VAL A C 1
ATOM 3006 O O . VAL A 1 397 ? -29.920 -3.734 -19.882 1.00 28.44 397 VAL A O 1
ATOM 3009 N N . SER A 1 398 ? -30.696 -5.435 -18.680 1.00 25.19 398 SER A N 1
ATOM 3010 C CA . SER A 1 398 ? -30.337 -4.882 -17.369 1.00 25.19 398 SER A CA 1
ATOM 3011 C C . SER A 1 398 ? -28.826 -4.838 -17.097 1.00 25.19 398 SER A C 1
ATOM 3013 O O . SER A 1 398 ? -28.387 -4.044 -16.271 1.00 25.19 398 SER A O 1
ATOM 3015 N N . SER A 1 399 ? -28.011 -5.641 -17.788 1.00 25.70 399 SER A N 1
ATOM 3016 C CA . SER A 1 399 ? -26.562 -5.733 -17.523 1.00 25.70 399 SER A CA 1
ATOM 3017 C C . SER A 1 399 ? -25.734 -4.588 -18.119 1.00 25.70 399 SER A C 1
ATOM 3019 O O . SER A 1 399 ? -24.549 -4.474 -17.824 1.00 25.70 399 SER A O 1
ATOM 3021 N N . PHE A 1 400 ? -26.343 -3.718 -18.932 1.00 26.09 400 PHE A N 1
ATOM 3022 C CA . PHE A 1 400 ? -25.670 -2.568 -19.556 1.00 26.09 400 PHE A CA 1
ATOM 3023 C C . PHE A 1 400 ? -25.910 -1.240 -18.820 1.00 26.09 400 PHE A C 1
ATOM 3025 O O . PHE A 1 400 ? -25.491 -0.179 -19.279 1.00 26.09 400 PHE A O 1
ATOM 3032 N N . GLN A 1 401 ? -26.596 -1.269 -17.673 1.00 25.94 401 GLN A N 1
ATOM 3033 C CA . GLN A 1 401 ? -27.143 -0.062 -17.050 1.00 25.94 401 GLN A CA 1
ATOM 3034 C C . GLN A 1 401 ? -26.172 0.730 -16.159 1.00 25.94 401 GLN A C 1
ATOM 3036 O O . GLN A 1 401 ? -26.577 1.680 -15.492 1.00 25.94 401 GLN A O 1
ATOM 3041 N N . VAL A 1 402 ? -24.881 0.411 -16.156 1.00 29.17 402 VAL A N 1
ATOM 3042 C CA . VAL A 1 402 ? -23.897 1.137 -15.347 1.00 29.17 402 VAL A CA 1
ATOM 3043 C C . VAL A 1 402 ? -22.694 1.434 -16.221 1.00 29.17 402 VAL A C 1
ATOM 3045 O O . VAL A 1 402 ? -21.904 0.526 -16.419 1.00 29.17 402 VAL A O 1
ATOM 3048 N N . HIS A 1 403 ? -22.572 2.668 -16.733 1.00 29.81 403 HIS A N 1
ATOM 3049 C CA . HIS A 1 403 ? -21.298 3.383 -17.012 1.00 29.81 403 HIS A CA 1
ATOM 3050 C C . HIS A 1 403 ? -21.449 4.701 -17.810 1.00 29.81 403 HIS A C 1
ATOM 3052 O O . HIS A 1 403 ? -20.481 5.198 -18.369 1.00 29.81 403 HIS A O 1
ATOM 3058 N N . LEU A 1 404 ? -22.628 5.335 -17.838 1.00 29.19 404 LEU A N 1
ATOM 3059 C CA . LEU A 1 404 ? -22.796 6.658 -18.477 1.00 29.19 404 LEU A CA 1
ATOM 3060 C C . LEU A 1 404 ? -23.048 7.811 -17.492 1.00 29.19 404 LEU A C 1
ATOM 3062 O O . LEU A 1 404 ? -23.091 8.966 -17.894 1.00 29.19 404 LEU A O 1
ATOM 3066 N N . ALA A 1 405 ? -23.156 7.528 -16.191 1.00 29.59 405 ALA A N 1
ATOM 3067 C CA . ALA A 1 405 ? -23.493 8.528 -15.173 1.00 29.59 405 ALA A CA 1
ATOM 3068 C C . ALA A 1 405 ? -22.308 9.399 -14.690 1.00 29.59 405 ALA A C 1
ATOM 3070 O O . ALA A 1 405 ? -22.479 10.155 -13.740 1.00 29.59 405 ALA A O 1
ATOM 3071 N N . ARG A 1 406 ? -21.111 9.291 -15.289 1.00 34.56 406 ARG A N 1
ATOM 3072 C CA . ARG A 1 406 ? -19.894 10.002 -14.829 1.00 34.56 406 ARG A CA 1
ATOM 3073 C C . ARG A 1 406 ? -19.218 10.909 -15.860 1.00 34.56 406 ARG A C 1
ATOM 3075 O O . ARG A 1 406 ? -18.185 11.495 -15.552 1.00 34.56 406 ARG A O 1
ATOM 3082 N N . TYR A 1 407 ? -19.774 11.065 -17.057 1.00 37.00 407 TYR A N 1
ATOM 3083 C CA . TYR A 1 407 ? -19.184 11.952 -18.059 1.00 37.00 407 TYR A CA 1
ATOM 3084 C C . TYR A 1 407 ? -19.785 13.357 -17.947 1.00 37.00 407 TYR A C 1
ATOM 3086 O O . TYR A 1 407 ? -20.783 13.671 -18.584 1.00 37.00 407 TYR A O 1
ATOM 3094 N N . GLU A 1 408 ? -19.170 14.203 -17.116 1.00 34.47 408 GLU A N 1
ATOM 3095 C CA . GLU A 1 408 ? -19.538 15.623 -16.970 1.00 34.47 408 GLU A CA 1
ATOM 3096 C C . GLU A 1 408 ? -19.014 16.517 -18.112 1.00 34.47 408 GLU A C 1
ATOM 3098 O O . GLU A 1 408 ? -19.360 17.693 -18.172 1.00 34.47 408 GLU A O 1
ATOM 3103 N N . SER A 1 409 ? -18.223 15.991 -19.060 1.00 36.97 409 SER A N 1
ATOM 3104 C CA . SER A 1 409 ? -17.756 16.765 -20.221 1.00 36.97 409 SER A CA 1
ATOM 3105 C C . SER A 1 409 ? -18.128 16.115 -21.557 1.00 36.97 409 SER A C 1
ATOM 3107 O O . SER A 1 409 ? -17.900 14.924 -21.779 1.00 36.97 409 SER A O 1
ATOM 3109 N N . SER A 1 410 ? -18.673 16.933 -22.465 1.00 37.06 410 SER A N 1
ATOM 3110 C CA . SER A 1 410 ? -19.072 16.571 -23.835 1.00 37.06 410 SER A CA 1
ATOM 3111 C C . SER A 1 410 ? -17.941 15.924 -24.639 1.00 37.06 410 SER A C 1
ATOM 3113 O O . SER A 1 410 ? -18.188 14.993 -25.401 1.00 37.06 410 SER A O 1
ATOM 3115 N N . GLN A 1 411 ? -16.693 16.328 -24.387 1.00 35.69 411 GLN A N 1
ATOM 3116 C CA . GLN A 1 411 ? -15.512 15.841 -25.101 1.00 35.69 411 GLN A CA 1
ATOM 3117 C C . GLN A 1 411 ? -15.274 14.330 -24.937 1.00 35.69 411 GLN A C 1
ATOM 3119 O O . GLN A 1 411 ? -14.816 13.663 -25.860 1.00 35.69 411 GLN A O 1
ATOM 3124 N N . HIS A 1 412 ? -15.579 13.764 -23.766 1.00 37.84 412 HIS A N 1
ATOM 3125 C CA . HIS A 1 412 ? -15.329 12.342 -23.506 1.00 37.84 412 HIS A CA 1
ATOM 3126 C C . HIS A 1 412 ? -16.375 11.447 -24.175 1.00 37.84 412 HIS A C 1
ATOM 3128 O O . HIS A 1 412 ? -16.044 10.359 -24.646 1.00 37.84 412 HIS A O 1
ATOM 3134 N N . LEU A 1 413 ? -17.619 11.928 -24.260 1.00 39.28 413 LEU A N 1
ATOM 3135 C CA . LEU A 1 413 ? -18.685 11.251 -24.991 1.00 39.28 413 LEU A CA 1
ATOM 3136 C C . LEU A 1 413 ? -18.426 11.304 -26.505 1.00 39.28 413 LEU A C 1
ATOM 3138 O O . LEU A 1 413 ? -18.586 10.298 -27.188 1.00 39.28 413 LEU A O 1
ATOM 3142 N N . GLU A 1 414 ? -17.963 12.450 -27.013 1.00 38.53 414 GLU A N 1
ATOM 3143 C CA . GLU A 1 414 ? -17.564 12.625 -28.416 1.00 38.53 414 GLU A CA 1
ATOM 3144 C C . GLU A 1 414 ? -16.391 11.715 -28.797 1.00 38.53 414 GLU A C 1
ATOM 3146 O O . GLU A 1 414 ? -16.452 11.041 -29.822 1.00 38.53 414 GLU A O 1
ATOM 3151 N N . ASN A 1 415 ? -15.367 11.611 -27.946 1.00 41.69 415 ASN A N 1
ATOM 3152 C CA . ASN A 1 415 ? -14.227 10.723 -28.188 1.00 41.69 415 ASN A CA 1
ATOM 3153 C C . ASN A 1 415 ? -14.631 9.241 -28.165 1.00 41.69 415 ASN A C 1
ATOM 3155 O O . ASN A 1 415 ? -14.170 8.467 -29.001 1.00 41.69 415 ASN A O 1
ATOM 3159 N N . PHE A 1 416 ? -15.507 8.839 -27.238 1.00 42.00 416 PHE A N 1
ATOM 3160 C CA . PHE A 1 416 ? -16.038 7.474 -27.199 1.00 42.00 416 PHE A CA 1
ATOM 3161 C C . PHE A 1 416 ? -16.828 7.143 -28.472 1.00 42.00 416 PHE A C 1
ATOM 3163 O O . PHE A 1 416 ? -16.617 6.092 -29.077 1.00 42.00 416 PHE A O 1
ATOM 3170 N N . LEU A 1 417 ? -17.697 8.058 -28.909 1.00 41.91 417 LEU A N 1
ATOM 3171 C CA . LEU A 1 417 ? -18.481 7.893 -30.131 1.00 41.91 417 LEU A CA 1
ATOM 3172 C C . LEU A 1 417 ? -17.590 7.870 -31.380 1.00 41.91 417 LEU A C 1
ATOM 3174 O O . LEU A 1 417 ? -17.819 7.043 -32.253 1.00 41.91 417 LEU A O 1
ATOM 3178 N N . ALA A 1 418 ? -16.540 8.692 -31.445 1.00 40.38 418 ALA A N 1
ATOM 3179 C CA . ALA A 1 418 ? -15.592 8.695 -32.560 1.00 40.38 418 ALA A CA 1
ATOM 3180 C C . ALA A 1 418 ? -14.826 7.365 -32.686 1.00 40.38 418 ALA A C 1
ATOM 3182 O O . ALA A 1 418 ? -14.687 6.836 -33.786 1.00 40.38 418 ALA A O 1
ATOM 3183 N N . VAL A 1 419 ? -14.383 6.787 -31.564 1.00 39.91 419 VAL A N 1
ATOM 3184 C CA . VAL A 1 419 ? -13.704 5.477 -31.544 1.00 39.91 419 VAL A CA 1
ATOM 3185 C C . VAL A 1 419 ? -14.663 4.344 -31.918 1.00 39.91 419 VAL A C 1
ATOM 3187 O O . VAL A 1 419 ? -14.283 3.423 -32.638 1.00 39.91 419 VAL A O 1
ATOM 3190 N N . PHE A 1 420 ? -15.915 4.415 -31.459 1.00 40.59 420 PHE A N 1
ATOM 3191 C CA . PHE A 1 420 ? -16.944 3.438 -31.813 1.00 40.59 420 PHE A CA 1
ATOM 3192 C C . PHE A 1 420 ? -17.294 3.486 -33.310 1.00 40.59 420 PHE A C 1
ATOM 3194 O O . PHE A 1 420 ? -17.457 2.441 -33.936 1.00 40.59 420 PHE A O 1
ATOM 3201 N N . VAL A 1 421 ? -17.348 4.684 -33.899 1.00 40.03 421 VAL A N 1
ATOM 3202 C CA . VAL A 1 421 ? -17.584 4.885 -35.338 1.00 40.03 421 VAL A CA 1
ATOM 3203 C C . VAL A 1 421 ? -16.421 4.345 -36.177 1.00 40.03 421 VAL A C 1
ATOM 3205 O O . VAL A 1 421 ? -16.659 3.572 -37.100 1.00 40.03 421 VAL A O 1
ATOM 3208 N N . ASP A 1 422 ? -15.172 4.649 -35.813 1.00 39.12 422 ASP A N 1
ATOM 3209 C CA . ASP A 1 422 ? -13.980 4.145 -36.518 1.00 39.12 422 ASP A CA 1
ATOM 3210 C C . ASP A 1 422 ? -13.868 2.606 -36.446 1.00 39.12 422 ASP A C 1
ATOM 3212 O O . ASP A 1 422 ? -13.480 1.946 -37.410 1.00 39.12 422 ASP A O 1
ATOM 3216 N N . PHE A 1 423 ? -14.284 1.995 -35.332 1.00 40.31 423 PHE A N 1
ATOM 3217 C CA . PHE A 1 423 ? -14.373 0.536 -35.217 1.00 40.31 423 PHE A CA 1
ATOM 3218 C C . PHE A 1 423 ? -15.399 -0.065 -36.192 1.00 40.31 423 PHE A C 1
ATOM 3220 O O . PHE A 1 423 ? -15.076 -1.011 -36.916 1.00 40.31 423 PHE A O 1
ATOM 3227 N N . CYS A 1 424 ? -16.607 0.504 -36.252 1.00 38.38 424 CYS A N 1
ATOM 3228 C CA . CYS A 1 424 ? -17.651 0.068 -37.182 1.00 38.38 424 CYS A CA 1
ATOM 3229 C C . CYS A 1 424 ? -17.216 0.223 -38.649 1.00 38.38 424 CYS A C 1
ATOM 3231 O O . CYS A 1 424 ? -17.462 -0.672 -39.458 1.00 38.38 424 CYS A O 1
ATOM 3233 N N . ASP A 1 425 ? -16.515 1.309 -38.986 1.00 39.09 425 ASP A N 1
ATOM 3234 C CA . ASP A 1 425 ? -15.999 1.541 -40.338 1.00 39.09 425 ASP A CA 1
ATOM 3235 C C . ASP A 1 425 ? -14.914 0.527 -40.731 1.00 39.09 425 ASP A C 1
ATOM 3237 O O . ASP A 1 425 ? -14.917 0.014 -41.854 1.00 39.09 425 ASP A O 1
ATOM 3241 N N . ARG A 1 426 ? -14.009 0.173 -39.810 1.00 40.00 426 ARG A N 1
ATOM 3242 C CA . ARG A 1 426 ? -12.945 -0.815 -40.065 1.00 40.00 426 ARG A CA 1
ATOM 3243 C C . ARG A 1 426 ? -13.477 -2.233 -40.238 1.00 40.00 426 ARG A C 1
ATOM 3245 O O . ARG A 1 426 ? -12.998 -2.951 -41.118 1.00 40.00 426 ARG A O 1
ATOM 3252 N N . GLU A 1 427 ? -14.459 -2.643 -39.438 1.00 40.69 427 GLU A N 1
ATOM 3253 C CA . GLU A 1 427 ? -15.090 -3.961 -39.590 1.00 40.69 427 GLU A CA 1
ATOM 3254 C C . GLU A 1 427 ? -15.886 -4.051 -40.904 1.00 40.69 427 GLU A C 1
ATOM 3256 O O . GLU A 1 427 ? -15.788 -5.045 -41.623 1.00 40.69 427 GLU A O 1
ATOM 3261 N N . ASN A 1 428 ? -16.541 -2.963 -41.319 1.00 36.78 428 ASN A N 1
ATOM 3262 C CA . ASN A 1 428 ? -17.233 -2.888 -42.607 1.00 36.78 428 ASN A CA 1
ATOM 3263 C C . ASN A 1 428 ? -16.253 -2.896 -43.808 1.00 36.78 428 ASN A C 1
ATOM 3265 O O . ASN A 1 428 ? -16.507 -3.519 -44.842 1.00 36.78 428 ASN A O 1
ATOM 3269 N N . GLN A 1 429 ? -15.072 -2.272 -43.681 1.00 38.72 429 GLN A N 1
ATOM 3270 C CA . GLN A 1 429 ? -14.013 -2.373 -44.698 1.00 38.72 429 GLN A CA 1
ATOM 3271 C C . GLN A 1 429 ? -13.427 -3.787 -44.813 1.00 38.72 429 GLN A C 1
ATOM 3273 O O . GLN A 1 429 ? -13.147 -4.245 -45.927 1.00 38.72 429 GLN A O 1
ATOM 3278 N N . LYS A 1 430 ? -13.282 -4.510 -43.695 1.00 38.91 430 LYS A N 1
ATOM 3279 C CA . LYS A 1 430 ? -12.903 -5.930 -43.723 1.00 38.91 430 LYS A CA 1
ATOM 3280 C C . LYS A 1 430 ? -13.955 -6.763 -44.447 1.00 38.91 430 LYS A C 1
ATOM 3282 O O . LYS A 1 430 ? -13.584 -7.573 -45.297 1.00 38.91 430 LYS A O 1
ATOM 3287 N N . GLU A 1 431 ? -15.240 -6.514 -44.205 1.00 37.47 431 GLU A N 1
ATOM 3288 C CA . GLU A 1 431 ? -16.336 -7.218 -44.876 1.00 37.47 431 GLU A CA 1
ATOM 3289 C C . GLU A 1 431 ? -16.305 -6.990 -46.403 1.00 37.47 431 GLU A C 1
ATOM 3291 O O . GLU A 1 431 ? -16.344 -7.958 -47.167 1.00 37.47 431 GLU A O 1
ATOM 3296 N N . LYS A 1 432 ? -16.058 -5.749 -46.860 1.00 37.88 432 LYS A N 1
ATOM 3297 C CA . LYS A 1 432 ? -15.870 -5.389 -48.287 1.00 37.88 432 LYS A CA 1
ATOM 3298 C C . LYS A 1 432 ? -14.676 -6.078 -48.967 1.00 37.88 432 LYS A C 1
ATOM 3300 O O . LYS A 1 432 ? -14.700 -6.291 -50.181 1.00 37.88 432 LYS A O 1
ATOM 3305 N N . SER A 1 433 ? -13.627 -6.425 -48.219 1.00 37.75 433 SER A N 1
ATOM 3306 C CA . SER A 1 433 ? -12.416 -7.054 -48.773 1.00 37.75 433 SER A CA 1
ATOM 3307 C C . SER A 1 433 ? -12.609 -8.541 -49.117 1.00 37.75 433 SER A C 1
ATOM 3309 O O . SER A 1 433 ? -11.951 -9.078 -50.018 1.00 37.75 433 SER A O 1
ATOM 3311 N N . THR A 1 434 ? -13.573 -9.201 -48.468 1.00 39.69 434 THR A N 1
ATOM 3312 C CA . THR A 1 434 ? -13.865 -10.624 -48.671 1.00 39.69 434 THR A CA 1
ATOM 3313 C C . THR A 1 434 ? -14.716 -10.872 -49.921 1.00 39.69 434 THR A C 1
ATOM 3315 O O . THR A 1 434 ? -15.512 -10.035 -50.349 1.00 39.69 434 THR A O 1
ATOM 3318 N N . LYS A 1 435 ? -14.556 -12.050 -50.540 1.00 36.03 435 LYS A N 1
ATOM 3319 C CA . LYS A 1 435 ? -15.337 -12.448 -51.726 1.00 36.03 435 LYS A CA 1
ATOM 3320 C C . LYS A 1 435 ? -16.843 -12.531 -51.406 1.00 36.03 435 LYS A C 1
ATOM 3322 O O . LYS A 1 435 ? -17.653 -12.049 -52.186 1.00 36.03 435 LYS A O 1
ATOM 3327 N N . ALA A 1 436 ? -17.192 -13.009 -50.206 1.00 42.97 436 ALA A N 1
ATOM 3328 C CA . ALA A 1 436 ? -18.569 -13.104 -49.715 1.00 42.97 436 ALA A CA 1
ATOM 3329 C C . ALA A 1 436 ? -19.243 -11.737 -49.460 1.00 42.97 436 ALA A C 1
ATOM 3331 O O . ALA A 1 436 ? -20.444 -11.600 -49.694 1.00 42.97 436 ALA A O 1
ATOM 3332 N N . GLY A 1 437 ? -18.492 -10.717 -49.021 1.00 37.47 437 GLY A N 1
ATOM 3333 C CA . GLY A 1 437 ? -19.020 -9.357 -48.847 1.00 37.47 437 GLY A CA 1
ATOM 3334 C C . GLY A 1 437 ? -19.276 -8.630 -50.172 1.00 37.47 437 GLY A C 1
ATOM 3335 O O . GLY A 1 437 ? -20.255 -7.896 -50.302 1.00 37.47 437 GLY A O 1
ATOM 3336 N N . ARG A 1 438 ? -18.458 -8.895 -51.200 1.00 41.41 438 ARG A N 1
ATOM 3337 C CA . ARG A 1 438 ? -18.671 -8.363 -52.560 1.00 41.41 438 ARG A CA 1
ATOM 3338 C C . ARG A 1 438 ? -19.909 -8.942 -53.247 1.00 41.41 438 ARG A C 1
ATOM 3340 O O . ARG A 1 438 ? -20.600 -8.207 -53.949 1.00 41.41 438 ARG A O 1
ATOM 3347 N N . ASP A 1 439 ? -20.215 -10.214 -53.006 1.00 36.84 439 ASP A N 1
ATOM 3348 C CA . ASP A 1 439 ? -21.405 -10.862 -53.568 1.00 36.84 439 ASP A CA 1
ATOM 3349 C C . ASP A 1 439 ? -22.701 -10.396 -52.871 1.00 36.84 439 ASP A C 1
ATOM 3351 O O . ASP A 1 439 ? -23.727 -10.232 -53.531 1.00 36.84 439 ASP A O 1
ATOM 3355 N N . ARG A 1 440 ? -22.649 -10.058 -51.570 1.00 36.00 440 ARG A N 1
ATOM 3356 C CA . ARG A 1 440 ? -23.777 -9.460 -50.822 1.00 36.00 440 ARG A CA 1
ATOM 3357 C C . ARG A 1 440 ? -24.145 -8.046 -51.297 1.00 36.00 440 ARG A C 1
ATOM 3359 O O . ARG A 1 440 ? -25.326 -7.719 -51.368 1.00 36.00 440 ARG A O 1
ATOM 3366 N N . LEU A 1 441 ? -23.163 -7.228 -51.687 1.00 38.75 441 LEU A N 1
ATOM 3367 C CA . LEU A 1 441 ? -23.389 -5.862 -52.195 1.00 38.75 441 LEU A CA 1
ATOM 3368 C C . LEU A 1 441 ? -24.011 -5.819 -53.606 1.00 38.75 441 LEU A C 1
ATOM 3370 O O . LEU A 1 441 ? -24.612 -4.815 -53.976 1.00 38.75 441 LEU A O 1
ATOM 3374 N N . ARG A 1 442 ? -23.933 -6.908 -54.387 1.00 36.84 442 ARG A N 1
ATOM 3375 C CA . ARG A 1 442 ? -24.620 -7.027 -55.690 1.00 36.84 442 ARG A CA 1
ATOM 3376 C C . ARG A 1 442 ? -26.114 -7.367 -55.574 1.00 36.84 442 ARG A C 1
ATOM 3378 O O . ARG A 1 442 ? -26.825 -7.252 -56.565 1.00 36.84 442 ARG A O 1
ATOM 3385 N N . GLY A 1 443 ? -26.589 -7.756 -54.387 1.00 32.62 443 GLY A N 1
ATOM 3386 C CA . GLY A 1 443 ? -27.962 -8.214 -54.133 1.00 32.62 443 GLY A CA 1
ATOM 3387 C C . GLY A 1 443 ? -28.987 -7.133 -53.765 1.00 32.62 443 GLY A C 1
ATOM 3388 O O . GLY A 1 443 ? -30.099 -7.482 -53.386 1.00 32.62 443 GLY A O 1
ATOM 3389 N N . GLY A 1 444 ? -28.650 -5.841 -53.867 1.00 31.25 444 GLY A N 1
ATOM 3390 C CA . GLY A 1 444 ? -29.638 -4.760 -53.739 1.00 31.25 444 GLY A CA 1
ATOM 3391 C C . GLY A 1 444 ? -29.809 -4.132 -52.350 1.00 31.25 444 GLY A C 1
ATOM 3392 O O . GLY A 1 444 ? -30.885 -3.614 -52.064 1.00 31.25 444 GLY A O 1
ATOM 3393 N N . LEU A 1 445 ? -28.775 -4.101 -51.499 1.00 30.23 445 LEU A N 1
ATOM 3394 C CA . LEU A 1 445 ? -28.737 -3.123 -50.403 1.00 30.23 445 LEU A CA 1
ATOM 3395 C C . LEU A 1 445 ? -28.156 -1.802 -50.918 1.00 30.23 445 LEU A C 1
ATOM 3397 O O . LEU A 1 445 ? -27.022 -1.761 -51.394 1.00 30.23 445 LEU A O 1
ATOM 3401 N N . GLN A 1 446 ? -28.943 -0.729 -50.825 1.00 31.69 446 GLN A N 1
ATOM 3402 C CA . GLN A 1 446 ? -28.489 0.623 -51.137 1.00 31.69 446 GLN A CA 1
ATOM 3403 C C . GLN A 1 446 ? -27.337 1.063 -50.224 1.00 31.69 446 GLN A C 1
ATOM 3405 O O . GLN A 1 446 ? -27.266 0.728 -49.042 1.00 31.69 446 GLN A O 1
ATOM 3410 N N . ASP A 1 447 ? -26.452 1.850 -50.825 1.00 32.06 447 ASP A N 1
ATOM 3411 C CA . ASP A 1 447 ? -25.252 2.430 -50.245 1.00 32.06 447 ASP A CA 1
ATOM 3412 C C . ASP A 1 447 ? -25.603 3.461 -49.151 1.00 32.06 447 ASP A C 1
ATOM 3414 O O . ASP A 1 447 ? -26.030 4.581 -49.432 1.00 32.06 447 ASP A O 1
ATOM 3418 N N . VAL A 1 448 ? -25.432 3.086 -47.879 1.00 33.16 448 VAL A N 1
ATOM 3419 C CA . VAL A 1 448 ? -25.725 3.942 -46.707 1.00 33.16 448 VAL A CA 1
ATOM 3420 C C . VAL A 1 448 ? -24.677 5.062 -46.537 1.00 33.16 448 VAL A C 1
ATOM 3422 O O . VAL A 1 448 ? -24.804 5.921 -45.668 1.00 33.16 448 VAL A O 1
ATOM 3425 N N . THR A 1 449 ? -23.641 5.108 -47.382 1.00 33.34 449 THR A N 1
ATOM 3426 C CA . THR A 1 449 ? -22.526 6.063 -47.249 1.00 33.34 449 THR A CA 1
ATOM 3427 C C . THR A 1 449 ? -22.823 7.486 -47.745 1.00 33.34 449 THR A C 1
ATOM 3429 O O . THR A 1 449 ? -21.990 8.370 -47.561 1.00 33.34 449 THR A O 1
ATOM 3432 N N . SER A 1 450 ? -24.006 7.756 -48.314 1.00 33.44 450 SER A N 1
ATOM 3433 C CA . SER A 1 450 ? -24.363 9.080 -48.864 1.00 33.44 450 SER A CA 1
ATOM 3434 C C . SER A 1 450 ? -25.374 9.891 -48.037 1.00 33.44 450 SER A C 1
ATOM 3436 O O . SER A 1 450 ? -25.757 10.991 -48.440 1.00 33.44 450 SER A O 1
ATOM 3438 N N . LEU A 1 451 ? -25.806 9.397 -46.871 1.00 33.50 451 LEU A N 1
ATOM 3439 C CA . LEU A 1 451 ? -26.803 10.093 -46.052 1.00 33.50 451 LEU A CA 1
ATOM 3440 C C . LEU A 1 451 ? -26.140 11.142 -45.137 1.00 33.50 451 LEU A C 1
ATOM 3442 O O . LEU A 1 451 ? -25.248 10.798 -44.361 1.00 33.50 451 LEU A O 1
ATOM 3446 N N . PRO A 1 452 ? -26.551 12.425 -45.186 1.00 32.62 452 PRO A N 1
ATOM 3447 C CA . PRO A 1 452 ? -25.976 13.460 -44.334 1.00 32.62 452 PRO A CA 1
ATOM 3448 C C . PRO A 1 452 ? -26.414 13.277 -42.873 1.00 32.62 452 PRO A C 1
ATOM 3450 O O . PRO A 1 452 ? -27.605 13.310 -42.556 1.00 32.62 452 PRO A O 1
ATOM 3453 N N . TRP A 1 453 ? -25.443 13.131 -41.971 1.00 39.59 453 TRP A N 1
ATOM 3454 C CA . TRP A 1 453 ? -25.658 13.066 -40.522 1.00 39.59 453 TRP A CA 1
ATOM 3455 C C . TRP A 1 453 ? -25.640 14.475 -39.931 1.00 39.59 453 TRP A C 1
ATOM 3457 O O . TRP A 1 453 ? -24.759 15.278 -40.248 1.00 39.59 453 TRP A O 1
ATOM 3467 N N . LYS A 1 454 ? -26.595 14.791 -39.051 1.00 32.78 454 LYS A N 1
ATOM 3468 C CA . LYS A 1 454 ? -26.628 16.084 -38.354 1.00 32.78 454 LYS A CA 1
ATOM 3469 C C . LYS A 1 454 ? -26.849 15.875 -36.862 1.00 32.78 454 LYS A C 1
ATOM 3471 O O . LYS A 1 454 ? -27.847 15.286 -36.448 1.00 32.78 454 LYS A O 1
ATOM 3476 N N . LEU A 1 455 ? -25.908 16.376 -36.063 1.00 35.44 455 LEU A N 1
ATOM 3477 C CA . LEU A 1 455 ? -26.042 16.472 -34.615 1.00 35.44 455 LEU A CA 1
ATOM 3478 C C . LEU A 1 455 ? -26.723 17.808 -34.292 1.00 35.44 455 LEU A C 1
ATOM 3480 O O . LEU A 1 455 ? -26.188 18.873 -34.605 1.00 35.44 455 LEU A O 1
ATOM 3484 N N . CYS A 1 456 ? -27.911 17.763 -33.696 1.00 33.19 456 CYS A N 1
ATOM 3485 C CA . CYS A 1 456 ? -28.680 18.957 -33.351 1.00 33.19 456 CYS A CA 1
ATOM 3486 C C . CYS A 1 456 ? -28.818 19.093 -31.831 1.00 33.19 456 CYS A C 1
ATOM 3488 O O . CYS A 1 456 ? -29.141 18.136 -31.125 1.00 33.19 456 CYS A O 1
ATOM 3490 N N . LYS A 1 457 ? -28.576 20.306 -31.325 1.00 33.75 457 LYS A N 1
ATOM 3491 C CA . LYS A 1 457 ? -28.760 20.666 -29.916 1.00 33.75 457 LYS A CA 1
ATOM 3492 C C . LYS A 1 457 ? -30.164 21.237 -29.728 1.00 33.75 457 LYS A C 1
ATOM 3494 O O . LYS A 1 457 ? -30.461 22.306 -30.255 1.00 33.75 457 LYS A O 1
ATOM 3499 N N . GLU A 1 458 ? -31.014 20.552 -28.968 1.00 35.50 458 GLU A N 1
ATOM 3500 C CA . GLU A 1 458 ? -32.353 21.035 -28.616 1.00 35.50 458 GLU A CA 1
ATOM 3501 C C . GLU A 1 458 ? -32.436 21.462 -27.145 1.00 35.50 458 GLU A C 1
ATOM 3503 O O . GLU A 1 458 ? -31.584 21.132 -26.319 1.00 35.50 458 GLU A O 1
ATOM 3508 N N . ARG A 1 459 ? -33.508 22.184 -26.784 1.00 28.77 459 ARG A N 1
ATOM 3509 C CA . ARG A 1 459 ? -33.732 22.743 -25.435 1.00 28.77 459 ARG A CA 1
ATOM 3510 C C . ARG A 1 459 ? -33.727 21.711 -24.288 1.00 28.77 459 ARG A C 1
ATOM 3512 O O . ARG A 1 459 ? -33.701 22.130 -23.136 1.00 28.77 459 ARG A O 1
ATOM 3519 N N . ARG A 1 460 ? -33.775 20.397 -24.561 1.00 29.06 460 ARG A N 1
ATOM 3520 C CA . ARG A 1 460 ? -33.789 19.317 -23.546 1.00 29.06 460 ARG A CA 1
ATOM 3521 C C . ARG A 1 460 ? -32.789 18.170 -23.801 1.00 29.06 460 ARG A C 1
ATOM 3523 O O . ARG A 1 460 ? -32.907 17.131 -23.159 1.00 29.06 460 ARG A O 1
ATOM 3530 N N . GLY A 1 461 ? -31.823 18.321 -24.713 1.00 36.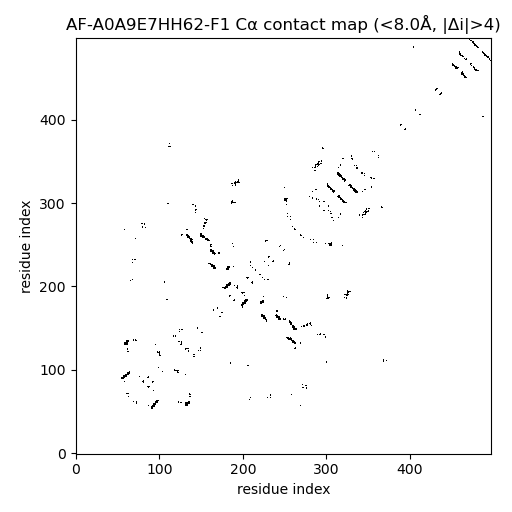31 461 GLY A N 1
ATOM 3531 C CA . GLY A 1 461 ? -30.815 17.281 -24.974 1.00 36.31 461 GLY A CA 1
ATOM 3532 C C . GLY A 1 461 ? -30.173 17.337 -26.364 1.00 36.31 461 GLY A C 1
ATOM 3533 O O . GLY A 1 461 ? -30.473 18.220 -27.168 1.00 36.31 461 GLY A O 1
ATOM 3534 N N . TRP A 1 462 ? -29.276 16.383 -26.626 1.00 36.66 462 TRP A N 1
ATOM 3535 C CA . TRP A 1 462 ? -28.623 16.187 -27.924 1.00 36.66 462 TRP A CA 1
ATOM 3536 C C . TRP A 1 462 ? -29.386 15.155 -28.755 1.00 36.66 462 TRP A C 1
ATOM 3538 O O . TRP A 1 462 ? -29.754 14.098 -28.243 1.00 36.66 462 TRP A O 1
ATOM 3548 N N . MET A 1 463 ? -29.600 15.455 -30.034 1.00 34.66 463 MET A N 1
ATOM 3549 C CA . MET A 1 463 ? -30.312 14.594 -30.974 1.00 34.66 463 MET A CA 1
ATOM 3550 C C . MET A 1 463 ? -29.407 14.246 -32.159 1.00 34.66 463 MET A C 1
ATOM 3552 O O . MET A 1 463 ? -28.803 15.133 -32.765 1.00 34.66 463 MET A O 1
ATOM 3556 N N . LEU A 1 464 ? -29.320 12.953 -32.484 1.00 34.59 464 LEU A N 1
ATOM 3557 C CA . LEU A 1 464 ? -28.635 12.448 -33.672 1.00 34.59 464 LEU A CA 1
ATOM 3558 C C . LEU A 1 464 ? -29.698 12.078 -34.713 1.00 34.59 464 LEU A C 1
ATOM 3560 O O . LEU A 1 464 ? -30.443 11.119 -34.520 1.00 34.59 464 LEU A O 1
ATOM 3564 N N . CYS A 1 465 ? -29.790 12.853 -35.793 1.00 33.34 465 CYS A N 1
ATOM 3565 C CA . CYS A 1 465 ? -30.752 12.600 -36.863 1.00 33.34 465 CYS A CA 1
ATOM 3566 C C . CYS A 1 465 ? -30.086 11.863 -38.025 1.00 33.34 465 CYS A C 1
ATOM 3568 O O . CYS A 1 465 ? -29.072 12.320 -38.558 1.00 33.34 465 CYS A O 1
ATOM 3570 N N . VAL A 1 466 ? -30.710 10.763 -38.446 1.00 35.53 466 VAL A N 1
ATOM 3571 C CA . VAL A 1 466 ? -30.351 10.004 -39.648 1.00 35.53 466 VAL A CA 1
ATOM 3572 C C . VAL A 1 466 ? -31.468 10.205 -40.664 1.00 35.53 466 VAL A C 1
ATOM 3574 O O . VAL A 1 466 ? -32.613 9.837 -40.403 1.00 35.53 466 VAL A O 1
ATOM 3577 N N . GLY A 1 467 ? -31.179 10.847 -41.795 1.00 29.53 467 GLY A N 1
ATOM 3578 C CA . GLY A 1 467 ? -32.168 11.000 -42.861 1.00 29.53 467 GLY A CA 1
ATOM 3579 C C . GLY A 1 467 ? -32.355 9.677 -43.601 1.00 29.53 467 GLY A C 1
ATOM 3580 O O . GLY A 1 467 ? -31.406 9.198 -44.199 1.00 29.53 467 GLY A O 1
ATOM 3581 N N . LEU A 1 468 ? -33.556 9.099 -43.586 1.00 29.97 468 LEU A N 1
ATOM 3582 C CA . LEU A 1 468 ? -33.949 7.982 -44.457 1.00 29.97 468 LEU A CA 1
ATOM 3583 C C . LEU A 1 468 ? -35.031 8.472 -45.431 1.00 29.97 468 LEU A C 1
ATOM 3585 O O . LEU A 1 468 ? -35.874 9.297 -45.064 1.00 29.97 468 LEU A O 1
ATOM 3589 N N . SER A 1 469 ? -35.006 8.002 -46.680 1.00 32.06 469 SER A N 1
ATOM 3590 C CA . SER A 1 469 ? -35.983 8.396 -47.700 1.00 32.06 469 SER A CA 1
ATOM 3591 C C . SER A 1 469 ? -37.390 7.848 -47.407 1.00 32.06 469 SER A C 1
ATOM 3593 O O . SER A 1 469 ? -37.562 6.662 -47.142 1.00 32.06 469 SER A O 1
ATOM 3595 N N . SER A 1 470 ? -38.365 8.759 -47.474 1.00 37.59 470 SER A N 1
ATOM 3596 C CA . SER A 1 470 ? -39.835 8.688 -47.645 1.00 37.59 470 SER A CA 1
ATOM 3597 C C . SER A 1 470 ? -40.732 7.543 -47.129 1.00 37.59 470 SER A C 1
ATOM 3599 O O . SER A 1 470 ? -41.942 7.713 -47.245 1.00 37.59 470 SER A O 1
ATOM 3601 N N . SER A 1 471 ? -40.272 6.460 -46.500 1.00 35.06 471 SER A N 1
ATOM 3602 C CA . SER A 1 471 ? -41.221 5.459 -45.949 1.00 35.06 471 SER A CA 1
ATOM 3603 C C . SER A 1 471 ? -40.776 4.687 -44.703 1.00 35.06 471 SER A C 1
ATOM 3605 O O . SER A 1 471 ? -41.535 3.867 -44.208 1.00 35.06 471 SER A O 1
ATOM 3607 N N . LEU A 1 472 ? -39.619 4.999 -44.113 1.00 29.22 472 LEU A N 1
ATOM 3608 C CA . LEU A 1 472 ? -39.281 4.584 -42.746 1.00 29.22 472 LEU A CA 1
ATOM 3609 C C . LEU A 1 472 ? -38.496 5.694 -42.048 1.00 29.22 472 LEU A C 1
ATOM 3611 O O . LEU A 1 472 ? -37.482 6.162 -42.560 1.00 29.22 472 LEU A O 1
ATOM 3615 N N . LYS A 1 473 ? -38.953 6.115 -40.864 1.00 31.83 473 LYS A N 1
ATOM 3616 C CA . LYS A 1 473 ? -38.214 7.033 -39.987 1.00 31.83 473 LYS A CA 1
ATOM 3617 C C . LYS A 1 473 ? -37.740 6.263 -38.761 1.00 31.83 473 LYS A C 1
ATOM 3619 O O . LYS A 1 473 ? -38.553 5.858 -37.938 1.00 31.83 473 LYS A O 1
ATOM 3624 N N . LEU A 1 474 ? -36.427 6.087 -38.628 1.00 31.64 474 LEU A N 1
ATOM 3625 C CA . LEU A 1 474 ? -35.830 5.580 -37.396 1.00 31.64 474 LEU A CA 1
ATOM 3626 C C . LEU A 1 474 ? -35.618 6.765 -36.444 1.00 31.64 474 LEU A C 1
ATOM 3628 O O . LEU A 1 474 ? -34.779 7.628 -36.697 1.00 31.64 474 LEU A O 1
ATOM 3632 N N . GLU A 1 475 ? -36.405 6.839 -35.373 1.00 32.78 475 GLU A N 1
ATOM 3633 C CA . GLU A 1 475 ? -36.316 7.923 -34.392 1.00 32.78 475 GLU A CA 1
ATOM 3634 C C . GLU A 1 475 ? -35.572 7.429 -33.142 1.00 32.78 475 GLU A C 1
ATOM 3636 O O . GLU A 1 475 ? -36.107 6.669 -32.335 1.00 32.78 475 GLU A O 1
ATOM 3641 N N . VAL A 1 476 ? -34.316 7.854 -32.969 1.00 32.97 476 VAL A N 1
ATOM 3642 C CA . VAL A 1 476 ? -33.532 7.565 -31.757 1.00 32.97 476 VAL A CA 1
ATOM 3643 C C . VAL A 1 476 ? -33.550 8.802 -30.863 1.00 32.97 476 VAL A C 1
ATOM 3645 O O . VAL A 1 476 ? -32.811 9.761 -31.085 1.00 32.97 476 VAL A O 1
ATOM 3648 N N . ARG A 1 477 ? -34.409 8.800 -29.837 1.00 30.02 477 ARG A N 1
ATOM 3649 C CA . ARG A 1 477 ? -34.471 9.883 -28.844 1.00 30.02 477 ARG A CA 1
ATOM 3650 C C . ARG A 1 477 ? -33.622 9.551 -27.625 1.00 30.02 477 ARG A C 1
ATOM 3652 O O . ARG A 1 477 ? -33.955 8.659 -26.846 1.00 30.02 477 ARG A O 1
ATOM 3659 N N . VAL A 1 478 ? -32.574 10.341 -27.404 1.00 32.47 478 VAL A N 1
ATOM 3660 C CA . VAL A 1 478 ? -31.839 10.365 -26.135 1.00 32.47 478 VAL A CA 1
ATOM 3661 C C . VAL A 1 478 ? -32.404 11.505 -25.288 1.00 32.47 478 VAL A C 1
ATOM 3663 O O . VAL A 1 478 ? -32.030 12.665 -25.433 1.00 32.47 478 VAL A O 1
ATOM 3666 N N . LEU A 1 479 ? -33.367 11.187 -24.421 1.00 27.39 479 LEU A N 1
ATOM 3667 C CA . LEU A 1 479 ? -33.971 12.156 -23.505 1.00 27.39 479 LEU A CA 1
ATOM 3668 C C . LEU A 1 479 ? -33.133 12.254 -22.225 1.00 27.39 479 LEU A C 1
ATOM 3670 O O . LEU A 1 479 ? -33.192 11.379 -21.361 1.00 27.39 479 LEU A O 1
ATOM 3674 N N . ALA A 1 480 ? -32.377 13.343 -22.085 1.00 30.59 480 ALA A N 1
ATOM 3675 C CA . ALA A 1 480 ? -31.769 13.727 -20.817 1.00 30.59 480 ALA A CA 1
ATOM 3676 C C . ALA A 1 480 ? -32.812 14.491 -19.984 1.00 30.59 480 ALA A C 1
ATOM 3678 O O . ALA A 1 480 ? -33.017 15.693 -20.152 1.00 30.59 480 ALA A O 1
ATOM 3679 N N . LEU A 1 481 ? -33.527 13.791 -19.101 1.00 24.88 481 LEU A N 1
ATOM 3680 C CA . LEU A 1 481 ? -34.453 14.440 -18.173 1.00 24.88 481 LEU A CA 1
ATOM 3681 C C . LEU A 1 481 ? -33.663 15.115 -17.048 1.00 24.88 481 LEU A C 1
ATOM 3683 O O . LEU A 1 481 ? -33.233 14.469 -16.095 1.00 24.88 481 LEU A O 1
ATOM 3687 N N . HIS A 1 482 ? -33.508 16.435 -17.139 1.00 29.64 482 HIS A N 1
ATOM 3688 C CA . HIS A 1 482 ? -33.097 17.249 -16.001 1.00 29.64 482 HIS A CA 1
ATOM 3689 C C . HIS A 1 482 ? -34.327 17.516 -15.124 1.00 29.64 482 HIS A C 1
ATOM 3691 O O . HIS A 1 482 ? -35.058 18.484 -15.319 1.00 29.64 482 HIS A O 1
ATOM 3697 N N . GLN A 1 483 ? -34.575 16.637 -14.155 1.00 23.16 483 GLN A N 1
ATOM 3698 C CA . GLN A 1 483 ? -35.358 17.003 -12.980 1.00 23.16 483 GLN A CA 1
ATOM 3699 C C . GLN A 1 483 ? -34.511 16.810 -11.728 1.00 23.16 483 GLN A C 1
ATOM 3701 O O . GLN A 1 483 ? -33.749 15.851 -11.596 1.00 23.16 483 GLN A O 1
ATOM 3706 N N . PHE A 1 484 ? -34.599 17.813 -10.858 1.00 30.72 484 PHE A N 1
ATOM 3707 C CA . PHE A 1 484 ? -33.794 17.996 -9.662 1.00 30.72 484 PHE A CA 1
ATOM 3708 C C . PHE A 1 484 ? -33.591 16.680 -8.880 1.00 30.72 484 PHE A C 1
ATOM 3710 O O . PHE A 1 484 ? -34.542 16.032 -8.457 1.00 30.72 484 PHE A O 1
ATOM 3717 N N . ARG A 1 485 ? -32.310 16.349 -8.654 1.00 29.16 485 ARG A N 1
ATOM 3718 C CA . ARG A 1 485 ? -31.755 15.352 -7.712 1.00 29.16 485 ARG A CA 1
ATOM 3719 C C . ARG A 1 485 ? -31.667 13.861 -8.084 1.00 29.16 485 ARG A C 1
ATOM 3721 O O . ARG A 1 485 ? -31.124 13.122 -7.268 1.00 29.16 485 ARG A O 1
ATOM 3728 N N . ARG A 1 486 ? -32.009 13.398 -9.293 1.00 25.09 486 ARG A N 1
ATOM 3729 C CA . ARG A 1 486 ? -31.558 12.070 -9.792 1.00 25.09 486 ARG A CA 1
ATOM 3730 C C . ARG A 1 486 ? -31.390 12.062 -11.318 1.00 25.09 486 ARG A C 1
ATOM 3732 O O . ARG A 1 486 ? -32.380 12.061 -12.039 1.00 25.09 486 ARG A O 1
ATOM 3739 N N . CYS A 1 487 ? -30.155 11.991 -11.820 1.00 27.19 487 CYS A N 1
ATOM 3740 C CA . CYS A 1 487 ? -29.905 11.739 -13.244 1.00 27.19 487 CYS A CA 1
ATOM 3741 C C . CYS A 1 487 ? -30.138 10.254 -13.548 1.00 27.19 487 CYS A C 1
ATOM 3743 O O . CYS A 1 487 ? -29.408 9.392 -13.067 1.00 27.19 487 CYS A O 1
ATOM 3745 N N . SER A 1 488 ? -31.156 9.953 -14.349 1.00 26.36 488 SER A N 1
ATOM 3746 C CA . SER A 1 488 ? -31.378 8.620 -14.910 1.00 26.36 488 SER A CA 1
ATOM 3747 C C . SER A 1 488 ? -31.496 8.747 -16.427 1.00 26.36 488 SER A C 1
ATOM 3749 O O . SER A 1 488 ? -32.428 9.362 -16.937 1.00 26.36 488 SER A O 1
ATOM 3751 N N . CYS A 1 489 ? -30.521 8.200 -17.157 1.00 30.25 489 CYS A N 1
ATOM 3752 C CA . CYS A 1 489 ? -30.579 8.108 -18.614 1.00 30.25 489 CYS A CA 1
ATOM 3753 C C . CYS A 1 489 ? -31.391 6.865 -18.994 1.00 30.25 489 CYS A C 1
ATOM 3755 O O . CYS A 1 489 ? -31.017 5.747 -18.639 1.00 30.25 489 CYS A O 1
ATOM 3757 N N . ARG A 1 490 ? -32.500 7.050 -19.714 1.00 29.69 490 ARG A N 1
ATOM 3758 C CA . ARG A 1 490 ? -33.231 5.961 -20.376 1.00 29.69 490 ARG A CA 1
ATOM 3759 C C . ARG A 1 490 ? -33.063 6.113 -21.883 1.00 29.69 490 ARG A C 1
ATOM 3761 O O . ARG A 1 490 ? -33.392 7.160 -22.433 1.00 29.69 490 ARG A O 1
ATOM 3768 N N . VAL A 1 491 ? -32.560 5.071 -22.537 1.00 30.75 491 VAL A N 1
ATOM 3769 C CA . VAL A 1 491 ? -32.543 4.967 -24.000 1.00 30.75 491 VAL A CA 1
ATOM 3770 C C . VAL A 1 491 ? -33.847 4.295 -24.413 1.00 30.75 491 VAL A C 1
ATOM 3772 O O . VAL A 1 491 ? -34.106 3.165 -24.008 1.00 30.75 491 VAL A O 1
ATOM 3775 N N . PHE A 1 492 ? -34.682 4.996 -25.180 1.00 29.77 492 PHE A N 1
ATOM 3776 C CA . PHE A 1 492 ? -35.887 4.424 -25.776 1.00 29.77 492 PHE A CA 1
ATOM 3777 C C . PHE A 1 492 ? -35.632 4.192 -27.262 1.00 29.77 492 PHE A C 1
ATOM 3779 O O . PHE A 1 492 ? -35.439 5.141 -28.019 1.00 29.77 492 PHE A O 1
ATOM 3786 N N . LEU A 1 493 ? -35.648 2.928 -27.676 1.00 27.47 493 LEU A N 1
ATOM 3787 C CA . LEU A 1 493 ? -35.772 2.555 -29.080 1.00 27.47 493 LEU A CA 1
ATOM 3788 C C . LEU A 1 493 ? -37.262 2.390 -29.355 1.00 27.47 493 LEU A C 1
ATOM 3790 O O . LEU A 1 493 ? -37.884 1.468 -28.835 1.00 27.47 493 LEU A O 1
ATOM 3794 N N . THR A 1 494 ? -37.839 3.307 -30.126 1.00 27.05 494 THR A N 1
ATOM 3795 C CA . THR A 1 494 ? -39.236 3.188 -30.555 1.00 27.05 494 THR A CA 1
ATOM 3796 C C . THR A 1 494 ? -39.236 3.084 -32.067 1.00 27.05 494 THR A C 1
ATOM 3798 O O . THR A 1 494 ? -38.887 4.041 -32.752 1.00 27.05 494 THR A O 1
ATOM 3801 N N . ILE A 1 495 ? -39.600 1.916 -32.583 1.00 29.66 495 ILE A N 1
ATOM 3802 C CA . ILE A 1 495 ? -39.892 1.732 -34.003 1.00 29.66 495 ILE A CA 1
ATOM 3803 C C . ILE A 1 495 ? -41.386 2.020 -34.140 1.00 29.66 495 ILE A C 1
ATOM 3805 O O . ILE A 1 495 ? -42.198 1.355 -33.498 1.00 29.66 495 ILE A O 1
ATOM 3809 N N . ARG A 1 496 ? -41.750 3.066 -34.883 1.00 27.00 496 ARG A N 1
ATOM 3810 C CA . ARG A 1 496 ? -43.143 3.313 -35.265 1.00 27.00 496 ARG A CA 1
ATOM 3811 C C . ARG A 1 496 ? -43.302 2.926 -36.724 1.00 27.00 496 ARG A C 1
ATOM 3813 O O . ARG A 1 496 ? -42.690 3.563 -37.577 1.00 27.00 496 ARG A O 1
ATOM 3820 N N . ASP A 1 497 ? -44.142 1.933 -36.973 1.00 25.31 497 ASP A N 1
ATOM 3821 C CA . ASP A 1 497 ? -44.767 1.767 -38.279 1.00 25.31 497 ASP A CA 1
ATOM 3822 C C . ASP A 1 497 ? -45.859 2.836 -38.419 1.00 25.31 497 ASP A C 1
ATOM 3824 O O . ASP A 1 497 ? -46.564 3.144 -37.451 1.00 25.31 497 ASP A O 1
ATOM 3828 N N . SER A 1 498 ? -45.943 3.454 -39.596 1.00 30.41 498 SER A N 1
ATOM 3829 C CA . SER A 1 498 ? -47.095 4.270 -39.996 1.00 30.41 498 SER A CA 1
ATOM 3830 C C . SER A 1 498 ? -48.213 3.387 -40.516 1.00 30.41 498 SER A C 1
ATOM 3832 O O . SER A 1 498 ? -47.885 2.565 -41.404 1.00 30.41 498 SER A O 1
#

Radius of gyration: 33.97 Å; Cα contacts (8 Å, |Δi|>4): 744; chains: 1; bounding box: 106×80×118 Å

Mean predicted aligned error: 17.65 Å

Foldseek 3Di:
DDDDDDDDDDDYDDDDDDDDDDDDDDDDDDDDDDDDDDDDDDPPPPPPPPPPPPPDALFEEEFAPFPLRVLQSVVLLVLLCVVPVCSVDPRNYHYDHDHFQLNVDFPDAPLPDADQQRRCVRVLVCQVVVVGFKYKDQLQSDALDRDPQKDFPAKFPFDQQWKFKFFDPDQDLVPDDFAFEEEDSFLQQLLLSCLVRVSYHYDHHDDDPVVRVVCCVVVVGRIYMDGCLSCVSVVNCVRGSDIADCVSRFGRQSGRMMIMMGGPPCVVSVVSRVSRHDLQSVLFSLLSSLLCVLLSHHSNFNKGKGWHQDPVRWIKIKIWHGDSSNPDIDIDIDIGHSDNVTSSVNSNVRNVVVDVVCPPVNSCVSVVSPVPVPPVVVVPDDPVNVVVCVVVVVDDPVVVQDDPPPPPDPVVVVVVVVVVVVVVVVVLVVLVVDPVSVVVVVPDDDDLVPWDWDWDDDPFGIATATDDPDAFGFGWDFGQDPDPDDTGTDTDGDGDHD

Organism: NCBI:txid320322

Secondary structure (DSSP, 8-state):
---------------------------------PPP---------------------SEEEEEESSHHHHHHHHHHHHHHHHH-GGGSSTTSEEEEEE--HHHH--SS-TTTS-SS-TTTHHHHHHHHTTS-SEEEEEGGGS-SSPPTTEEEEEEPPPPP-PEEEEESS-SSGGGSPTT-EEE---HHHHHHHHHH-TTSEEE---S-HHHHHHHHHTTSSSEEEEEHHHHHHTT-GGG-SEEPPTTTSPPPTTTT-EEEEEETT-HHHHHHHHTT--HHHHHHHHHHHHHHHHTT--TTSSEEEEEEE-TTS-EEEEEEEE-TTSS-EEEEEEEE-SSHHHHHHHHHHHHHHHHHHHHHHHHHHHSGGGTHHHHHHHTT--HHHHHHHHHTT---GGGG-SSSTT--SHHHHHHHHHHHHHHHHHHHHHHHHSHHHHHHHTTS---GGGPPEEEEEETTEEEEEE---TT---EEEEE----TT----EEEEE----

Sequence (498 aa):
MRTATHHPLITAPCNLWPGPRPTSSPVLPSGSRRPRRGALVVRAAVVVEQEAKTKISLVRIGTRGSPLALAQAYETRDKLMASHSELAEEGAIDIVIIKTTGDKVLDQPLADIGGKGLFTKEIDEALLEGRIDIAVHSMKDVPTYLPAGTILPCNLPREDVRDAFICLTVKSLAELPAGSVIGTASLRRQSQILYRYPSLKVVNFRGNVQTRLKKLNEGEVQATLLALAGLKRLNMTENVTAILSVEEMLPAIAQGAIGIACRSNDDKMATYIASLNHDDTRLAVACERAFLETLDGSCRTPIAGYAHRDSDGNCVLRCLVASPDGTRVLETSRKGLYALDDMVAMGKDAGKELLSKAGPVCNSVLWSSYMFWSAAFINKMDEQTAALLWKTNKISVSSFQVHLARYESSQHLENFLAVFVDFCDRENQKEKSTKAGRDRLRGGLQDVTSLPWKLCKERRGWMLCVGLSSSLKLEVRVLALHQFRRCSCRVFLTIRDS

Nearest PDB structures (foldseek):
  1pda-assembly1_A  TM=9.862E-01  e=1.239E-37  Escherichia coli
  1ypn-assembly1_A  TM=9.834E-01  e=4.827E-37  Escherichia coli
  1ah5-assembly1_A  TM=9.817E-01  e=6.055E-37  Escherichia coli
  2ypn-assembly1_A  TM=9.791E-01  e=2.641E-36  Escherichia coli
  5h6o-assembly1_A  TM=9.736E-01  e=1.421E-33  Vibrio cholerae

InterPro domains:
  IPR000860 Porphobilinogen deaminase [MF_00260] (58-357)
  IPR000860 Porphobilinogen deaminase [PR00151] (102-122)
  IPR000860 Porphobilinogen deaminase [PR00151] (133-152)
  IPR000860 Porphobilinogen deaminase [PR00151] (181-198)
  IPR000860 Porphobilinogen deaminase [PR00151] (200-217)
  IPR000860 Porphobilinogen deaminase [PR00151] (287-304)
  IPR000860 Porphobilinogen deaminase [PTHR11557] (57-360)
  IPR000860 Porphobilinogen deaminase [TIGR00212] (59-357)
  IPR022417 Porphobilinogen deaminase, N-terminal [PF01379] (59-270)
  IPR022418 Porphobilinogen deaminase, C-terminal [PF03900] (283-355)
  IPR022419 Porphobilinogen deaminase, dipyrromethane cofactor binding site [PS00533] (288-304)
  IPR036803 Porphobilinogen deaminase, C-terminal domain superfamily [G3DSA:3.30.160.40] (278-361)
  IPR036803 Porphobilinogen deaminase, C-terminal domain superfamily [SSF54782] (277-359)

Solvent-accessible surface area (backbone atoms only — not comparable to full-atom values): 29530 Å² total; per-residue (Å²): 135,89,78,91,88,83,84,88,87,89,79,90,84,90,81,90,87,83,87,84,88,87,86,83,87,83,85,88,85,84,83,89,83,88,82,82,93,73,92,74,81,80,74,81,76,78,76,76,78,75,73,78,71,78,74,74,48,79,39,31,39,27,25,43,78,48,72,64,42,42,44,53,42,48,56,51,48,54,54,44,29,74,74,36,72,78,45,56,44,91,57,20,57,39,80,43,72,43,86,30,64,53,77,70,58,74,89,61,62,65,71,74,52,79,74,85,35,50,76,37,51,63,54,54,51,31,41,75,72,62,76,22,51,34,37,52,41,57,36,45,62,54,56,75,72,73,61,90,65,49,41,72,87,22,18,37,72,57,40,58,46,34,38,22,38,30,40,90,86,51,69,48,80,88,66,55,58,80,62,41,38,30,34,44,61,38,30,38,56,42,11,52,47,26,50,77,42,67,55,47,37,75,41,83,44,68,74,60,73,67,55,42,52,51,40,42,77,72,58,80,27,63,28,38,68,45,52,40,33,59,28,57,69,64,74,46,56,87,61,54,49,35,74,41,49,62,86,72,39,60,28,49,37,35,42,38,26,40,31,39,30,34,43,66,86,37,65,69,55,52,57,62,43,54,81,54,41,26,62,75,37,40,44,27,36,44,16,26,42,31,20,36,46,61,53,68,49,54,76,59,35,30,46,28,22,47,44,46,72,47,96,88,58,30,29,41,37,41,39,37,43,39,40,64,74,15,87,43,77,50,75,52,73,49,75,46,59,70,42,64,69,54,28,32,49,50,16,35,49,55,21,51,53,50,55,63,72,52,35,79,71,45,48,50,64,61,51,33,81,72,49,61,71,56,57,65,57,62,76,72,59,51,76,66,58,55,53,50,49,64,74,62,66,77,72,64,82,72,80,72,77,79,85,74,93,77,71,89,48,72,68,60,57,51,51,52,52,53,55,53,49,53,50,55,52,51,56,52,52,54,42,58,72,36,73,70,38,49,58,54,59,73,72,72,64,80,79,77,88,77,57,71,74,47,81,45,85,51,101,59,39,62,39,66,48,66,70,59,78,96,82,57,70,79,54,59,54,53,54,55,60,89,54,93,93,59,89,62,84,56,82,51,86,56,87,67,87,132

pLDDT: mean 71.44, std 30.12, range [23.16, 98.88]